Protein 2GK4 (pdb70)

Sequence (440 aa):
AKILVTSGGTSSEAIDSSVRSITNHSTGHLGKIITETLLSSAGYEVCLIITTKRALKPEPHPNLSIREITNTTKDLLLIEQEERVQQDYQVLIHSAVSDYTPVYTGLEEEEVQASSNLKEFLSKQNHQAKISSSTDEVQQVLFLKKTPKKIISLVKKEEWNPTIHLIGFKLLVDVTEDHLVDIARKSLIKNQADDLIIANDLTQISADDQHRAIFVEKNQQLQQTVQTKEEIAEELLLEEKIQAYHNAKILVTSGGTSSEEAIDSVRSITNHSTGHLGKIITETLLSAGYEVCLITTKRALKPEPHPNLSIRREITNTKDLLIEQERVQDYQVLIHSAVSDYTPVYTGLEEVQASSNLKEFLSDEEVQVLFLKKTPIISLVKEWNPTIHLIGFKLLVDVTEDHLVDDIARKSLIKNQADLIIANDLTQISADQHRAIFVEKNQLQTVQTKEEIAEELLLEEKIQAYHHS

Radius of gyration: 24.95 Å; Cα contacts (8 Å, |Δi|>4): 939; chains: 2; bounding box: 55×64×65 Å

Secondary structure (DSSP, 8-state):
--EEEE-S--EEESSSSEEEEE----HHHHHHHHHHHHTT--EEEEE-TTS--PPP-TTEEEEE--SHHHHHH---SGGG-SEEEE----SEEE---BHHHHHH-S-GGGGGG--GGG----TT-SEEEEEEEEPPP-HHHHHHH-TTSEEEEEEEESS--HHHHHHHHHHHHHHHT-SEEEEEEGGGB-SS-B-EEEE-SS-EEEESSHHHHHHHHHHHHHTT-/---EEEE-S--EEESSSSEEEEE----HHHHHHHHHHHHTT--EEEEE-TTS--PPP-TTEEEEE--SHHHHHH---SGGG-SEEEE----SEEE---BHHHHHH-S-GGGGG---EEEEEEEE---GGGHHHH-TTSEEEEEEEESS--HHHHHHHHHHHHHHTT-SEEEEEEGGGB-SS-B-EEEE-SS-EEEE-SHHHHHHHHHHHHHHHT-

Foldseek 3Di:
DAEEEEFAWAWADPDDPHTDIPGGQRPLSQLLVVLQVVVPHQYEYEYEDNHDHHDDDPSYHYDYDHAQVRVQVVLVPLQPGQEYEYYYHDQKHWQEEAVVVVVPDPDNVVGNPDHHVVYYYDPPRPDIDTDIDGDDDHLLCSCVSPVRHAYEEEAEAEDDDVVVQQVVQLVVCVSRVHQWYWYFYPVLDDPAWTWIWTHGNPDIDIDTHSNRVSVVVVVVVVVVD/DAEEEEEFAWAWADPDPPDIRIDGDLRVLSQLLVVLCVVVPHQYEYEYADRHDHHDDDPSYHYHHDHAPVRVVVVLVPLQPGQEYAYYYHDQWAWAAFAPVVCVPDPDNVVSRVPPDDDIDIHGDDPLLCSCVSPVRRAYEYEAEAEPDDVVVQLVVQLVVCVSSVHQWYWTFYPVLDDDAWGWTWTHGNPDIDIDIGSNRVSVVVVVVVVVSVD

Nearest PDB structures (foldseek):
  2gk4-assembly1_A  TM=1.003E+00  e=1.586E-44  Streptococcus pneumoniae TIGR4
  2gk4-assembly1_B  TM=9.372E-01  e=1.069E-35  Streptococcus pneumoniae TIGR4
  4qji-assembly3_B-2  TM=7.695E-01  e=8.697E-14  Mycolicibacterium smegmatis MC2 155
  8owb-assembly2_C  TM=7.753E-01  e=1.081E-12  Mycolicibacterium smegmatis MC2 155
  6thc-assembly2_D  TM=7.736E-01  e=2.551E-12  Mycolicibacterium smegmatis

B-factor: mean 30.78, std 9.65, range [15.33, 150.65]

Organism: Streptococcus pneumoniae serotype 4 (strain ATCC BAA-334 / TIGR4) (NCBI:txid170187)

Solvent-accessible surface area: 21623 Å² total

CATH classification: 3.40.50.10300

InterPro domains:
  IPR007085 DNA/pantothenate metabolism flavoprotein, C-terminal [PF04127] (2-97)
  IPR007085 DNA/pantothenate metabolism flavoprotein, C-terminal [PF04127] (114-226)
  IPR011848 Phosphopantothenate--cysteine ligase [TIGR02114] (1-228)
  IPR035929 CoaB-like superfamily [G3DSA:3.40.50.10300] (1-229)
  IPR035929 CoaB-like superfamily [SSF102645] (1-228)

Structure (mmCIF, N/CA/C/O backbone):
data_2GK4
#
_entry.id   2GK4
#
_cell.length_a   39.118
_cell.length_b   64.594
_cell.length_c   92.839
_cell.angle_alpha   90.00
_cell.angle_beta   93.14
_cell.angle_gamma   90.00
#
_symmetry.space_group_name_H-M   'P 1 21 1'
#
loop_
_entity.id
_entity.type
_entity.pdbx_description
1 polymer 'conserved hypothetical protein'
2 non-polymer GLYCEROL
3 water water
#
loop_
_atom_site.group_PDB
_atom_site.id
_atom_site.type_symbol
_atom_site.label_atom_id
_atom_site.label_alt_id
_atom_site.label_comp_id
_atom_site.label_asym_id
_atom_site.label_entity_id
_atom_site.label_seq_id
_atom_site.pdbx_PDB_ins_code
_atom_site.Cartn_x
_atom_site.Cartn_y
_atom_site.Cartn_z
_atom_site.occupancy
_atom_site.B_iso_or_equiv
_atom_site.auth_seq_id
_atom_site.auth_comp_id
_atom_site.auth_asym_id
_atom_site.auth_atom_id
_atom_site.pdbx_PDB_model_num
ATOM 1 N N . ALA A 1 3 ? 9.969 -0.252 13.526 1.00 41.57 0 ALA A N 1
ATOM 2 C CA . ALA A 1 3 ? 8.912 0.715 13.980 1.00 41.36 0 ALA A CA 1
ATOM 3 C C . ALA A 1 3 ? 8.544 1.765 12.921 1.00 40.84 0 ALA A C 1
ATOM 4 O O . ALA A 1 3 ? 7.484 2.409 13.013 1.00 41.20 0 ALA A O 1
ATOM 14 N N . LYS A 1 5 ? 7.342 2.882 9.217 1.00 30.61 2 LYS A N 1
ATOM 15 C CA . LYS A 1 5 ? 6.545 2.356 8.129 1.00 27.68 2 LYS A CA 1
ATOM 16 C C . LYS A 1 5 ? 6.916 3.157 6.892 1.00 25.52 2 LYS A C 1
ATOM 17 O O . LYS A 1 5 ? 7.064 4.389 6.967 1.00 24.09 2 LYS A O 1
ATOM 23 N N . ILE A 1 6 ? 7.086 2.462 5.773 1.00 23.04 3 ILE A N 1
ATOM 24 C CA . ILE A 1 6 ? 7.574 3.097 4.549 1.00 21.42 3 ILE A CA 1
ATOM 25 C C . ILE A 1 6 ? 6.491 3.144 3.471 1.00 21.03 3 ILE A C 1
ATOM 26 O O . ILE A 1 6 ? 5.914 2.125 3.123 1.00 20.31 3 ILE A O 1
ATOM 31 N N . LEU A 1 7 ? 6.248 4.342 2.924 1.00 19.96 4 LEU A N 1
ATOM 32 C CA . LEU A 1 7 ? 5.349 4.515 1.810 1.00 19.44 4 LEU A CA 1
ATOM 33 C C . LEU A 1 7 ? 6.194 4.632 0.544 1.00 19.34 4 LEU A C 1
ATOM 34 O O . LEU A 1 7 ? 7.175 5.373 0.494 1.00 19.68 4 LEU A O 1
ATOM 39 N N . VAL A 1 8 ? 5.842 3.853 -0.470 1.00 19.09 5 VAL A N 1
ATOM 40 C CA . VAL A 1 8 ? 6.607 3.826 -1.698 1.00 18.98 5 VAL A CA 1
ATOM 41 C C . VAL A 1 8 ? 5.663 4.052 -2.848 1.00 18.40 5 VAL A C 1
ATOM 42 O O . VAL A 1 8 ? 4.515 3.542 -2.840 1.00 19.22 5 VAL A O 1
ATOM 46 N N . THR A 1 9 ? 6.096 4.829 -3.849 1.00 18.72 6 THR A N 1
ATOM 47 C CA . THR A 1 9 ? 5.325 4.893 -5.083 1.00 18.28 6 THR A CA 1
ATOM 48 C C . THR A 1 9 ? 6.157 4.364 -6.241 1.00 18.44 6 THR A C 1
ATOM 49 O O . THR A 1 9 ? 7.403 4.513 -6.273 1.00 18.63 6 THR A O 1
ATOM 53 N N . SER A 1 10 ? 5.486 3.715 -7.182 1.00 18.96 7 SER A N 1
ATOM 54 C CA . SER A 1 10 ? 6.167 3.308 -8.405 1.00 19.73 7 SER A CA 1
ATOM 55 C C . SER A 1 10 ? 5.230 3.259 -9.606 1.00 20.01 7 SER A C 1
ATOM 56 O O . SER A 1 10 ? 4.002 3.264 -9.472 1.00 19.79 7 SER A O 1
ATOM 59 N N . GLY A 1 11 ? 5.818 3.183 -10.795 1.00 19.40 8 GLY A N 1
ATOM 60 C CA . GLY A 1 11 ? 5.014 3.033 -11.995 1.00 19.49 8 GLY A CA 1
ATOM 61 C C . GLY A 1 11 ? 4.823 4.386 -12.656 1.00 18.57 8 GLY A C 1
ATOM 62 O O . GLY A 1 11 ? 5.726 5.213 -12.653 1.00 18.81 8 GLY A O 1
ATOM 63 N N . GLY A 1 12 ? 3.668 4.592 -13.273 1.00 17.97 9 GLY A N 1
ATOM 64 C CA . GLY A 1 12 ? 3.416 5.865 -13.970 1.00 16.81 9 GLY A CA 1
ATOM 65 C C . GLY A 1 12 ? 1.923 6.075 -14.124 1.00 17.70 9 GLY A C 1
ATOM 66 O O . GLY A 1 12 ? 1.161 5.123 -14.392 1.00 17.83 9 GLY A O 1
ATOM 67 N N . THR A 1 13 ? 1.504 7.328 -14.007 1.00 17.92 10 THR A N 1
ATOM 68 C CA . THR A 1 13 ? 0.092 7.686 -14.078 1.00 18.64 10 THR A CA 1
ATOM 69 C C . THR A 1 13 ? -0.407 7.669 -15.528 1.00 19.45 10 THR A C 1
ATOM 70 O O . THR A 1 13 ? 0.375 7.843 -16.482 1.00 19.17 10 THR A O 1
ATOM 74 N N A SER A 1 14 ? -1.704 7.395 -15.688 0.50 19.67 11 SER A N 1
ATOM 75 N N B SER A 1 14 ? -1.721 7.518 -15.679 0.50 19.48 11 SER A N 1
ATOM 76 C CA A SER A 1 14 ? -2.368 7.365 -16.987 0.50 19.85 11 SER A CA 1
ATOM 77 C CA B SER A 1 14 ? -2.355 7.375 -16.977 0.50 19.58 11 SER A CA 1
ATOM 78 C C A SER A 1 14 ? -3.525 8.351 -16.916 0.50 20.21 11 SER A C 1
ATOM 79 C C B SER A 1 14 ? -3.599 8.256 -17.007 0.50 19.99 11 SER A C 1
ATOM 80 O O A SER A 1 14 ? -4.337 8.285 -15.993 0.50 20.53 11 SER A O 1
ATOM 81 O O B SER A 1 14 ? -4.540 8.019 -16.248 0.50 20.15 11 SER A O 1
ATOM 86 N N . GLU A 1 15 ? -3.601 9.253 -17.883 1.00 19.77 12 GLU A N 1
ATOM 87 C CA . GLU A 1 15 ? -4.658 10.267 -17.889 1.00 20.68 12 GLU A CA 1
ATOM 88 C C . GLU A 1 15 ? -5.613 9.976 -19.066 1.00 21.22 12 GLU A C 1
ATOM 89 O O . GLU A 1 15 ? -5.195 10.023 -20.216 1.00 20.23 12 GLU A O 1
ATOM 95 N N . ALA A 1 16 ? -6.882 9.675 -18.775 1.00 21.62 13 ALA A N 1
ATOM 96 C CA . ALA A 1 16 ? -7.832 9.276 -19.835 1.00 21.37 13 ALA A CA 1
ATOM 97 C C . ALA A 1 16 ? -8.108 10.396 -20.832 1.00 22.28 13 ALA A C 1
ATOM 98 O O . ALA A 1 16 ? -8.304 11.566 -20.454 1.00 21.64 13 ALA A O 1
ATOM 100 N N . ILE A 1 17 ? -8.074 10.041 -22.107 1.00 22.90 14 ILE A N 1
ATOM 101 C CA . ILE A 1 17 ? -8.468 10.953 -23.179 1.00 25.69 14 ILE A CA 1
ATOM 102 C C . ILE A 1 17 ? -9.937 10.705 -23.507 1.00 26.40 14 ILE A C 1
ATOM 103 O O . ILE A 1 17 ? -10.749 11.638 -23.623 1.00 29.00 14 ILE A O 1
ATOM 108 N N . ASP A 1 18 ? -10.272 9.444 -23.664 1.00 26.86 15 ASP A N 1
ATOM 109 C CA . ASP A 1 18 ? -11.634 9.074 -23.969 1.00 27.90 15 ASP A CA 1
ATOM 110 C C . ASP A 1 18 ? -11.827 7.717 -23.355 1.00 27.28 15 ASP A C 1
ATOM 111 O O . ASP A 1 18 ? -11.091 7.339 -22.430 1.00 28.42 15 ASP A O 1
ATOM 116 N N A SER A 1 19 ? -12.793 6.957 -23.868 0.60 27.84 16 SER A N 1
ATOM 117 N N B SER A 1 19 ? -12.774 6.948 -23.884 0.40 27.50 16 SER A N 1
ATOM 118 C CA A SER A 1 19 ? -13.151 5.693 -23.227 0.60 26.89 16 SER A CA 1
ATOM 119 C CA B SER A 1 19 ? -13.177 5.691 -23.253 0.40 26.58 16 SER A CA 1
ATOM 120 C C A SER A 1 19 ? -12.047 4.664 -23.370 0.60 27.44 16 SER A C 1
ATOM 121 C C B SER A 1 19 ? -12.181 4.558 -23.484 0.40 26.99 16 SER A C 1
ATOM 122 O O A SER A 1 19 ? -11.824 3.856 -22.459 0.60 27.66 16 SER A O 1
ATOM 123 O O B SER A 1 19 ? -12.176 3.558 -22.758 0.40 27.21 16 SER A O 1
ATOM 128 N N . VAL A 1 20 ? -11.336 4.709 -24.499 1.00 26.35 17 VAL A N 1
ATOM 129 C CA . VAL A 1 20 ? -10.291 3.717 -24.782 1.00 25.71 17 VAL A CA 1
ATOM 130 C C . VAL A 1 20 ? -8.849 4.243 -24.582 1.00 24.10 17 VAL A C 1
ATOM 131 O O . VAL A 1 20 ? -7.994 3.532 -24.020 1.00 23.80 17 VAL A O 1
ATOM 135 N N . ARG A 1 21 ? -8.605 5.497 -24.954 1.00 22.65 18 ARG A N 1
ATOM 136 C CA . ARG A 1 21 ? -7.224 6.006 -25.033 1.00 20.87 18 ARG A CA 1
ATOM 137 C C . ARG A 1 21 ? -6.860 6.806 -23.787 1.00 20.33 18 ARG A C 1
ATOM 138 O O . ARG A 1 21 ? -7.715 7.482 -23.226 1.00 20.35 18 ARG A O 1
ATOM 146 N N . SER A 1 22 ? -5.588 6.723 -23.388 1.00 19.54 19 SER A N 1
ATOM 147 C CA . SER A 1 22 ? -5.023 7.556 -22.316 1.00 19.30 19 SER A CA 1
ATOM 148 C C . SER A 1 22 ? -3.682 8.079 -22.743 1.00 19.47 19 SER A C 1
ATOM 149 O O . SER A 1 22 ? -3.070 7.499 -23.661 1.00 19.87 19 SER A O 1
ATOM 152 N N . ILE A 1 23 ? -3.230 9.171 -22.125 1.00 18.25 20 ILE A N 1
ATOM 153 C CA . ILE A 1 23 ? -1.820 9.533 -22.265 1.00 18.80 20 ILE A CA 1
ATOM 154 C C . ILE A 1 23 ? -1.171 9.098 -20.961 1.00 19.90 20 ILE A C 1
ATOM 155 O O . ILE A 1 23 ? -1.596 9.489 -19.854 1.00 19.57 20 ILE A O 1
ATOM 160 N N . THR A 1 24 ? -0.136 8.286 -21.101 1.00 20.32 21 THR A N 1
ATOM 161 C CA . THR A 1 24 ? 0.336 7.478 -19.971 1.00 20.85 21 THR A CA 1
ATOM 162 C C . THR A 1 24 ? 1.836 7.721 -19.821 1.00 21.14 21 THR A C 1
ATOM 163 O O . THR A 1 24 ? 2.565 7.727 -20.836 1.00 20.84 21 THR A O 1
ATOM 167 N N . ASN A 1 25 ? 2.302 7.914 -18.578 1.00 20.26 22 ASN A N 1
ATOM 168 C CA . ASN A 1 25 ? 3.728 7.896 -18.298 1.00 20.60 22 ASN A CA 1
ATOM 169 C C . ASN A 1 25 ? 4.028 6.417 -18.156 1.00 21.57 22 ASN A C 1
ATOM 170 O O . ASN A 1 25 ? 3.545 5.782 -17.209 1.00 20.79 22 ASN A O 1
ATOM 175 N N . HIS A 1 26 ? 4.766 5.865 -19.117 1.00 22.28 23 HIS A N 1
ATOM 176 C CA . HIS A 1 26 ? 4.881 4.415 -19.317 1.00 24.03 23 HIS A CA 1
ATOM 177 C C . HIS A 1 26 ? 5.913 3.626 -18.472 1.00 24.82 23 HIS A C 1
ATOM 178 O O . HIS A 1 26 ? 6.122 2.422 -18.709 1.00 25.29 23 HIS A O 1
ATOM 185 N N . SER A 1 27 ? 6.551 4.271 -17.499 1.00 25.08 24 SER A N 1
ATOM 186 C CA . SER A 1 27 ? 7.491 3.578 -16.592 1.00 25.96 24 SER A CA 1
ATOM 187 C C . SER A 1 27 ? 6.905 2.293 -15.995 1.00 26.06 24 SER A C 1
ATOM 188 O O . SER A 1 27 ? 5.800 2.312 -15.455 1.00 24.76 24 SER A O 1
ATOM 191 N N . THR A 1 28 ? 7.646 1.185 -16.078 1.00 26.10 25 THR A N 1
ATOM 192 C CA . THR A 1 28 ? 7.173 -0.069 -15.467 1.00 26.91 25 THR A CA 1
ATOM 193 C C . THR A 1 28 ? 7.632 -0.220 -14.014 1.00 26.02 25 THR A C 1
ATOM 194 O O . THR A 1 28 ? 7.392 -1.247 -13.382 1.00 26.06 25 THR A O 1
ATOM 198 N N . GLY A 1 29 ? 8.284 0.804 -13.482 1.00 25.13 26 GLY A N 1
ATOM 199 C CA . GLY A 1 29 ? 8.569 0.832 -12.039 1.00 24.84 26 GLY A CA 1
ATOM 200 C C . GLY A 1 29 ? 9.462 -0.305 -11.537 1.00 24.45 26 GLY A C 1
ATOM 201 O O . GLY A 1 29 ? 9.352 -0.720 -10.384 1.00 23.53 26 GLY A O 1
ATOM 202 N N . HIS A 1 30 ? 10.357 -0.806 -12.391 1.00 24.55 27 HIS A N 1
ATOM 203 C CA . HIS A 1 30 ? 11.315 -1.837 -11.954 1.00 24.28 27 HIS A CA 1
ATOM 204 C C . HIS A 1 30 ? 12.124 -1.428 -10.721 1.00 23.25 27 HIS A C 1
ATOM 205 O O . HIS A 1 30 ? 12.330 -2.214 -9.810 1.00 21.45 27 HIS A O 1
ATOM 212 N N . LEU A 1 31 ? 12.599 -0.196 -10.690 1.00 22.41 28 LEU A N 1
ATOM 213 C CA . LEU A 1 31 ? 13.404 0.230 -9.553 1.00 22.54 28 LEU A CA 1
ATOM 214 C C . LEU A 1 31 ? 12.571 0.273 -8.267 1.00 21.86 28 LEU A C 1
ATOM 215 O O . LEU A 1 31 ? 13.012 -0.225 -7.226 1.00 21.77 28 LEU A O 1
ATOM 220 N N . GLY A 1 32 ? 11.341 0.780 -8.369 1.00 21.10 29 GLY A N 1
ATOM 221 C CA . GLY A 1 32 ? 10.388 0.736 -7.262 1.00 20.97 29 GLY A CA 1
ATOM 222 C C . GLY A 1 32 ? 10.185 -0.662 -6.696 1.00 21.29 29 GLY A C 1
ATOM 223 O O . GLY A 1 32 ? 10.135 -0.853 -5.474 1.00 20.33 29 GLY A O 1
ATOM 224 N N . LYS A 1 33 ? 10.065 -1.639 -7.594 1.00 19.94 30 LYS A N 1
ATOM 225 C CA . LYS A 1 33 ? 9.914 -3.032 -7.197 1.00 20.65 30 LYS A CA 1
ATOM 226 C C . LYS A 1 33 ? 11.114 -3.507 -6.392 1.00 19.97 30 LYS A C 1
ATOM 227 O O . LYS A 1 33 ? 10.944 -4.109 -5.336 1.00 21.23 30 LYS A O 1
ATOM 233 N N . ILE A 1 34 ? 12.329 -3.209 -6.860 1.00 19.58 31 ILE A N 1
ATOM 234 C CA . ILE A 1 34 ? 13.548 -3.692 -6.178 1.00 19.99 31 ILE A CA 1
ATOM 235 C C . ILE A 1 34 ? 13.702 -3.011 -4.822 1.00 19.34 31 ILE A C 1
ATOM 236 O O . ILE A 1 34 ? 14.053 -3.657 -3.824 1.00 19.90 31 ILE A O 1
ATOM 241 N N . ILE A 1 35 ? 13.399 -1.718 -4.764 1.00 17.54 32 ILE A N 1
ATOM 242 C CA . ILE A 1 35 ? 13.463 -1.004 -3.490 1.00 17.92 32 ILE A CA 1
ATOM 243 C C . ILE A 1 35 ? 12.504 -1.630 -2.485 1.00 17.93 32 ILE A C 1
ATOM 244 O O . ILE A 1 35 ? 12.874 -1.894 -1.335 1.00 17.25 32 ILE A O 1
ATOM 249 N N . THR A 1 36 ? 11.287 -1.894 -2.943 1.00 17.84 33 THR A N 1
ATOM 250 C CA . THR A 1 36 ? 10.259 -2.474 -2.083 1.00 19.27 33 THR A CA 1
ATOM 251 C C . THR A 1 36 ? 10.698 -3.850 -1.586 1.00 19.90 33 THR A C 1
ATOM 252 O O . THR A 1 36 ? 10.603 -4.114 -0.382 1.00 18.75 33 THR A O 1
ATOM 256 N N . GLU A 1 37 ? 11.143 -4.723 -2.498 1.00 19.48 34 GLU A N 1
ATOM 257 C CA . GLU A 1 37 ? 11.680 -6.053 -2.102 1.00 21.66 34 GLU A CA 1
ATOM 258 C C . GLU A 1 37 ? 12.787 -5.940 -1.064 1.00 21.85 34 GLU A C 1
ATOM 259 O O . GLU A 1 37 ? 12.820 -6.685 -0.090 1.00 20.86 34 GLU A O 1
ATOM 265 N N . THR A 1 38 ? 13.690 -4.987 -1.283 1.00 21.41 35 THR A N 1
ATOM 266 C CA . THR A 1 38 ? 14.809 -4.774 -0.370 1.00 21.67 35 THR A CA 1
ATOM 267 C C . THR A 1 38 ? 14.317 -4.412 1.014 1.00 20.39 35 THR A C 1
ATOM 268 O O . THR A 1 38 ? 14.795 -4.985 2.020 1.00 20.55 35 THR A O 1
ATOM 272 N N . LEU A 1 39 ? 13.341 -3.501 1.080 1.00 20.05 36 LEU A N 1
ATOM 273 C CA . LEU A 1 39 ? 12.807 -3.080 2.388 1.00 20.10 36 LEU A CA 1
ATOM 274 C C . LEU A 1 39 ? 12.058 -4.217 3.083 1.00 19.49 36 LEU A C 1
ATOM 275 O O . LEU A 1 39 ? 12.234 -4.461 4.293 1.00 19.92 36 LEU A O 1
ATOM 280 N N . LEU A 1 40 ? 11.253 -4.935 2.316 1.00 19.54 37 LEU A N 1
ATOM 281 C CA . LEU A 1 40 ? 10.464 -6.035 2.899 1.00 20.25 37 LEU A CA 1
ATOM 282 C C . LEU A 1 40 ? 11.397 -7.089 3.492 1.00 21.15 37 LEU A C 1
ATOM 283 O O . LEU A 1 40 ? 11.183 -7.589 4.634 1.00 21.87 37 LEU A O 1
ATOM 288 N N A SER A 1 41 ? 12.447 -7.423 2.752 0.50 21.47 38 SER A N 1
ATOM 289 N N B SER A 1 41 ? 12.426 -7.420 2.712 0.50 21.47 38 SER A N 1
ATOM 290 C CA A SER A 1 41 ? 13.369 -8.487 3.179 0.50 22.36 38 SER A CA 1
ATOM 291 C CA B SER A 1 41 ? 13.435 -8.416 3.091 0.50 22.52 38 SER A CA 1
ATOM 292 C C A SER A 1 41 ? 14.253 -8.065 4.360 0.50 22.94 38 SER A C 1
ATOM 293 C C B SER A 1 41 ? 14.071 -8.054 4.424 0.50 22.95 38 SER A C 1
ATOM 294 O O A SER A 1 41 ? 14.845 -8.918 5.057 0.50 23.13 38 SER A O 1
ATOM 295 O O B SER A 1 41 ? 14.326 -8.935 5.270 0.50 22.99 38 SER A O 1
ATOM 300 N N . ALA A 1 42 ? 14.321 -6.760 4.609 1.00 23.26 39 ALA A N 1
ATOM 301 C CA . ALA A 1 42 ? 14.950 -6.241 5.821 1.00 23.78 39 ALA A CA 1
ATOM 302 C C . ALA A 1 42 ? 13.972 -6.007 6.983 1.00 24.21 39 ALA A C 1
ATOM 303 O O . ALA A 1 42 ? 14.377 -5.510 8.031 1.00 24.76 39 ALA A O 1
ATOM 305 N N . GLY A 1 43 ? 12.696 -6.349 6.798 1.00 22.59 40 GLY A N 1
ATOM 306 C CA . GLY A 1 43 ? 11.719 -6.396 7.885 1.00 22.02 40 GLY A CA 1
ATOM 307 C C . GLY A 1 43 ? 10.808 -5.175 8.025 1.00 22.57 40 GLY A C 1
ATOM 308 O O . GLY A 1 43 ? 10.063 -5.070 9.009 1.00 23.89 40 GLY A O 1
ATOM 309 N N . TYR A 1 44 ? 10.853 -4.248 7.064 1.00 21.46 41 TYR A N 1
ATOM 310 C CA . TYR A 1 44 ? 9.968 -3.066 7.081 1.00 21.96 41 TYR A CA 1
ATOM 311 C C . TYR A 1 44 ? 8.565 -3.376 6.598 1.00 21.83 41 TYR A C 1
ATOM 312 O O . TYR A 1 44 ? 8.372 -4.248 5.746 1.00 22.17 41 TYR A O 1
ATOM 321 N N . GLU A 1 45 ? 7.605 -2.651 7.169 1.00 21.68 42 GLU A N 1
ATOM 322 C CA . GLU A 1 45 ? 6.237 -2.614 6.700 1.00 23.45 42 GLU A CA 1
ATOM 323 C C . GLU A 1 45 ? 6.216 -1.583 5.571 1.00 21.40 42 GLU A C 1
ATOM 324 O O . GLU A 1 45 ? 6.732 -0.467 5.744 1.00 20.67 42 GLU A O 1
ATOM 330 N N . VAL A 1 46 ? 5.726 -1.989 4.403 1.00 20.30 43 VAL A N 1
ATOM 331 C CA . VAL A 1 46 ? 5.719 -1.106 3.222 1.00 21.04 43 VAL A CA 1
ATOM 332 C C . VAL A 1 46 ? 4.314 -1.011 2.661 1.00 21.06 43 VAL A C 1
ATOM 333 O O . VAL A 1 46 ? 3.633 -2.021 2.512 1.00 20.78 43 VAL A O 1
ATOM 337 N N . CYS A 1 47 ? 3.895 0.201 2.313 1.00 21.02 44 CYS A N 1
ATOM 338 C CA . CYS A 1 47 ? 2.679 0.381 1.552 1.00 20.32 44 CYS A CA 1
ATOM 339 C C . CYS A 1 47 ? 3.102 0.890 0.178 1.00 20.26 44 CYS A C 1
ATOM 340 O O . CYS A 1 47 ? 3.793 1.931 0.073 1.00 19.40 44 CYS A O 1
ATOM 343 N N . LEU A 1 48 ? 2.779 0.124 -0.859 1.00 19.28 45 LEU A N 1
ATOM 344 C CA . LEU A 1 48 ? 3.185 0.493 -2.218 1.00 19.42 45 LEU A CA 1
ATOM 345 C C . LEU A 1 48 ? 2.010 1.045 -2.999 1.00 19.80 45 LEU A C 1
ATOM 346 O O . LEU A 1 48 ? 1.014 0.337 -3.204 1.00 20.77 45 LEU A O 1
ATOM 351 N N A ILE A 1 49 ? 2.124 2.301 -3.420 0.50 19.01 46 ILE A N 1
ATOM 352 N N B ILE A 1 49 ? 2.122 2.293 -3.451 0.50 19.28 46 ILE A N 1
ATOM 353 C CA A ILE A 1 49 ? 1.175 2.898 -4.338 0.50 19.06 46 ILE A CA 1
ATOM 354 C CA B ILE A 1 49 ? 1.123 2.875 -4.338 0.50 19.56 46 ILE A CA 1
ATOM 355 C C A ILE A 1 49 ? 1.750 2.694 -5.730 0.50 19.51 46 ILE A C 1
ATOM 356 C C B ILE A 1 49 ? 1.650 2.826 -5.766 0.50 19.79 46 ILE A C 1
ATOM 357 O O A ILE A 1 49 ? 2.892 3.103 -6.019 0.50 19.37 46 ILE A O 1
ATOM 358 O O B ILE A 1 49 ? 2.631 3.499 -6.118 0.50 19.58 46 ILE A O 1
ATOM 367 N N . THR A 1 50 ? 0.980 2.033 -6.580 1.00 19.25 47 THR A N 1
ATOM 368 C CA . THR A 1 50 ? 1.488 1.672 -7.887 1.00 20.21 47 THR A CA 1
ATOM 369 C C . THR A 1 50 ? 0.364 1.674 -8.947 1.00 20.95 47 THR A C 1
ATOM 370 O O . THR A 1 50 ? -0.745 2.164 -8.697 1.00 20.13 47 THR A O 1
ATOM 374 N N . THR A 1 51 ? 0.666 1.166 -10.134 1.00 22.78 48 THR A N 1
ATOM 375 C CA . THR A 1 51 ? -0.197 1.385 -11.301 1.00 25.64 48 THR A CA 1
ATOM 376 C C . THR A 1 51 ? -0.326 0.067 -12.051 1.00 28.56 48 THR A C 1
ATOM 377 O O . THR A 1 51 ? 0.380 -0.923 -11.734 1.00 26.96 48 THR A O 1
ATOM 381 N N . LYS A 1 52 ? -1.291 0.026 -12.970 1.00 29.96 49 LYS A N 1
ATOM 382 C CA . LYS A 1 52 ? -1.642 -1.202 -13.663 1.00 32.41 49 LYS A CA 1
ATOM 383 C C . LYS A 1 52 ? -0.475 -1.868 -14.397 1.00 31.71 49 LYS A C 1
ATOM 384 O O . LYS A 1 52 ? -0.281 -3.077 -14.269 1.00 32.73 49 LYS A O 1
ATOM 390 N N . ARG A 1 53 ? 0.295 -1.080 -15.140 1.00 31.61 50 ARG A N 1
ATOM 391 C CA . ARG A 1 53 ? 1.405 -1.578 -15.954 1.00 31.66 50 ARG A CA 1
ATOM 392 C C . ARG A 1 53 ? 2.723 -1.778 -15.192 1.00 30.12 50 ARG A C 1
ATOM 393 O O . ARG A 1 53 ? 3.723 -2.251 -15.764 1.00 30.29 50 ARG A O 1
ATOM 401 N N . ALA A 1 54 ? 2.754 -1.410 -13.910 1.00 27.54 51 ALA A N 1
ATOM 402 C CA . ALA A 1 54 ? 3.977 -1.538 -13.135 1.00 26.48 51 ALA A CA 1
ATOM 403 C C . ALA A 1 54 ? 4.299 -2.987 -12.780 1.00 25.22 51 ALA A C 1
ATOM 404 O O . ALA A 1 54 ? 3.399 -3.778 -12.533 1.00 25.43 51 ALA A O 1
ATOM 406 N N . LEU A 1 55 ? 5.589 -3.291 -12.734 1.00 24.63 52 LEU A N 1
ATOM 407 C CA . LEU A 1 55 ? 6.096 -4.566 -12.225 1.00 25.44 52 LEU A CA 1
ATOM 408 C C . LEU A 1 55 ? 5.793 -4.625 -10.747 1.00 25.67 52 LEU A C 1
ATOM 409 O O . LEU A 1 55 ? 6.086 -3.703 -10.029 1.00 26.12 52 LEU A O 1
ATOM 414 N N . LYS A 1 56 ? 5.192 -5.709 -10.291 1.00 26.19 53 LYS A N 1
ATOM 415 C CA . LYS A 1 56 ? 4.832 -5.782 -8.874 1.00 27.31 53 LYS A CA 1
ATOM 416 C C . LYS A 1 56 ? 5.763 -6.711 -8.104 1.00 25.06 53 LYS A C 1
ATOM 417 O O . LYS A 1 56 ? 6.109 -7.788 -8.588 1.00 24.75 53 LYS A O 1
ATOM 423 N N . PRO A 1 57 ? 6.111 -6.326 -6.866 1.00 24.23 54 PRO A N 1
ATOM 424 C CA . PRO A 1 57 ? 6.762 -7.300 -6.009 1.00 24.11 54 PRO A CA 1
ATOM 425 C C . PRO A 1 57 ? 5.810 -8.464 -5.706 1.00 23.82 54 PRO A C 1
ATOM 426 O O . PRO A 1 57 ? 4.574 -8.325 -5.810 1.00 24.14 54 PRO A O 1
ATOM 430 N N . GLU A 1 58 ? 6.375 -9.587 -5.321 1.00 23.91 55 GLU A N 1
ATOM 431 C CA . GLU A 1 58 ? 5.552 -10.709 -4.877 1.00 25.78 55 GLU A CA 1
ATOM 432 C C . GLU A 1 58 ? 4.825 -10.326 -3.595 1.00 25.66 55 GLU A C 1
ATOM 433 O O . GLU A 1 58 ? 5.342 -9.532 -2.790 1.00 22.79 55 GLU A O 1
ATOM 439 N N . PRO A 1 59 ? 3.647 -10.927 -3.381 1.00 25.99 56 PRO A N 1
ATOM 440 C CA . PRO A 1 59 ? 2.918 -10.779 -2.118 1.00 25.78 56 PRO A CA 1
ATOM 441 C C . PRO A 1 59 ? 3.800 -11.026 -0.911 1.00 24.18 56 PRO A C 1
ATOM 442 O O . PRO A 1 59 ? 4.694 -11.878 -0.935 1.00 25.13 56 PRO A O 1
ATOM 446 N N . HIS A 1 60 ? 3.548 -10.254 0.143 1.00 22.86 57 HIS A N 1
ATOM 447 C CA . HIS A 1 60 ? 4.336 -10.313 1.363 1.00 22.24 57 HIS A CA 1
ATOM 448 C C . HIS A 1 60 ? 3.458 -9.880 2.517 1.00 20.70 57 HIS A C 1
ATOM 449 O O . HIS A 1 60 ? 2.676 -8.943 2.361 1.00 20.16 57 HIS A O 1
ATOM 456 N N . PRO A 1 61 ? 3.553 -10.591 3.654 1.00 20.62 58 PRO A N 1
ATOM 457 C CA . PRO A 1 61 ? 2.745 -10.263 4.828 1.00 21.20 58 PRO A CA 1
ATOM 458 C C . PRO A 1 61 ? 2.873 -8.803 5.258 1.00 21.51 58 PRO A C 1
ATOM 459 O O . PRO A 1 61 ? 1.923 -8.257 5.824 1.00 22.36 58 PRO A O 1
ATOM 463 N N . ASN A 1 62 ? 4.020 -8.178 4.984 1.00 20.68 59 ASN A N 1
ATOM 464 C CA . ASN A 1 62 ? 4.259 -6.801 5.442 1.00 20.53 59 ASN A CA 1
ATOM 465 C C . ASN A 1 62 ? 4.085 -5.780 4.322 1.00 20.84 59 ASN A C 1
ATOM 466 O O . ASN A 1 62 ? 4.419 -4.606 4.495 1.00 20.84 59 ASN A O 1
ATOM 471 N N . LEU A 1 63 ? 3.561 -6.243 3.194 1.00 19.75 60 LEU A N 1
ATOM 472 C CA . LEU A 1 63 ? 3.290 -5.379 2.048 1.00 20.08 60 LEU A CA 1
ATOM 473 C C . LEU A 1 63 ? 1.795 -5.190 1.827 1.00 21.54 60 LEU A C 1
ATOM 474 O O . LEU A 1 63 ? 1.011 -6.172 1.808 1.00 21.19 60 LEU A O 1
ATOM 479 N N . SER A 1 64 ? 1.402 -3.925 1.649 1.00 22.16 61 SER A N 1
ATOM 480 C CA . SER A 1 64 ? 0.065 -3.583 1.184 1.00 24.62 61 SER A CA 1
ATOM 481 C C . SER A 1 64 ? 0.232 -2.861 -0.145 1.00 25.06 61 SER A C 1
ATOM 482 O O . SER A 1 64 ? 1.107 -2.002 -0.292 1.00 24.85 61 SER A O 1
ATOM 485 N N . ILE A 1 65 ? -0.599 -3.213 -1.111 1.00 25.80 62 ILE A N 1
ATOM 486 C CA . ILE A 1 65 ? -0.516 -2.581 -2.429 1.00 26.74 62 ILE A CA 1
ATOM 487 C C . ILE A 1 65 ? -1.817 -1.846 -2.715 1.00 27.34 62 ILE A C 1
ATOM 488 O O . ILE A 1 65 ? -2.908 -2.376 -2.460 1.00 27.04 62 ILE A O 1
ATOM 493 N N . ARG A 1 66 ? -1.697 -0.626 -3.224 1.00 26.45 63 ARG A N 1
ATOM 494 C CA . ARG A 1 66 ? -2.847 0.101 -3.705 1.00 28.69 63 ARG A CA 1
ATOM 495 C C . ARG A 1 66 ? -2.575 0.500 -5.152 1.00 28.17 63 ARG A C 1
ATOM 496 O O . ARG A 1 66 ? -1.556 1.128 -5.445 1.00 27.41 63 ARG A O 1
ATOM 504 N N . GLU A 1 67 ? -3.460 0.106 -6.060 1.00 27.38 64 GLU A N 1
ATOM 505 C CA . GLU A 1 67 ? -3.305 0.472 -7.445 1.00 27.81 64 GLU A CA 1
ATOM 506 C C . GLU A 1 67 ? -4.107 1.755 -7.706 1.00 27.26 64 GLU A C 1
ATOM 507 O O . GLU A 1 67 ? -5.241 1.905 -7.218 1.00 28.35 64 GLU A O 1
ATOM 513 N N . ILE A 1 68 ? -3.500 2.689 -8.425 1.00 24.85 65 ILE A N 1
ATOM 514 C CA . ILE A 1 68 ? -4.164 3.931 -8.806 1.00 24.52 65 ILE A CA 1
ATOM 515 C C . ILE A 1 68 ? -4.057 4.084 -10.313 1.00 23.95 65 ILE A C 1
ATOM 516 O O . ILE A 1 68 ? -3.317 3.339 -10.974 1.00 23.90 65 ILE A O 1
ATOM 521 N N . THR A 1 69 ? -4.780 5.061 -10.850 1.00 22.44 66 THR A N 1
ATOM 522 C CA . THR A 1 69 ? -4.822 5.251 -12.296 1.00 22.49 66 THR A CA 1
ATOM 523 C C . THR A 1 69 ? -4.158 6.571 -12.671 1.00 20.88 66 THR A C 1
ATOM 524 O O . THR A 1 69 ? -3.132 6.569 -13.362 1.00 21.40 66 THR A O 1
ATOM 528 N N . ASN A 1 70 ? -4.695 7.687 -12.181 1.00 19.65 67 ASN A N 1
ATOM 529 C CA . ASN A 1 70 ? -4.277 9.033 -12.663 1.00 18.88 67 ASN A CA 1
ATOM 530 C C . ASN A 1 70 ? -3.724 9.920 -11.558 1.00 19.13 67 ASN A C 1
ATOM 531 O O . ASN A 1 70 ? -3.622 9.490 -10.386 1.00 17.64 67 ASN A O 1
ATOM 536 N N A THR A 1 71 ? -3.354 11.155 -11.899 0.50 19.50 68 THR A N 1
ATOM 537 N N B THR A 1 71 ? -3.396 11.157 -11.909 0.50 19.43 68 THR A N 1
ATOM 538 C CA A THR A 1 71 ? -2.736 12.037 -10.889 0.50 19.63 68 THR A CA 1
ATOM 539 C CA B THR A 1 71 ? -2.744 12.055 -10.955 0.50 19.69 68 THR A CA 1
ATOM 540 C C A THR A 1 71 ? -3.713 12.411 -9.792 0.50 19.92 68 THR A C 1
ATOM 541 C C B THR A 1 71 ? -3.693 12.480 -9.834 0.50 19.91 68 THR A C 1
ATOM 542 O O A THR A 1 71 ? -3.332 12.474 -8.612 0.50 19.82 68 THR A O 1
ATOM 543 O O B THR A 1 71 ? -3.274 12.619 -8.675 0.50 20.11 68 THR A O 1
ATOM 550 N N . LYS A 1 72 ? -4.985 12.619 -10.156 1.00 19.64 69 LYS A N 1
ATOM 551 C CA . LYS A 1 72 ? -6.001 12.875 -9.121 1.00 20.06 69 LYS A CA 1
ATOM 552 C C . LYS A 1 72 ? -5.993 11.754 -8.060 1.00 20.09 69 LYS A C 1
ATOM 553 O O . LYS A 1 72 ? -6.035 12.049 -6.871 1.00 17.80 69 LYS A O 1
ATOM 559 N N . ASP A 1 73 ? -5.971 10.496 -8.515 1.00 19.18 70 ASP A N 1
ATOM 560 C CA . ASP A 1 73 ? -5.895 9.320 -7.616 1.00 20.20 70 ASP A CA 1
ATOM 561 C C . ASP A 1 73 ? -4.657 9.423 -6.727 1.00 19.60 70 ASP A C 1
ATOM 562 O O . ASP A 1 73 ? -4.731 9.133 -5.516 1.00 18.51 70 ASP A O 1
ATOM 567 N N . LEU A 1 74 ? -3.523 9.824 -7.317 1.00 18.81 71 LEU A N 1
ATOM 568 C CA . LEU A 1 74 ? -2.275 9.907 -6.540 1.00 18.76 71 LEU A CA 1
ATOM 569 C C . LEU A 1 74 ? -2.381 10.984 -5.456 1.00 18.48 71 LEU A C 1
ATOM 570 O O . LEU A 1 74 ? -1.995 10.780 -4.299 1.00 18.22 71 LEU A O 1
ATOM 575 N N A LEU A 1 75 ? -2.935 12.132 -5.832 0.50 18.00 72 LEU A N 1
ATOM 576 N N B LEU A 1 75 ? -2.921 12.135 -5.833 0.50 18.68 72 LEU A N 1
ATOM 577 C CA A LEU A 1 75 ? -3.146 13.228 -4.872 0.50 17.86 72 LEU A CA 1
ATOM 578 C CA B LEU A 1 75 ? -3.127 13.211 -4.861 0.50 19.31 72 LEU A CA 1
ATOM 579 C C A LEU A 1 75 ? -3.960 12.755 -3.659 0.50 18.53 72 LEU A C 1
ATOM 580 C C B LEU A 1 75 ? -3.921 12.691 -3.653 0.50 19.25 72 LEU A C 1
ATOM 581 O O A LEU A 1 75 ? -3.610 13.018 -2.507 0.50 18.01 72 LEU A O 1
ATOM 582 O O B LEU A 1 75 ? -3.517 12.863 -2.498 0.50 18.65 72 LEU A O 1
ATOM 591 N N . ILE A 1 76 ? -5.051 12.041 -3.927 1.00 18.34 73 ILE A N 1
ATOM 592 C CA . ILE A 1 76 ? -5.921 11.544 -2.874 1.00 19.23 73 ILE A CA 1
ATOM 593 C C . ILE A 1 76 ? -5.206 10.519 -1.966 1.00 20.24 73 ILE A C 1
ATOM 594 O O . ILE A 1 76 ? -5.321 10.569 -0.736 1.00 20.98 73 ILE A O 1
ATOM 599 N N . GLU A 1 77 ? -4.458 9.596 -2.562 1.00 20.91 74 GLU A N 1
ATOM 600 C CA . GLU A 1 77 ? -3.716 8.595 -1.757 1.00 21.78 74 GLU A CA 1
ATOM 601 C C . GLU A 1 77 ? -2.678 9.222 -0.853 1.00 21.46 74 GLU A C 1
ATOM 602 O O . GLU A 1 77 ? -2.519 8.828 0.319 1.00 21.55 74 GLU A O 1
ATOM 616 N N . GLN A 1 79 ? -2.548 12.388 0.233 1.00 22.46 76 GLN A N 1
ATOM 617 C CA . GLN A 1 79 ? -3.194 13.203 1.260 1.00 24.48 76 GLN A CA 1
ATOM 618 C C . GLN A 1 79 ? -3.752 12.327 2.386 1.00 24.51 76 GLN A C 1
ATOM 619 O O . GLN A 1 79 ? -3.685 12.695 3.572 1.00 23.67 76 GLN A O 1
ATOM 625 N N A GLU A 1 80 ? -4.299 11.172 2.011 0.50 24.49 77 GLU A N 1
ATOM 626 N N B GLU A 1 80 ? -4.311 11.175 2.019 0.50 24.52 77 GLU A N 1
ATOM 627 C CA A GLU A 1 80 ? -4.835 10.210 2.967 0.50 25.35 77 GLU A CA 1
ATOM 628 C CA B GLU A 1 80 ? -4.810 10.208 2.990 0.50 25.47 77 GLU A CA 1
ATOM 629 C C A GLU A 1 80 ? -3.761 9.465 3.767 0.50 24.78 77 GLU A C 1
ATOM 630 C C B GLU A 1 80 ? -3.676 9.602 3.811 0.50 24.78 77 GLU A C 1
ATOM 631 O O A GLU A 1 80 ? -3.954 9.213 4.954 0.50 24.64 77 GLU A O 1
ATOM 632 O O B GLU A 1 80 ? -3.740 9.590 5.039 0.50 24.78 77 GLU A O 1
ATOM 643 N N . ARG A 1 81 ? -2.642 9.104 3.127 1.00 24.13 78 ARG A N 1
ATOM 644 C CA . ARG A 1 81 ? -1.640 8.212 3.766 1.00 24.35 78 ARG A CA 1
ATOM 645 C C . ARG A 1 81 ? -0.404 8.836 4.374 1.00 23.73 78 ARG A C 1
ATOM 646 O O . ARG A 1 81 ? 0.186 8.255 5.288 1.00 24.05 78 ARG A O 1
ATOM 654 N N . VAL A 1 82 ? 0.013 9.993 3.868 1.00 23.04 79 VAL A N 1
ATOM 655 C CA . VAL A 1 82 ? 1.342 10.481 4.237 1.00 23.19 79 VAL A CA 1
ATOM 656 C C . VAL A 1 82 ? 1.493 10.669 5.747 1.00 23.05 79 VAL A C 1
ATOM 657 O O . VAL A 1 82 ? 2.570 10.429 6.292 1.00 23.67 79 VAL A O 1
ATOM 661 N N A GLN A 1 83 ? 0.415 11.086 6.408 0.60 23.15 80 GLN A N 1
ATOM 662 N N B GLN A 1 83 ? 0.407 11.073 6.408 0.40 23.10 80 GLN A N 1
ATOM 663 C CA A GLN A 1 83 ? 0.424 11.300 7.861 0.60 24.90 80 GLN A CA 1
ATOM 664 C CA B GLN A 1 83 ? 0.392 11.293 7.862 0.40 24.07 80 GLN A CA 1
ATOM 665 C C A GLN A 1 83 ? 0.752 10.016 8.638 0.60 24.52 80 GLN A C 1
ATOM 666 C C B GLN A 1 83 ? 0.598 10.009 8.673 0.40 24.12 80 GLN A C 1
ATOM 667 O O A GLN A 1 83 ? 1.157 10.071 9.802 0.60 25.03 80 GLN A O 1
ATOM 668 O O B GLN A 1 83 ? 0.775 10.055 9.898 0.40 24.25 80 GLN A O 1
ATOM 679 N N . ASP A 1 84 ? 0.564 8.865 7.994 1.00 24.32 81 ASP A N 1
ATOM 680 C CA . ASP A 1 84 ? 0.657 7.568 8.662 1.00 23.95 81 ASP A CA 1
ATOM 681 C C . ASP A 1 84 ? 1.997 6.854 8.483 1.00 23.95 81 ASP A C 1
ATOM 682 O O . ASP A 1 84 ? 2.223 5.795 9.107 1.00 24.26 81 ASP A O 1
ATOM 687 N N . TYR A 1 85 ? 2.861 7.409 7.633 1.00 22.19 82 TYR A N 1
ATOM 688 C CA . TYR A 1 85 ? 4.164 6.784 7.291 1.00 21.68 82 TYR A CA 1
ATOM 689 C C . TYR A 1 85 ? 5.304 7.680 7.721 1.00 21.75 82 TYR A C 1
ATOM 690 O O . TYR A 1 85 ? 5.139 8.894 7.825 1.00 21.62 82 TYR A O 1
ATOM 699 N N . GLN A 1 86 ? 6.466 7.074 7.968 1.00 20.65 83 GLN A N 1
ATOM 700 C CA . GLN A 1 86 ? 7.636 7.811 8.454 1.00 21.49 83 GLN A CA 1
ATOM 701 C C . GLN A 1 86 ? 8.649 8.125 7.329 1.00 20.06 83 GLN A C 1
ATOM 702 O O . GLN A 1 86 ? 9.542 8.991 7.464 1.00 20.01 83 GLN A O 1
ATOM 708 N N . VAL A 1 87 ? 8.494 7.421 6.215 1.00 19.64 84 VAL A N 1
ATOM 709 C CA . VAL A 1 87 ? 9.327 7.650 5.035 1.00 19.64 84 VAL A CA 1
ATOM 710 C C . VAL A 1 87 ? 8.459 7.549 3.800 1.00 19.00 84 VAL A C 1
ATOM 711 O O . VAL A 1 87 ? 7.580 6.684 3.733 1.00 19.29 84 VAL A O 1
ATOM 715 N N . LEU A 1 88 ? 8.708 8.441 2.839 1.00 18.80 85 LEU A N 1
ATOM 716 C CA . LEU A 1 88 ? 8.103 8.338 1.483 1.00 19.41 85 LEU A CA 1
ATOM 717 C C . LEU A 1 88 ? 9.233 8.233 0.439 1.00 18.55 85 LEU A C 1
ATOM 718 O O . LEU A 1 88 ? 10.088 9.107 0.344 1.00 18.45 85 LEU A O 1
ATOM 723 N N . ILE A 1 89 ? 9.200 7.160 -0.349 1.00 18.65 86 ILE A N 1
ATOM 724 C CA . ILE A 1 89 ? 10.098 6.994 -1.462 1.00 19.09 86 ILE A CA 1
ATOM 725 C C . ILE A 1 89 ? 9.275 7.127 -2.710 1.00 19.48 86 ILE A C 1
ATOM 726 O O . ILE A 1 89 ? 8.550 6.209 -3.089 1.00 19.40 86 ILE A O 1
ATOM 731 N N . HIS A 1 90 ? 9.349 8.315 -3.304 1.00 19.52 87 HIS A N 1
ATOM 732 C CA . HIS A 1 90 ? 8.496 8.639 -4.431 1.00 20.42 87 HIS A CA 1
ATOM 733 C C . HIS A 1 90 ? 9.197 8.348 -5.753 1.00 20.74 87 HIS A C 1
ATOM 734 O O . HIS A 1 90 ? 9.980 9.181 -6.256 1.00 22.04 87 HIS A O 1
ATOM 741 N N . SER A 1 91 ? 8.933 7.178 -6.323 1.00 19.96 88 SER A N 1
ATOM 742 C CA . SER A 1 91 ? 9.554 6.848 -7.595 1.00 20.35 88 SER A CA 1
ATOM 743 C C . SER A 1 91 ? 8.617 6.784 -8.792 1.00 20.49 88 SER A C 1
ATOM 744 O O . SER A 1 91 ? 9.075 6.576 -9.939 1.00 21.36 88 SER A O 1
ATOM 755 N N . ALA A 1 93 ? 6.455 7.836 -11.921 1.00 20.39 90 ALA A N 1
ATOM 756 C CA . ALA A 1 93 ? 6.503 8.905 -12.920 1.00 20.53 90 ALA A CA 1
ATOM 757 C C . ALA A 1 93 ? 5.105 9.549 -12.936 1.00 21.27 90 ALA A C 1
ATOM 758 O O . ALA A 1 93 ? 4.108 8.911 -13.335 1.00 21.65 90 ALA A O 1
ATOM 760 N N . VAL A 1 94 ? 5.045 10.816 -12.554 1.00 20.30 91 VAL A N 1
ATOM 761 C CA . VAL A 1 94 ? 3.743 11.489 -12.381 1.00 20.32 91 VAL A CA 1
ATOM 762 C C . VAL A 1 94 ? 3.520 12.417 -13.555 1.00 20.82 91 VAL A C 1
ATOM 763 O O . VAL A 1 94 ? 4.383 13.245 -13.860 1.00 19.86 91 VAL A 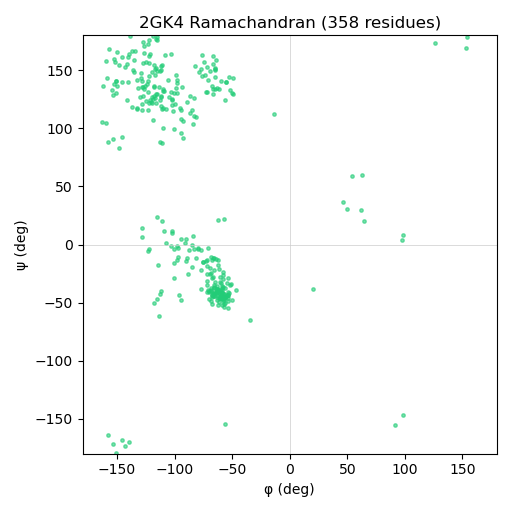O 1
ATOM 767 N N . SER A 1 95 ? 2.371 12.275 -14.211 1.00 20.40 92 SER A N 1
ATOM 768 C CA . SER A 1 95 ? 2.017 13.129 -15.351 1.00 21.26 92 SER A CA 1
ATOM 769 C C . SER A 1 95 ? 2.147 14.602 -14.997 1.00 21.79 92 SER A C 1
ATOM 770 O O . SER A 1 95 ? 1.687 15.040 -13.929 1.00 22.34 92 SER A O 1
ATOM 773 N N . ASP A 1 96 ? 2.800 15.362 -15.874 1.00 22.58 93 ASP A N 1
ATOM 774 C CA . ASP A 1 96 ? 2.820 16.812 -15.709 1.00 24.37 93 ASP A CA 1
ATOM 775 C C . ASP A 1 96 ? 1.607 17.499 -16.299 1.00 23.45 93 ASP A C 1
ATOM 776 O O . ASP A 1 96 ? 1.354 18.658 -15.972 1.00 23.26 93 ASP A O 1
ATOM 781 N N . TYR A 1 97 ? 0.916 16.800 -17.202 1.00 23.92 94 TYR A N 1
ATOM 782 C CA . TYR A 1 97 ? -0.251 17.340 -17.904 1.00 23.45 94 TYR A CA 1
ATOM 783 C C . TYR A 1 97 ? -1.385 16.347 -17.981 1.00 22.74 94 TYR A C 1
ATOM 784 O O . TYR A 1 97 ? -1.170 15.127 -18.102 1.00 22.32 94 TYR A O 1
ATOM 793 N N . THR A 1 98 ? -2.599 16.889 -18.019 1.00 22.03 95 THR A N 1
ATOM 794 C CA . THR A 1 98 ? -3.791 16.087 -18.161 1.00 22.05 95 THR A CA 1
ATOM 795 C C . THR A 1 98 ? -4.730 16.655 -19.243 1.00 22.01 95 THR A C 1
ATOM 796 O O . THR A 1 98 ? -4.859 17.878 -19.377 1.00 20.29 95 THR A O 1
ATOM 800 N N . PRO A 1 99 ? -5.371 15.768 -20.035 1.00 22.07 96 PRO A N 1
ATOM 801 C CA . PRO A 1 99 ? -6.250 16.180 -21.119 1.00 21.75 96 PRO A CA 1
ATOM 802 C C . PRO A 1 99 ? -7.365 17.114 -20.665 1.00 22.77 96 PRO A C 1
ATOM 803 O O . PRO A 1 99 ? -7.944 16.926 -19.580 1.00 21.89 96 PRO A O 1
ATOM 807 N N . VAL A 1 100 ? -7.659 18.126 -21.491 1.00 22.45 97 VAL A N 1
ATOM 808 C CA . VAL A 1 100 ? -8.792 18.994 -21.240 1.00 22.74 97 VAL A CA 1
ATOM 809 C C . VAL A 1 100 ? -9.805 18.892 -22.387 1.00 24.16 97 VAL A C 1
ATOM 810 O O . VAL A 1 100 ? -11.002 18.642 -22.165 1.00 24.93 97 VAL A O 1
ATOM 814 N N . TYR A 1 101 ? -9.313 19.024 -23.612 1.00 24.09 98 TYR A N 1
ATOM 815 C CA . TYR A 1 101 ? -10.191 19.149 -24.770 1.00 25.99 98 TYR A CA 1
ATOM 816 C C . TYR A 1 101 ? -9.517 18.587 -26.001 1.00 26.30 98 TYR A C 1
ATOM 817 O O . TYR A 1 101 ? -8.364 18.902 -26.282 1.00 26.43 98 TYR A O 1
ATOM 834 N N . THR A 1 103 ? -10.033 17.932 -30.169 1.00 27.85 100 THR A N 1
ATOM 835 C CA . THR A 1 103 ? -10.832 18.400 -31.309 1.00 28.16 100 THR A CA 1
ATOM 836 C C . THR A 1 103 ? -10.099 18.204 -32.647 1.00 28.19 100 THR A C 1
ATOM 837 O O . THR A 1 103 ? -8.977 17.722 -32.673 1.00 27.29 100 THR A O 1
ATOM 841 N N . GLY A 1 104 ? -10.758 18.575 -33.745 1.00 28.49 101 GLY A N 1
ATOM 842 C CA . GLY A 1 104 ? -10.157 18.509 -35.098 1.00 28.47 101 GLY A CA 1
ATOM 843 C C . GLY A 1 104 ? -9.294 19.733 -35.372 1.00 28.22 101 GLY A C 1
ATOM 844 O O . GLY A 1 104 ? -9.504 20.799 -34.788 1.00 27.90 101 GLY A O 1
ATOM 845 N N . LEU A 1 105 ? -8.307 19.584 -36.246 1.00 27.84 102 LEU A N 1
ATOM 846 C CA . LEU A 1 105 ? -7.424 20.704 -36.597 1.00 28.50 102 LEU A CA 1
ATOM 847 C C . LEU A 1 105 ? -8.189 21.939 -37.120 1.00 28.79 102 LEU A C 1
ATOM 848 O O . LEU A 1 105 ? -7.795 23.075 -36.833 1.00 28.93 102 LEU A O 1
ATOM 853 N N A GLU A 1 106 ? -9.271 21.702 -37.869 0.35 28.89 103 GLU A N 1
ATOM 854 N N B GLU A 1 106 ? -9.275 21.714 -37.864 0.15 28.71 103 GLU A N 1
ATOM 855 N N C GLU A 1 106 ? -9.256 21.700 -37.876 0.50 29.25 103 GLU A N 1
ATOM 856 C CA A GLU A 1 106 ? -10.058 22.791 -38.472 0.35 28.85 103 GLU A CA 1
ATOM 857 C CA B GLU A 1 106 ? -10.048 22.815 -38.468 0.15 28.58 103 GLU A CA 1
ATOM 858 C CA C GLU A 1 106 ? -10.058 22.772 -38.471 0.50 29.55 103 GLU A CA 1
ATOM 859 C C A GLU A 1 106 ? -10.697 23.728 -37.436 0.35 28.89 103 GLU A C 1
ATOM 860 C C B GLU A 1 106 ? -10.721 23.737 -37.442 0.15 28.74 103 GLU A C 1
ATOM 861 C C C GLU A 1 106 ? -10.671 23.720 -37.429 0.50 29.27 103 GLU A C 1
ATOM 862 O O A GLU A 1 106 ? -10.660 24.946 -37.606 0.35 28.36 103 GLU A O 1
ATOM 863 O O B GLU A 1 106 ? -10.746 24.953 -37.634 0.15 28.52 103 GLU A O 1
ATOM 864 O O C GLU A 1 106 ? -10.589 24.938 -37.585 0.50 28.47 103 GLU A O 1
ATOM 880 N N . GLU A 1 107 ? -11.251 23.165 -36.360 1.00 28.80 104 GLU A N 1
ATOM 881 C CA . GLU A 1 107 ? -11.762 23.982 -35.236 1.00 29.35 104 GLU A CA 1
ATOM 882 C C . GLU A 1 107 ? -10.646 24.830 -34.610 1.00 28.44 104 GLU A C 1
ATOM 883 O O . GLU A 1 107 ? -10.856 26.005 -34.284 1.00 28.35 104 GLU A O 1
ATOM 889 N N . VAL A 1 108 ? -9.459 24.245 -34.439 1.00 27.41 105 VAL A N 1
ATOM 890 C CA . VAL A 1 108 ? -8.302 24.985 -33.906 1.00 26.71 105 VAL A CA 1
ATOM 891 C C . VAL A 1 108 ? -7.872 26.109 -34.862 1.00 27.17 105 VAL A C 1
ATOM 892 O O . VAL A 1 108 ? -7.610 27.236 -34.444 1.00 26.68 105 VAL A O 1
ATOM 896 N N . GLN A 1 109 ? -7.812 25.790 -36.147 1.00 27.57 106 GLN A N 1
ATOM 897 C CA . GLN A 1 109 ? -7.452 26.780 -37.160 1.00 28.45 106 GLN A CA 1
ATOM 898 C C . GLN A 1 109 ? -8.401 27.983 -37.205 1.00 28.76 106 GLN A C 1
ATOM 899 O O . GLN A 1 109 ? -7.973 29.109 -37.493 1.00 29.20 106 GLN A O 1
ATOM 905 N N . ALA A 1 110 ? -9.676 27.741 -36.924 1.00 28.63 107 ALA A N 1
ATOM 906 C CA . ALA A 1 110 ? -10.694 28.787 -36.995 1.00 29.30 107 ALA A CA 1
ATOM 907 C C . ALA A 1 110 ? -10.712 29.667 -35.746 1.00 29.80 107 ALA A C 1
ATOM 908 O O . ALA A 1 110 ? -11.362 30.712 -35.731 1.00 30.30 107 ALA A O 1
ATOM 910 N N . SER A 1 111 ? -10.011 29.249 -34.698 1.00 28.92 108 SER A N 1
ATOM 911 C CA . SER A 1 111 ? -10.044 29.972 -33.426 1.00 28.99 108 SER A CA 1
ATOM 912 C C . SER A 1 111 ? -9.193 31.244 -33.483 1.00 29.32 108 SER A C 1
ATOM 913 O O . SER A 1 111 ? -8.136 31.276 -34.120 1.00 30.13 108 SER A O 1
ATOM 916 N N . SER A 1 112 ? -9.654 32.280 -32.798 1.00 29.53 109 SER A N 1
ATOM 917 C CA . SER A 1 112 ? -8.905 33.533 -32.690 1.00 29.49 109 SER A CA 1
ATOM 918 C C . SER A 1 112 ? -8.220 33.663 -31.325 1.00 29.48 109 SER A C 1
ATOM 919 O O . SER A 1 112 ? -7.518 34.630 -31.048 1.00 29.34 109 SER A O 1
ATOM 922 N N . ASN A 1 113 ? -8.426 32.675 -30.460 1.00 28.24 110 ASN A N 1
ATOM 923 C CA . ASN A 1 113 ? -7.746 32.656 -29.183 1.00 28.10 110 ASN A CA 1
ATOM 924 C C . ASN A 1 113 ? -7.833 31.251 -28.602 1.00 27.73 110 ASN A C 1
ATOM 925 O O . ASN A 1 113 ? -8.886 30.819 -28.136 1.00 27.32 110 ASN A O 1
ATOM 930 N N . LEU A 1 114 ? -6.713 30.555 -28.656 1.00 27.84 111 LEU A N 1
ATOM 931 C CA . LEU A 1 114 ? -6.652 29.130 -28.299 1.00 28.25 111 LEU A CA 1
ATOM 932 C C . LEU A 1 114 ? -6.942 28.850 -26.823 1.00 28.78 111 LEU A C 1
ATOM 933 O O . LEU A 1 114 ? -7.315 27.731 -26.449 1.00 27.66 111 LEU A O 1
ATOM 938 N N . LYS A 1 115 ? -6.771 29.866 -25.980 1.00 29.83 112 LYS A N 1
ATOM 939 C CA . LYS A 1 115 ? -7.104 29.711 -24.563 1.00 31.12 112 LYS A CA 1
ATOM 940 C C . LYS A 1 115 ? -8.599 29.397 -24.371 1.00 31.32 112 LYS A C 1
ATOM 941 O O . LYS A 1 115 ? -8.981 28.813 -23.343 1.00 30.86 112 LYS A O 1
ATOM 947 N N . GLU A 1 116 ? -9.430 29.736 -25.368 1.00 31.22 113 GLU A N 1
ATOM 948 C CA . GLU A 1 116 ? -10.874 29.424 -25.321 1.00 32.11 113 GLU A CA 1
ATOM 949 C C . GLU A 1 116 ? -11.099 27.927 -25.071 1.00 31.15 113 GLU A C 1
ATOM 950 O O . GLU A 1 116 ? -12.058 27.548 -24.415 1.00 31.28 113 GLU A O 1
ATOM 956 N N . PHE A 1 117 ? -10.192 27.103 -25.588 1.00 30.12 114 PHE A N 1
ATOM 957 C CA . PHE A 1 117 ? -10.355 25.650 -25.564 1.00 30.48 114 PHE A CA 1
ATOM 958 C C . PHE A 1 117 ? -10.189 25.054 -24.173 1.00 29.98 114 PHE A C 1
ATOM 959 O O . PHE A 1 117 ? -10.650 23.931 -23.915 1.00 30.36 114 PHE A O 1
ATOM 967 N N . LEU A 1 118 ? -9.568 25.806 -23.271 1.00 30.48 115 LEU A N 1
ATOM 968 C CA . LEU A 1 118 ? -9.347 25.314 -21.905 1.00 31.88 115 LEU A CA 1
ATOM 969 C C . LEU A 1 118 ? -10.609 25.334 -21.048 1.00 32.93 115 LEU A C 1
ATOM 970 O O . LEU A 1 118 ? -10.645 24.720 -19.960 1.00 32.96 115 LEU A O 1
ATOM 975 N N . SER A 1 119 ? -11.623 26.061 -21.511 1.00 33.64 116 SER A N 1
ATOM 976 C CA . SER A 1 119 ? -12.854 26.195 -20.750 1.00 34.78 116 SER A CA 1
ATOM 977 C C . SER A 1 119 ? -14.001 25.427 -21.404 1.00 34.74 116 SER A C 1
ATOM 978 O O . SER A 1 119 ? -15.167 25.584 -21.016 1.00 35.28 116 SER A O 1
ATOM 981 N N . LYS A 1 120 ? -13.655 24.593 -22.386 1.00 34.85 117 LYS A N 1
ATOM 982 C CA . LYS A 1 120 ? -14.612 23.750 -23.112 1.00 34.84 117 LYS A CA 1
ATOM 983 C C . LYS A 1 120 ? -14.563 22.281 -22.663 1.00 35.07 117 LYS A C 1
ATOM 984 O O . LYS A 1 120 ? -13.589 21.833 -22.040 1.00 34.23 117 LYS A O 1
ATOM 990 N N . GLN A 1 121 ? -15.611 21.536 -23.016 1.00 34.70 118 GLN A N 1
ATOM 991 C CA . GLN A 1 121 ? -15.690 20.102 -22.707 1.00 35.06 118 GLN A CA 1
ATOM 992 C C . GLN A 1 121 ? -15.713 19.284 -23.990 1.00 35.83 118 GLN A C 1
ATOM 993 O O . GLN A 1 121 ? -16.207 19.764 -25.019 1.00 35.61 118 GLN A O 1
ATOM 999 N N . ASN A 1 122 ? -15.217 18.049 -23.933 1.00 36.31 119 ASN A N 1
ATOM 1000 C CA . ASN A 1 122 ? -15.133 17.203 -25.124 1.00 37.67 119 ASN A CA 1
ATOM 1001 C C . ASN A 1 122 ? -16.427 17.071 -25.918 1.00 39.02 119 ASN A C 1
ATOM 1002 O O . ASN A 1 122 ? -16.372 16.985 -27.141 1.00 39.32 119 ASN A O 1
ATOM 1007 N N . HIS A 1 123 ? -17.574 17.053 -25.228 1.00 40.09 120 HIS A N 1
ATOM 1008 C CA . HIS A 1 123 ? -18.880 16.896 -25.894 1.00 41.43 120 HIS A CA 1
ATOM 1009 C C . HIS A 1 123 ? -19.256 18.074 -26.803 1.00 42.48 120 HIS A C 1
ATOM 1010 O O . HIS A 1 123 ? -20.219 17.985 -27.569 1.00 42.73 120 HIS A O 1
ATOM 1017 N N . GLN A 1 124 ? -18.505 19.172 -26.704 1.00 43.52 121 GLN A N 1
ATOM 1018 C CA . GLN A 1 124 ? -18.700 20.345 -27.557 1.00 44.77 121 GLN A CA 1
ATOM 1019 C C . GLN A 1 124 ? -17.884 20.261 -28.858 1.00 45.39 121 GLN A C 1
ATOM 1020 O O . GLN A 1 124 ? -18.093 21.056 -29.786 1.00 45.53 121 GLN A O 1
ATOM 1026 N N . ALA A 1 125 ? -16.961 19.306 -28.917 1.00 45.95 122 ALA A N 1
ATOM 1027 C CA . ALA A 1 125 ? -15.931 19.280 -29.952 1.00 46.86 122 ALA A CA 1
ATOM 1028 C C . ALA A 1 125 ? -16.431 18.932 -31.351 1.00 47.62 122 ALA A C 1
ATOM 1029 O O . ALA A 1 125 ? -17.307 18.080 -31.523 1.00 47.32 122 ALA A O 1
ATOM 1031 N N . LYS A 1 126 ? -15.853 19.611 -32.339 1.00 48.54 123 LYS A N 1
ATOM 1032 C CA . LYS A 1 126 ? -16.054 19.289 -33.750 1.00 49.57 123 LYS A CA 1
ATOM 1033 C C . LYS A 1 126 ? -14.940 18.338 -34.206 1.00 50.07 123 LYS A C 1
ATOM 1034 O O . LYS A 1 126 ? -13.862 18.781 -34.629 1.00 50.16 123 LYS A O 1
ATOM 1040 N N . ILE A 1 127 ? -15.215 17.038 -34.087 1.00 50.56 124 ILE A N 1
ATOM 1041 C CA . ILE A 1 127 ? -14.271 15.950 -34.376 1.00 51.34 124 ILE A CA 1
ATOM 1042 C C . ILE A 1 127 ? -14.934 14.880 -35.233 1.00 51.29 124 ILE A C 1
ATOM 1043 O O . ILE A 1 127 ? -16.078 14.503 -34.974 1.00 51.55 124 ILE A O 1
ATOM 1048 N N A SER A 1 128 ? -14.200 14.385 -36.230 0.50 51.36 125 SER A N 1
ATOM 1049 N N B SER A 1 128 ? -14.223 14.389 -36.243 0.50 51.30 125 SER A N 1
ATOM 1050 C CA A SER A 1 128 ? -14.686 13.342 -37.140 0.50 51.26 125 SER A CA 1
ATOM 1051 C CA B SER A 1 128 ? -14.711 13.258 -37.033 0.50 51.13 125 SER A CA 1
ATOM 1052 C C A SER A 1 128 ? -13.549 12.418 -37.579 0.50 51.07 125 SER A C 1
ATOM 1053 C C B SER A 1 128 ? -13.562 12.409 -37.562 0.50 51.01 125 SER A C 1
ATOM 1054 O O A SER A 1 128 ? -12.381 12.813 -37.567 0.50 50.87 125 SER A O 1
ATOM 1055 O O B SER A 1 128 ? -12.410 12.848 -37.600 0.50 50.80 125 SER A O 1
ATOM 1060 N N . SER A 1 129 ? -13.898 11.194 -37.986 1.00 50.90 126 SER A N 1
ATOM 1061 C CA . SER A 1 129 ? -12.925 10.259 -38.555 1.00 50.50 126 SER A CA 1
ATOM 1062 C C . SER A 1 129 ? -12.328 10.792 -39.869 1.00 49.93 126 SER A C 1
ATOM 1063 O O . SER A 1 129 ? -11.287 10.304 -40.337 1.00 50.09 126 SER A O 1
ATOM 1066 N N . THR A 1 130 ? -12.977 11.803 -40.447 1.00 48.67 127 THR A N 1
ATOM 1067 C CA . THR A 1 130 ? -12.462 12.454 -41.646 1.00 47.90 127 THR A CA 1
ATOM 1068 C C . THR A 1 130 ? -11.317 13.425 -41.358 1.00 47.01 127 THR A C 1
ATOM 1069 O O . THR A 1 130 ? -10.540 13.736 -42.266 1.00 47.20 127 THR A O 1
ATOM 1073 N N . ASP A 1 131 ? -11.210 13.909 -40.114 1.00 45.29 128 ASP A N 1
ATOM 1074 C CA . ASP A 1 131 ? -10.115 14.818 -39.746 1.00 43.52 128 ASP A CA 1
ATOM 1075 C C . ASP A 1 131 ? -8.795 14.143 -40.071 1.00 41.84 128 ASP A C 1
ATOM 1076 O O . ASP A 1 131 ? -8.535 13.026 -39.615 1.00 41.59 128 ASP A O 1
ATOM 1081 N N . GLU A 1 132 ? -7.960 14.796 -40.861 1.00 39.58 129 GLU A N 1
ATOM 1082 C CA . GLU A 1 132 ? -6.616 14.287 -41.055 1.00 38.85 129 GLU A CA 1
ATOM 1083 C C . GLU A 1 132 ? -5.761 14.490 -39.807 1.00 36.70 129 GLU A C 1
ATOM 1084 O O . GLU A 1 132 ? -4.784 13.778 -39.590 1.00 36.65 129 GLU A O 1
ATOM 1090 N N . VAL A 1 133 ? -6.115 15.489 -39.008 1.00 34.39 130 VAL A N 1
ATOM 1091 C CA . VAL A 1 133 ? -5.317 15.835 -37.837 1.00 32.15 130 VAL A CA 1
ATOM 1092 C C . VAL A 1 133 ? -6.243 16.096 -36.671 1.00 30.48 130 VAL A C 1
ATOM 1093 O O . VAL A 1 133 ? -7.268 16.768 -36.821 1.00 30.30 130 VAL A O 1
ATOM 1097 N N A GLN A 1 134 ? -5.899 15.563 -35.502 0.50 29.59 131 GLN A N 1
ATOM 1098 N N B GLN A 1 134 ? -5.904 15.553 -35.504 0.50 29.12 131 GLN A N 1
ATOM 1099 C CA A GLN A 1 134 ? -6.631 15.920 -34.292 0.50 27.84 131 GLN A CA 1
ATOM 1100 C CA B GLN A 1 134 ? -6.607 15.956 -34.292 0.50 26.74 131 GLN A CA 1
ATOM 1101 C C A GLN A 1 134 ? -5.679 16.568 -33.274 0.50 26.37 131 GLN A C 1
ATOM 1102 C C B GLN A 1 134 ? -5.659 16.616 -33.301 0.50 25.78 131 GLN A C 1
ATOM 1103 O O A GLN A 1 134 ? -4.468 16.352 -33.320 0.50 25.24 131 GLN A O 1
ATOM 1104 O O B GLN A 1 134 ? -4.442 16.427 -33.365 0.50 24.53 131 GLN A O 1
ATOM 1115 N N . VAL A 1 135 ? -6.230 17.415 -32.408 1.00 24.98 132 VAL A N 1
ATOM 1116 C CA . VAL A 1 135 ? -5.427 18.274 -31.553 1.00 23.67 132 VAL A CA 1
ATOM 1117 C C . VAL A 1 135 ? -5.947 18.155 -30.135 1.00 23.38 132 VAL A C 1
ATOM 1118 O O . VAL A 1 135 ? -7.135 18.374 -29.895 1.00 24.70 132 VAL A O 1
ATOM 1122 N N . LEU A 1 136 ? -5.062 17.808 -29.216 1.00 23.21 133 LEU A N 1
ATOM 1123 C CA . LEU A 1 136 ? -5.420 17.664 -27.798 1.00 21.74 133 LEU A CA 1
ATOM 1124 C C . LEU A 1 136 ? -4.760 18.771 -26.974 1.00 20.59 133 LEU A C 1
ATOM 1125 O O . LEU A 1 136 ? -3.541 18.955 -27.061 1.00 20.60 133 LEU A O 1
ATOM 1130 N N . PHE A 1 137 ? -5.571 19.491 -26.183 1.00 19.99 134 PHE A N 1
ATOM 1131 C CA . PHE A 1 137 ? -5.083 20.519 -25.257 1.00 19.80 134 PHE A CA 1
ATOM 1132 C C . PHE A 1 137 ? -5.004 19.892 -23.880 1.00 20.50 134 PHE A C 1
ATOM 1133 O O . PHE A 1 137 ? -5.951 19.225 -23.452 1.00 20.08 134 PHE A O 1
ATOM 1141 N N . LEU A 1 138 ? -3.892 20.132 -23.190 1.00 20.44 135 LEU A N 1
ATOM 1142 C CA . LEU A 1 138 ? -3.675 19.561 -21.862 1.00 21.10 135 LEU A CA 1
ATOM 1143 C C . LEU A 1 138 ? -3.276 20.681 -20.924 1.00 21.41 135 LEU A C 1
ATOM 1144 O O . LEU A 1 138 ? -2.556 21.618 -21.342 1.00 22.43 135 LEU A O 1
ATOM 1149 N N . LYS A 1 139 ? -3.744 20.607 -19.680 1.00 20.79 136 LYS A N 1
ATOM 1150 C CA . LYS A 1 139 ? -3.306 21.592 -18.643 1.00 21.72 136 LYS A CA 1
ATOM 1151 C C . LYS A 1 139 ? -2.370 20.929 -17.617 1.00 22.01 136 LYS A C 1
ATOM 1152 O O . LYS A 1 139 ? -2.347 19.705 -17.506 1.00 21.52 136 LYS A O 1
ATOM 1158 N N . LYS A 1 140 ? -1.625 21.733 -16.851 1.00 22.19 137 LYS A N 1
ATOM 1159 C CA . LYS A 1 140 ? -0.855 21.187 -15.739 1.00 23.55 137 LYS A CA 1
ATOM 1160 C C . LYS A 1 140 ? -1.673 20.392 -14.727 1.00 22.69 137 LYS A C 1
ATOM 1161 O O . LYS A 1 140 ? -2.813 20.773 -14.339 1.00 22.48 137 LYS A O 1
ATOM 1167 N N . THR A 1 141 ? -1.081 19.291 -14.269 1.00 22.30 138 THR A N 1
ATOM 1168 C CA . THR A 1 141 ? -1.659 18.524 -13.168 1.00 22.27 138 THR A CA 1
ATOM 1169 C C . THR A 1 141 ? -1.393 19.264 -11.851 1.00 23.08 138 THR A C 1
ATOM 1170 O O . THR A 1 141 ? -0.514 20.143 -11.807 1.00 22.71 138 THR A O 1
ATOM 1174 N N . PRO A 1 142 ? -2.130 18.905 -10.781 1.00 23.58 139 PRO A N 1
ATOM 1175 C CA . PRO A 1 142 ? -1.939 19.551 -9.452 1.00 24.41 139 PRO A CA 1
ATOM 1176 C C . PRO A 1 142 ? -0.577 19.250 -8.862 1.00 24.53 139 PRO A C 1
ATOM 1177 O O . PRO A 1 142 ? -0.023 18.148 -9.082 1.00 25.22 139 PRO A O 1
ATOM 1181 N N A LYS A 1 143 ? -0.008 20.209 -8.130 0.50 24.80 140 LYS A N 1
ATOM 1182 N N B LYS A 1 143 ? -0.048 20.206 -8.094 0.50 24.75 140 LYS A N 1
ATOM 1183 C CA A LYS A 1 143 ? 1.187 19.908 -7.353 0.50 24.53 140 LYS A CA 1
ATOM 1184 C CA B LYS A 1 143 ? 1.115 19.966 -7.249 0.50 24.44 140 LYS A CA 1
ATOM 1185 C C A LYS A 1 143 ? 0.783 18.859 -6.318 0.50 24.21 140 LYS A C 1
ATOM 1186 C C B LYS A 1 143 ? 0.756 18.845 -6.283 0.50 24.14 140 LYS A C 1
ATOM 1187 O O A LYS A 1 143 ? -0.361 18.849 -5.843 0.50 24.01 140 LYS A O 1
ATOM 1188 O O B LYS A 1 143 ? -0.381 18.787 -5.794 0.50 23.83 140 LYS A O 1
ATOM 1199 N N . ILE A 1 144 ? 1.697 17.936 -6.037 1.00 23.37 141 ILE A N 1
ATOM 1200 C CA . ILE A 1 144 ? 1.455 16.862 -5.079 1.00 23.67 141 ILE A CA 1
ATOM 1201 C C . ILE A 1 144 ? 2.645 16.728 -4.139 1.00 24.40 141 ILE A C 1
ATOM 1202 O O . ILE A 1 144 ? 2.515 16.899 -2.934 1.00 23.57 141 ILE A O 1
ATOM 1207 N N . ILE A 1 145 ? 3.805 16.383 -4.691 1.00 24.35 142 ILE A N 1
ATOM 1208 C CA . ILE A 1 145 ? 4.972 16.128 -3.838 1.00 24.80 142 ILE A CA 1
ATOM 1209 C C . ILE A 1 145 ? 5.342 17.335 -2.980 1.00 24.71 142 ILE A C 1
ATOM 1210 O O . ILE A 1 145 ? 5.736 17.185 -1.808 1.00 24.78 142 ILE A O 1
ATOM 1215 N N . SER A 1 146 ? 5.167 18.538 -3.522 1.00 23.72 143 SER A N 1
ATOM 1216 C CA . SER A 1 146 ? 5.465 19.741 -2.726 1.00 23.56 143 SER A CA 1
ATOM 1217 C C . SER A 1 146 ? 4.519 19.929 -1.536 1.00 23.25 143 SER A C 1
ATOM 1218 O O . SER A 1 146 ? 4.782 20.768 -0.656 1.00 24.16 143 SER A O 1
ATOM 1221 N N . LEU A 1 147 ? 3.423 19.152 -1.486 1.00 21.63 144 LEU A N 1
ATOM 1222 C CA . LEU A 1 147 ? 2.497 19.157 -0.342 1.00 21.66 144 LEU A CA 1
ATOM 1223 C C . LEU A 1 147 ? 2.854 18.151 0.741 1.00 21.13 144 LEU A C 1
ATOM 1224 O O . LEU A 1 147 ? 2.316 18.210 1.847 1.00 19.96 144 LEU A O 1
ATOM 1229 N N . VAL A 1 148 ? 3.739 17.213 0.419 1.00 21.24 145 VAL A N 1
ATOM 1230 C CA . VAL A 1 148 ? 4.011 16.117 1.339 1.00 21.96 145 VAL A CA 1
ATOM 1231 C C . VAL A 1 148 ? 4.434 16.600 2.717 1.00 22.61 145 VAL A C 1
ATOM 1232 O O . VAL A 1 148 ? 3.898 16.149 3.743 1.00 23.10 145 VAL A O 1
ATOM 1236 N N A LYS A 1 149 ? 5.402 17.513 2.729 0.60 22.97 146 LYS A N 1
ATOM 1237 N N B LYS A 1 149 ? 5.375 17.540 2.767 0.40 23.13 146 LYS A N 1
ATOM 1238 C CA A LYS A 1 149 ? 5.959 18.030 3.979 0.60 24.11 146 LYS A CA 1
ATOM 1239 C CA B LYS A 1 149 ? 5.852 18.047 4.062 0.40 24.00 146 LYS A CA 1
ATOM 1240 C C A LYS A 1 149 ? 5.040 19.007 4.707 0.60 24.70 146 LYS A C 1
ATOM 1241 C C B LYS A 1 149 ? 4.834 18.951 4.774 0.40 24.37 146 LYS A C 1
ATOM 1242 O O A LYS A 1 149 ? 5.383 19.495 5.782 0.60 24.82 146 LYS A O 1
ATOM 1243 O O B LYS A 1 149 ? 4.935 19.185 5.982 0.40 24.30 146 LYS A O 1
ATOM 1254 N N A GLU A 1 150 ? 3.880 19.279 4.117 0.60 25.39 147 GLU A N 1
ATOM 1255 N N B GLU A 1 150 ? 3.843 19.440 4.036 0.40 24.67 147 GLU A N 1
ATOM 1256 C CA A GLU A 1 150 ? 2.796 20.019 4.766 0.60 26.80 147 GLU A CA 1
ATOM 1257 C CA B GLU A 1 150 ? 2.686 20.087 4.661 0.40 25.63 147 GLU A CA 1
ATOM 1258 C C A GLU A 1 150 ? 1.801 19.056 5.413 0.60 26.48 147 GLU A C 1
ATOM 1259 C C B GLU A 1 150 ? 1.839 19.050 5.403 0.40 25.62 147 GLU A C 1
ATOM 1260 O O A GLU A 1 150 ? 1.349 19.278 6.546 0.60 26.04 147 GLU A O 1
ATOM 1261 O O B GLU A 1 150 ? 1.542 19.211 6.592 0.40 25.43 147 GLU A O 1
ATOM 1272 N N . TRP A 1 151 ? 1.444 17.991 4.693 1.00 24.99 148 TRP A N 1
ATOM 1273 C CA . TRP A 1 151 ? 0.662 16.879 5.274 1.00 25.44 148 TRP A CA 1
ATOM 1274 C C . TRP A 1 151 ? 1.370 16.178 6.420 1.00 24.83 148 TRP A C 1
ATOM 1275 O O . TRP A 1 151 ? 0.735 15.758 7.393 1.00 25.59 148 TRP A O 1
ATOM 1286 N N . ASN A 1 152 ? 2.680 16.004 6.303 1.00 22.74 149 ASN A N 1
ATOM 1287 C CA . ASN A 1 152 ? 3.436 15.384 7.390 1.00 23.05 149 ASN A CA 1
ATOM 1288 C C . ASN A 1 152 ? 4.827 16.022 7.467 1.00 23.20 149 ASN A C 1
ATOM 1289 O O . ASN A 1 152 ? 5.738 15.605 6.754 1.00 22.00 149 ASN A O 1
ATOM 1294 N N . PRO A 1 153 ? 4.980 17.076 8.296 1.00 24.19 150 PRO A N 1
ATOM 1295 C CA . PRO A 1 153 ? 6.257 17.784 8.407 1.00 25.01 150 PRO A CA 1
ATOM 1296 C C . PRO A 1 153 ? 7.447 16.948 8.811 1.00 24.40 150 PRO A C 1
ATOM 1297 O O . PRO A 1 153 ? 8.569 17.312 8.483 1.00 25.23 150 PRO A O 1
ATOM 1301 N N . THR A 1 154 ? 7.233 15.855 9.530 1.00 24.15 151 THR A N 1
ATOM 1302 C CA . THR A 1 154 ? 8.358 15.062 9.998 1.00 24.92 151 THR A CA 1
ATOM 1303 C C . THR A 1 154 ? 8.675 13.843 9.123 1.00 23.89 151 THR A C 1
ATOM 1304 O O . THR A 1 154 ? 9.609 13.099 9.410 1.00 25.32 151 THR A O 1
ATOM 1308 N N . ILE A 1 155 ? 7.915 13.618 8.069 1.00 23.59 152 ILE A N 1
ATOM 1309 C CA . ILE A 1 155 ? 8.204 12.483 7.182 1.00 22.73 152 ILE A CA 1
ATOM 1310 C C . ILE A 1 155 ? 9.561 12.667 6.475 1.00 22.94 152 ILE A C 1
ATOM 1311 O O . ILE A 1 155 ? 9.973 13.792 6.171 1.00 24.42 152 ILE A O 1
ATOM 1316 N N . HIS A 1 156 ? 10.295 11.577 6.265 1.00 22.18 153 HIS A N 1
ATOM 1317 C CA . HIS A 1 156 ? 11.523 11.648 5.478 1.00 21.40 153 HIS A CA 1
ATOM 1318 C C . HIS A 1 156 ? 11.153 11.474 4.007 1.00 20.78 153 HIS A C 1
ATOM 1319 O O . HIS A 1 156 ? 10.659 10.412 3.627 1.00 20.23 153 HIS A O 1
ATOM 1326 N N . LEU A 1 157 ? 11.335 12.535 3.212 1.00 20.36 154 LEU A N 1
ATOM 1327 C CA . LEU A 1 157 ? 10.897 12.536 1.817 1.00 20.96 154 LEU A CA 1
ATOM 1328 C C . LEU A 1 157 ? 12.056 12.255 0.874 1.00 20.22 154 LEU A C 1
ATOM 1329 O O . LEU A 1 157 ? 13.023 13.024 0.806 1.00 21.14 154 LEU A O 1
ATOM 1334 N N . ILE A 1 158 ? 11.917 11.191 0.106 1.00 20.44 155 ILE A N 1
ATOM 1335 C CA . ILE A 1 158 ? 12.917 10.824 -0.863 1.00 20.09 155 ILE A CA 1
ATOM 1336 C C . ILE A 1 158 ? 12.274 10.846 -2.227 1.00 21.18 155 ILE A C 1
ATOM 1337 O O . ILE A 1 158 ? 11.249 10.184 -2.472 1.00 20.00 155 ILE A O 1
ATOM 1342 N N . GLY A 1 159 ? 12.840 11.655 -3.111 1.00 20.66 156 GLY A N 1
ATOM 1343 C CA . GLY A 1 159 ? 12.328 11.707 -4.491 1.00 21.88 156 GLY A CA 1
ATOM 1344 C C . GLY A 1 159 ? 13.377 11.292 -5.502 1.00 21.93 156 GLY A C 1
ATOM 1345 O O . GLY A 1 159 ? 14.521 10.960 -5.131 1.00 22.31 156 GLY A O 1
ATOM 1346 N N . PHE A 1 160 ? 12.965 11.305 -6.774 1.00 22.36 157 PHE A N 1
ATOM 1347 C CA . PHE A 1 160 ? 13.817 10.969 -7.914 1.00 23.22 157 PHE A CA 1
ATOM 1348 C C . PHE A 1 160 ? 13.758 12.083 -8.930 1.00 23.72 157 PHE A C 1
ATOM 1349 O O . PHE A 1 160 ? 12.804 12.861 -8.965 1.00 25.02 157 PHE A O 1
ATOM 1357 N N . LYS A 1 161 ? 14.794 12.187 -9.751 1.00 23.75 158 LYS A N 1
ATOM 1358 C CA . LYS A 1 161 ? 14.798 13.116 -10.842 1.00 23.56 158 LYS A CA 1
ATOM 1359 C C . LYS A 1 161 ? 15.465 12.438 -12.014 1.00 22.75 158 LYS A C 1
ATOM 1360 O O . LYS A 1 161 ? 16.595 11.967 -11.894 1.00 22.56 158 LYS A O 1
ATOM 1366 N N . LEU A 1 162 ? 14.767 12.387 -13.137 1.00 23.06 159 LEU A N 1
ATOM 1367 C CA . LEU A 1 162 ? 15.248 11.651 -14.311 1.00 22.56 159 LEU A CA 1
ATOM 1368 C C . LEU A 1 162 ? 15.319 12.625 -15.479 1.00 23.23 159 LEU A C 1
ATOM 1369 O O . LEU A 1 162 ? 14.287 13.179 -15.921 1.00 23.66 159 LEU A O 1
ATOM 1374 N N . LEU A 1 163 ? 16.534 12.848 -15.966 1.00 23.00 160 LEU A N 1
ATOM 1375 C CA . LEU A 1 163 ? 16.744 13.704 -17.125 1.00 22.95 160 LEU A CA 1
ATOM 1376 C C . LEU A 1 163 ? 17.302 12.858 -18.253 1.00 23.27 160 LEU A C 1
ATOM 1377 O O . LEU A 1 163 ? 17.556 11.673 -18.065 1.00 22.90 160 LEU A O 1
ATOM 1382 N N . VAL A 1 164 ? 17.520 13.474 -19.408 1.00 23.21 161 VAL A N 1
ATOM 1383 C CA . VAL A 1 164 ? 17.989 12.732 -20.583 1.00 24.75 161 VAL A CA 1
ATOM 1384 C C . VAL A 1 164 ? 19.164 13.478 -21.237 1.00 24.63 161 VAL A C 1
ATOM 1385 O O . VAL A 1 164 ? 19.001 14.612 -21.696 1.00 25.51 161 VAL A O 1
ATOM 1389 N N . ASP A 1 165 ? 20.332 12.839 -21.242 1.00 24.95 162 ASP A N 1
ATOM 1390 C CA . ASP A 1 165 ? 21.545 13.298 -21.933 1.00 25.81 162 ASP A CA 1
ATOM 1391 C C . ASP A 1 165 ? 22.051 14.634 -21.388 1.00 25.69 162 ASP A C 1
ATOM 1392 O O . ASP A 1 165 ? 22.136 15.624 -22.116 1.00 26.09 162 ASP A O 1
ATOM 1397 N N . VAL A 1 166 ? 22.374 14.646 -20.097 1.00 24.59 163 VAL A N 1
ATOM 1398 C CA . VAL A 1 166 ? 22.837 15.852 -19.422 1.00 23.92 163 VAL A CA 1
ATOM 1399 C C . VAL A 1 166 ? 24.174 15.573 -18.707 1.00 24.09 163 VAL A C 1
ATOM 1400 O O . VAL A 1 166 ? 24.534 14.408 -18.467 1.00 24.20 163 VAL A O 1
ATOM 1404 N N . THR A 1 167 ? 24.890 16.625 -18.304 1.00 23.61 164 THR A N 1
ATOM 1405 C CA . THR A 1 167 ? 26.094 16.404 -17.494 1.00 22.62 164 THR A CA 1
ATOM 1406 C C . THR A 1 167 ? 25.654 16.029 -16.085 1.00 22.55 164 THR A C 1
ATOM 1407 O O . THR A 1 167 ? 24.534 16.366 -15.650 1.00 20.81 164 THR A O 1
ATOM 1411 N N . GLU A 1 168 ? 26.531 15.356 -15.348 1.00 20.94 165 GLU A N 1
ATOM 1412 C CA . GLU A 1 168 ? 26.208 15.080 -13.949 1.00 20.77 165 GLU A CA 1
ATOM 1413 C C . GLU A 1 168 ? 26.110 16.332 -13.098 1.00 21.43 165 GLU A C 1
ATOM 1414 O O . GLU A 1 168 ? 25.322 16.373 -12.191 1.00 21.03 165 GLU A O 1
ATOM 1420 N N . ASP A 1 169 ? 26.884 17.380 -13.395 1.00 21.18 166 ASP A N 1
ATOM 1421 C CA . ASP A 1 169 ? 26.762 18.611 -12.633 1.00 22.32 166 ASP A CA 1
ATOM 1422 C C . ASP A 1 169 ? 25.373 19.254 -12.860 1.00 21.29 166 ASP A C 1
ATOM 1423 O O . ASP A 1 169 ? 24.793 19.834 -11.939 1.00 20.30 166 ASP A O 1
ATOM 1428 N N . HIS A 1 170 ? 24.834 19.119 -14.072 1.00 21.29 167 HIS A N 1
ATOM 1429 C CA . HIS A 1 170 ? 23.508 19.694 -14.372 1.00 22.55 167 HIS A CA 1
ATOM 1430 C C . HIS A 1 170 ? 22.453 18.898 -13.621 1.00 22.61 167 HIS A C 1
ATOM 1431 O O . HIS A 1 170 ? 21.524 19.470 -13.031 1.00 22.61 167 HIS A O 1
ATOM 1438 N N . LEU A 1 171 ? 22.650 17.581 -13.599 1.00 22.45 168 LEU A N 1
ATOM 1439 C CA . LEU A 1 171 ? 21.759 16.660 -12.917 1.00 23.50 168 LEU A CA 1
ATOM 1440 C C . LEU A 1 171 ? 21.697 17.050 -11.436 1.00 22.77 168 LEU A C 1
ATOM 1441 O O . LEU A 1 171 ? 20.618 17.130 -10.855 1.00 22.29 168 LEU A O 1
ATOM 1446 N N . VAL A 1 172 ? 22.861 17.282 -10.833 1.00 21.56 169 VAL A N 1
ATOM 1447 C CA . VAL A 1 172 ? 22.939 17.737 -9.440 1.00 22.03 169 VAL A CA 1
ATOM 1448 C C . VAL A 1 172 ? 22.248 19.090 -9.210 1.00 21.58 169 VAL A C 1
ATOM 1449 O O . VAL A 1 172 ? 21.476 19.242 -8.257 1.00 22.53 169 VAL A O 1
ATOM 1453 N N . ASP A 1 173 ? 22.512 20.050 -10.096 1.00 21.09 170 ASP A N 1
ATOM 1454 C CA . ASP A 1 173 ? 21.887 21.383 -10.071 1.00 23.27 170 ASP A CA 1
ATOM 1455 C C . ASP A 1 173 ? 20.363 21.253 -10.037 1.00 22.77 170 ASP A C 1
ATOM 1456 O O . ASP A 1 173 ? 19.701 21.791 -9.131 1.00 22.79 170 ASP A O 1
ATOM 1461 N N . ILE A 1 174 ? 19.819 20.520 -11.000 1.00 21.93 171 ILE A N 1
ATOM 1462 C CA . ILE A 1 174 ? 18.364 20.290 -11.072 1.00 23.01 171 ILE A CA 1
ATOM 1463 C C . ILE A 1 174 ? 17.803 19.527 -9.850 1.00 22.55 171 ILE A C 1
ATOM 1464 O O . ILE A 1 174 ? 16.734 19.887 -9.310 1.00 21.93 171 ILE A O 1
ATOM 1469 N N . ALA A 1 175 ? 18.499 18.474 -9.428 1.00 22.56 172 ALA A N 1
ATOM 1470 C CA . ALA A 1 175 ? 18.102 17.735 -8.225 1.00 23.10 172 ALA A CA 1
ATOM 1471 C C . ALA A 1 175 ? 18.069 18.623 -6.986 1.00 24.32 172 ALA A C 1
ATOM 1472 O O . ALA A 1 175 ? 17.127 18.535 -6.185 1.00 24.99 172 ALA A O 1
ATOM 1474 N N . ARG A 1 176 ? 19.069 19.494 -6.817 1.00 23.50 173 ARG A N 1
ATOM 1475 C CA . ARG A 1 176 ? 19.080 20.387 -5.659 1.00 24.97 173 ARG A CA 1
ATOM 1476 C C . ARG A 1 176 ? 17.955 21.410 -5.644 1.00 25.62 173 ARG A C 1
ATOM 1477 O O . ARG A 1 176 ? 17.417 21.720 -4.586 1.00 25.88 173 ARG A O 1
ATOM 1485 N N . LYS A 1 177 ? 17.598 21.907 -6.818 1.00 25.70 174 LYS A N 1
ATOM 1486 C CA . LYS A 1 177 ? 16.462 22.803 -6.955 1.00 27.96 174 LYS A CA 1
ATOM 1487 C C . LYS A 1 177 ? 15.187 22.091 -6.485 1.00 28.23 174 LYS A C 1
ATOM 1488 O O . LYS A 1 177 ? 14.371 22.674 -5.771 1.00 28.35 174 LYS A O 1
ATOM 1494 N N . SER A 1 178 ? 15.054 20.821 -6.870 1.00 28.60 175 SER A N 1
ATOM 1495 C CA . SER A 1 178 ? 13.942 19.958 -6.467 1.00 30.49 175 SER A CA 1
ATOM 1496 C C . SER A 1 178 ? 13.941 19.664 -4.964 1.00 31.40 175 SER A C 1
ATOM 1497 O O . SER A 1 178 ? 12.887 19.677 -4.312 1.00 32.08 175 SER A O 1
ATOM 1500 N N . LEU A 1 179 ? 15.117 19.400 -4.401 1.00 31.99 176 LEU A N 1
ATOM 1501 C CA . LEU A 1 179 ? 15.250 19.277 -2.946 1.00 33.90 176 LEU A CA 1
ATOM 1502 C C . LEU A 1 179 ? 14.632 20.437 -2.182 1.00 34.72 176 LEU A C 1
ATOM 1503 O O . LEU A 1 179 ? 13.873 20.230 -1.227 1.00 34.36 176 LEU A O 1
ATOM 1508 N N . ILE A 1 180 ? 14.946 21.650 -2.627 1.00 36.00 177 ILE A N 1
ATOM 1509 C CA . ILE A 1 180 ? 14.469 22.889 -1.997 1.00 37.52 177 ILE A CA 1
ATOM 1510 C C . ILE A 1 180 ? 12.969 23.093 -2.208 1.00 37.48 177 ILE A C 1
ATOM 1511 O O . ILE A 1 180 ? 12.244 23.369 -1.262 1.00 37.94 177 ILE A O 1
ATOM 1516 N N . LYS A 1 181 ? 12.521 22.912 -3.440 1.00 37.48 178 LYS A N 1
ATOM 1517 C CA . LYS A 1 181 ? 11.125 23.085 -3.829 1.00 38.76 178 LYS A CA 1
ATOM 1518 C C . LYS A 1 181 ? 10.202 22.123 -3.067 1.00 37.83 178 LYS A C 1
ATOM 1519 O O . LYS A 1 181 ? 9.060 22.478 -2.765 1.00 38.02 178 LYS A O 1
ATOM 1525 N N . ASN A 1 182 ? 10.700 20.926 -2.739 1.00 36.50 179 ASN A N 1
ATOM 1526 C CA . ASN A 1 182 ? 9.863 19.887 -2.113 1.00 35.47 179 ASN A CA 1
ATOM 1527 C C . ASN A 1 182 ? 10.161 19.646 -0.648 1.00 34.31 179 ASN A C 1
ATOM 1528 O O . ASN A 1 182 ? 9.557 18.767 -0.014 1.00 33.81 179 ASN A O 1
ATOM 1533 N N . GLN A 1 183 ? 11.105 20.411 -0.104 1.00 32.87 180 GLN A N 1
ATOM 1534 C CA . GLN A 1 183 ? 11.653 20.118 1.219 1.00 32.39 180 GLN A CA 1
ATOM 1535 C C . GLN A 1 183 ? 11.986 18.638 1.337 1.00 31.29 180 GLN A C 1
ATOM 1536 O O . GLN A 1 183 ? 11.804 18.004 2.401 1.00 31.30 180 GLN A O 1
ATOM 1542 N N . ALA A 1 184 ? 12.472 18.075 0.234 1.00 29.98 181 ALA A N 1
ATOM 1543 C CA . ALA A 1 184 ? 12.864 16.693 0.226 1.00 28.35 181 ALA A CA 1
ATOM 1544 C C . ALA A 1 184 ? 14.175 16.605 0.943 1.00 27.64 181 ALA A C 1
ATOM 1545 O O . ALA A 1 184 ? 14.953 17.585 1.002 1.00 28.91 181 ALA A O 1
ATOM 1547 N N A ASP A 1 185 ? 14.414 15.413 1.446 0.50 26.05 182 ASP A N 1
ATOM 1548 N N B ASP A 1 185 ? 14.467 15.464 1.561 0.50 27.18 182 ASP A N 1
ATOM 1549 C CA A ASP A 1 185 ? 15.547 15.099 2.236 0.50 24.68 182 ASP A CA 1
ATOM 1550 C CA B ASP A 1 185 ? 15.783 15.331 2.176 0.50 26.97 182 ASP A CA 1
ATOM 1551 C C A ASP A 1 185 ? 16.690 14.610 1.310 0.50 24.40 182 ASP A C 1
ATOM 1552 C C B ASP A 1 185 ? 16.774 14.502 1.347 0.50 25.73 182 ASP A C 1
ATOM 1553 O O A ASP A 1 185 ? 17.873 14.917 1.504 0.50 22.98 182 ASP A O 1
ATOM 1554 O O B ASP A 1 185 ? 17.957 14.409 1.686 0.50 24.68 182 ASP A O 1
ATOM 1563 N N . LEU A 1 186 ? 16.287 13.927 0.247 1.00 23.62 183 LEU A N 1
ATOM 1564 C CA . LEU A 1 186 ? 17.175 13.226 -0.650 1.00 22.73 183 LEU A CA 1
ATOM 1565 C C . LEU A 1 186 ? 16.486 13.178 -1.991 1.00 22.23 183 LEU A C 1
ATOM 1566 O O . LEU A 1 186 ? 15.289 12.877 -2.058 1.00 20.90 183 LEU A O 1
ATOM 1571 N N . ILE A 1 187 ? 17.233 13.500 -3.052 1.00 21.45 184 ILE A N 1
ATOM 1572 C CA . ILE A 1 187 ? 16.767 13.265 -4.422 1.00 21.59 184 ILE A CA 1
ATOM 1573 C C . ILE A 1 187 ? 17.759 12.346 -5.128 1.00 21.60 184 ILE A C 1
ATOM 1574 O O . ILE A 1 187 ? 18.964 12.647 -5.214 1.00 22.41 184 ILE A O 1
ATOM 1579 N N . ILE A 1 188 ? 17.256 11.235 -5.653 1.00 20.87 185 ILE A N 1
ATOM 1580 C CA . ILE A 1 188 ? 18.073 10.297 -6.409 1.00 20.99 185 ILE A CA 1
ATOM 1581 C C . ILE A 1 188 ? 17.960 10.680 -7.889 1.00 21.20 185 ILE A C 1
ATOM 1582 O O . ILE A 1 188 ? 16.902 10.491 -8.538 1.00 21.38 185 ILE A O 1
ATOM 1587 N N . ALA A 1 189 ? 19.032 11.263 -8.402 1.00 20.52 186 ALA A N 1
ATOM 1588 C CA . ALA A 1 189 ? 19.038 11.807 -9.756 1.00 20.55 186 ALA A CA 1
ATOM 1589 C C . ALA A 1 189 ? 19.676 10.799 -10.716 1.00 20.96 186 ALA A C 1
ATOM 1590 O O . ALA A 1 189 ? 20.625 10.114 -10.352 1.00 20.89 186 ALA A O 1
ATOM 1592 N N . ASN A 1 190 ? 19.130 10.698 -11.914 1.00 20.14 187 ASN A N 1
ATOM 1593 C CA . ASN A 1 190 ? 19.664 9.777 -12.907 1.00 20.84 187 ASN A CA 1
ATOM 1594 C C . ASN A 1 190 ? 19.384 10.240 -14.323 1.00 21.26 187 ASN A C 1
ATOM 1595 O O . ASN A 1 190 ? 18.486 11.062 -14.547 1.00 21.65 187 ASN A O 1
ATOM 1600 N N . ASP A 1 191 ? 20.175 9.711 -15.257 1.00 21.36 188 ASP A N 1
ATOM 1601 C CA . ASP A 1 191 ? 20.150 10.109 -16.656 1.00 22.23 188 ASP A CA 1
ATOM 1602 C C . ASP A 1 191 ? 19.717 8.849 -17.395 1.00 21.80 188 ASP A C 1
ATOM 1603 O O . ASP A 1 191 ? 20.272 7.753 -17.203 1.00 21.95 188 ASP A O 1
ATOM 1608 N N . LEU A 1 192 ? 18.665 9.001 -18.196 1.00 22.47 189 LEU A N 1
ATOM 1609 C CA . LEU A 1 192 ? 18.134 7.910 -18.976 1.00 22.57 189 LEU A CA 1
ATOM 1610 C C . LEU A 1 192 ? 19.219 7.194 -19.792 1.00 23.46 189 LEU A C 1
ATOM 1611 O O . LEU A 1 192 ? 19.150 5.972 -19.998 1.00 23.66 189 LEU A O 1
ATOM 1616 N N . THR A 1 193 ? 20.204 7.955 -20.248 1.00 23.59 190 THR A N 1
ATOM 1617 C CA . THR A 1 193 ? 21.228 7.424 -21.151 1.00 24.92 190 THR A CA 1
ATOM 1618 C C . THR A 1 193 ? 22.291 6.644 -20.379 1.00 24.49 190 THR A C 1
ATOM 1619 O O . THR A 1 193 ? 23.168 6.043 -20.982 1.00 25.71 190 THR A O 1
ATOM 1623 N N . GLN A 1 194 ? 22.198 6.616 -19.050 1.00 22.60 191 GLN A N 1
ATOM 1624 C CA . GLN A 1 194 ? 23.172 5.882 -18.241 1.00 23.32 191 GLN A CA 1
ATOM 1625 C C . GLN A 1 194 ? 22.515 4.711 -17.510 1.00 23.16 191 GLN A C 1
ATOM 1626 O O . GLN A 1 194 ? 23.035 4.181 -16.521 1.00 24.10 191 GLN A O 1
ATOM 1632 N N . ILE A 1 195 ? 21.389 4.257 -18.064 1.00 22.65 192 ILE A N 1
ATOM 1633 C CA . ILE A 1 195 ?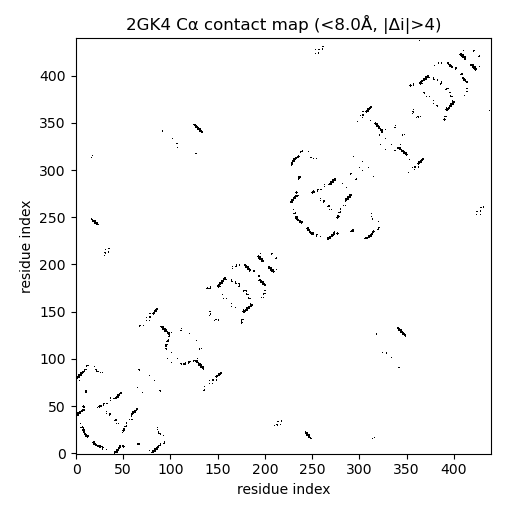 20.682 3.088 -17.555 1.00 22.96 192 ILE A CA 1
ATOM 1634 C C . ILE A 1 195 ? 20.767 1.985 -18.635 1.00 24.06 192 ILE A C 1
ATOM 1635 O O . ILE A 1 195 ? 20.573 2.247 -19.838 1.00 24.75 192 ILE A O 1
ATOM 1640 N N . SER A 1 196 ? 21.059 0.762 -18.215 1.00 24.53 193 SER A N 1
ATOM 1641 C CA . SER A 1 196 ? 21.184 -0.357 -19.153 1.00 25.60 193 SER A CA 1
ATOM 1642 C C . SER A 1 196 ? 20.684 -1.627 -18.490 1.00 26.73 193 SER A C 1
ATOM 1643 O O . SER A 1 196 ? 20.082 -1.572 -17.403 1.00 26.87 193 SER A O 1
ATOM 1646 N N . ALA A 1 197 ? 20.955 -2.774 -19.115 1.00 25.89 194 ALA A N 1
ATOM 1647 C CA . ALA A 1 197 ? 20.470 -4.026 -18.553 1.00 27.53 194 ALA A CA 1
ATOM 1648 C C . ALA A 1 197 ? 21.190 -4.386 -17.254 1.00 27.73 194 ALA A C 1
ATOM 1649 O O . ALA A 1 197 ? 20.602 -5.037 -16.396 1.00 28.35 194 ALA A O 1
ATOM 1651 N N A ASP A 1 198 ? 22.448 -3.972 -17.110 0.50 27.70 195 ASP A N 1
ATOM 1652 N N B ASP A 1 198 ? 22.438 -3.934 -17.124 0.50 28.12 195 ASP A N 1
ATOM 1653 C CA A ASP A 1 198 ? 23.247 -4.347 -15.933 0.50 27.60 195 ASP A CA 1
ATOM 1654 C CA B ASP A 1 198 ? 23.315 -4.333 -16.020 0.50 28.46 195 ASP A CA 1
ATOM 1655 C C A ASP A 1 198 ? 23.937 -3.158 -15.248 0.50 27.32 195 ASP A C 1
ATOM 1656 C C B ASP A 1 198 ? 23.785 -3.173 -15.147 0.50 27.86 195 ASP A C 1
ATOM 1657 O O A ASP A 1 198 ? 24.874 -3.340 -14.463 0.50 27.27 195 ASP A O 1
ATOM 1658 O O B ASP A 1 198 ? 24.408 -3.394 -14.107 0.50 28.15 195 ASP A O 1
ATOM 1667 N N . GLN A 1 199 ? 23.505 -1.946 -15.577 1.00 26.87 196 GLN A N 1
ATOM 1668 C CA . GLN A 1 199 ? 23.972 -0.754 -14.857 1.00 26.70 196 GLN A CA 1
ATOM 1669 C C . GLN A 1 199 ? 22.838 0.245 -14.690 1.00 25.47 196 GLN A C 1
ATOM 1670 O O . GLN A 1 199 ? 21.887 0.271 -15.483 1.00 24.15 196 GLN A O 1
ATOM 1676 N N . HIS A 1 200 ? 22.956 1.097 -13.672 1.00 23.49 197 HIS A N 1
ATOM 1677 C CA . HIS A 1 200 ? 21.988 2.156 -13.491 1.00 23.24 197 HIS A CA 1
ATOM 1678 C C . HIS A 1 200 ? 22.723 3.192 -12.664 1.00 22.30 197 HIS A C 1
ATOM 1679 O O . HIS A 1 200 ? 22.701 3.132 -11.445 1.00 23.49 197 HIS A O 1
ATOM 1686 N N . ARG A 1 201 ? 23.420 4.091 -13.332 1.00 21.81 198 ARG A N 1
ATOM 1687 C CA . ARG A 1 201 ? 24.164 5.154 -12.614 1.00 21.52 198 ARG A CA 1
ATOM 1688 C C . ARG A 1 201 ? 23.155 6.075 -11.948 1.00 20.48 198 ARG A C 1
ATOM 1689 O O . ARG A 1 201 ? 22.199 6.517 -12.592 1.00 19.92 198 ARG A O 1
ATOM 1697 N N . ALA A 1 202 ? 23.390 6.414 -10.682 1.00 20.07 199 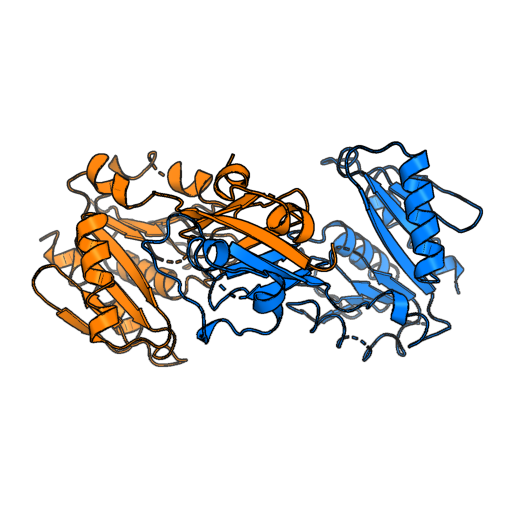ALA A N 1
ATOM 1698 C CA . ALA A 1 202 ? 22.560 7.383 -9.972 1.00 19.82 199 ALA A CA 1
ATOM 1699 C C . ALA A 1 202 ? 23.368 8.154 -8.951 1.00 20.09 199 ALA A C 1
ATOM 1700 O O . ALA A 1 202 ? 24.412 7.690 -8.462 1.00 21.82 199 ALA A O 1
ATOM 1702 N N . ILE A 1 203 ? 22.888 9.347 -8.659 1.00 20.92 200 ILE A N 1
ATOM 1703 C CA . ILE A 1 203 ? 23.552 10.224 -7.703 1.00 20.32 200 ILE A CA 1
ATOM 1704 C C . ILE A 1 203 ? 22.550 10.536 -6.624 1.00 20.13 200 ILE A C 1
ATOM 1705 O O . ILE A 1 203 ? 21.480 11.093 -6.899 1.00 20.82 200 ILE A O 1
ATOM 1710 N N . PHE A 1 204 ? 22.914 10.203 -5.385 1.00 19.91 201 PHE A N 1
ATOM 1711 C CA . PHE A 1 204 ? 22.095 10.515 -4.214 1.00 18.60 201 PHE A CA 1
ATOM 1712 C C . PHE A 1 204 ? 22.439 11.951 -3.835 1.00 19.33 201 PHE A C 1
ATOM 1713 O O . PHE A 1 204 ? 23.544 12.225 -3.342 1.00 18.57 201 PHE A O 1
ATOM 1721 N N . VAL A 1 205 ?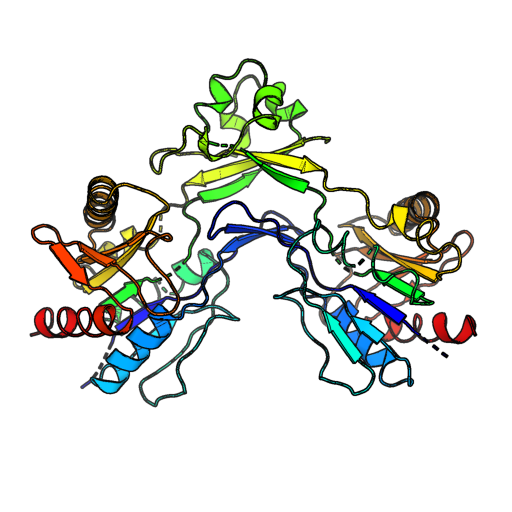 21.531 12.859 -4.178 1.00 19.16 202 VAL A N 1
ATOM 1722 C CA . VAL A 1 205 ? 21.707 14.268 -3.976 1.00 20.03 202 VAL A CA 1
ATOM 1723 C C . VAL A 1 205 ? 21.054 14.732 -2.662 1.00 21.48 202 VAL A C 1
ATOM 1724 O O . VAL A 1 205 ? 19.799 14.676 -2.447 1.00 21.51 202 VAL A O 1
ATOM 1728 N N . GLU A 1 206 ? 21.914 15.230 -1.788 1.00 22.28 203 GLU A N 1
ATOM 1729 C CA . GLU A 1 206 ? 21.460 15.937 -0.614 1.00 24.34 203 GLU A CA 1
ATOM 1730 C C . GLU A 1 206 ? 21.894 17.400 -0.671 1.00 24.87 203 GLU A C 1
ATOM 1731 O O . GLU A 1 206 ? 22.591 17.829 -1.578 1.00 24.93 203 GLU A O 1
ATOM 1737 N N . LYS A 1 207 ? 21.469 18.168 0.322 1.00 26.31 204 LYS A N 1
ATOM 1738 C CA . LYS A 1 207 ? 21.703 19.596 0.345 1.00 27.62 204 LYS A CA 1
ATOM 1739 C C . LYS A 1 207 ? 23.184 19.930 0.174 1.00 26.44 204 LYS A C 1
ATOM 1740 O O . LYS A 1 207 ? 23.546 20.743 -0.669 1.00 27.48 204 LYS A O 1
ATOM 1746 N N . ASN A 1 208 ? 24.031 19.255 0.939 1.00 25.54 205 ASN A N 1
ATOM 1747 C CA . ASN A 1 208 ? 25.464 19.550 0.972 1.00 25.46 205 ASN A CA 1
ATOM 1748 C C . ASN A 1 208 ? 26.380 18.352 0.713 1.00 25.04 205 ASN A C 1
ATOM 1749 O O . ASN A 1 208 ? 27.602 18.443 0.950 1.00 25.59 205 ASN A O 1
ATOM 1754 N N A GLN A 1 209 ? 25.833 17.223 0.274 0.60 23.91 206 GLN A N 1
ATOM 1755 N N B GLN A 1 209 ? 25.802 17.238 0.258 0.40 23.60 206 GLN A N 1
ATOM 1756 C CA A GLN A 1 209 ? 26.699 16.119 -0.109 0.60 23.47 206 GLN A CA 1
ATOM 1757 C CA B GLN A 1 209 ? 26.540 15.996 0.066 0.40 22.83 206 GLN A CA 1
ATOM 1758 C C A GLN A 1 209 ? 26.067 15.271 -1.177 0.60 22.56 206 GLN A C 1
ATOM 1759 C C B GLN A 1 209 ? 26.063 15.312 -1.209 0.40 22.10 206 GLN A C 1
ATOM 1760 O O A GLN A 1 209 ? 24.861 15.340 -1.414 0.60 21.52 206 GLN A O 1
ATOM 1761 O O B GLN A 1 209 ? 24.940 15.561 -1.648 0.40 21.61 206 GLN A O 1
ATOM 1772 N N . LEU A 1 210 ? 26.925 14.466 -1.780 1.00 21.02 207 LEU A N 1
ATOM 1773 C CA . LEU A 1 210 ? 26.576 13.582 -2.870 1.00 20.44 207 LEU A CA 1
ATOM 1774 C C . LEU A 1 210 ? 27.114 12.192 -2.602 1.00 19.49 207 LEU A C 1
ATOM 1775 O O . LEU A 1 210 ? 28.157 12.017 -1.943 1.00 19.65 207 LEU A O 1
ATOM 1780 N N A GLN A 1 211 ? 26.421 11.188 -3.118 0.60 19.32 208 GLN A N 1
ATOM 1781 N N B GLN A 1 211 ? 26.436 11.191 -3.163 0.40 19.40 208 GLN A N 1
ATOM 1782 C CA A GLN A 1 211 ? 26.987 9.853 -3.174 0.60 19.83 208 GLN A CA 1
ATOM 1783 C CA B GLN A 1 211 ? 26.917 9.808 -3.136 0.40 19.54 208 GLN A CA 1
ATOM 1784 C C A GLN A 1 211 ? 26.560 9.309 -4.521 0.60 19.56 208 GLN A C 1
ATOM 1785 C C B GLN A 1 211 ? 26.446 9.091 -4.389 0.40 19.68 208 GLN A C 1
ATOM 1786 O O A GLN A 1 211 ? 25.546 9.727 -5.056 0.60 19.60 208 GLN A O 1
ATOM 1787 O O B GLN A 1 211 ? 25.258 9.121 -4.694 0.40 19.58 208 GLN A O 1
ATOM 1798 N N . THR A 1 212 ? 27.359 8.412 -5.081 1.00 19.92 209 THR A N 1
ATOM 1799 C CA . THR A 1 212 ? 27.026 7.797 -6.367 1.00 20.98 209 THR A CA 1
ATOM 1800 C C . THR A 1 212 ? 26.962 6.302 -6.275 1.00 21.34 209 THR A C 1
ATOM 1801 O O . THR A 1 212 ? 27.643 5.687 -5.447 1.00 20.66 209 THR A O 1
ATOM 1805 N N . VAL A 1 213 ? 26.142 5.713 -7.142 1.00 21.49 210 VAL A N 1
ATOM 1806 C CA . VAL A 1 213 ? 26.001 4.268 -7.228 1.00 22.89 210 VAL A CA 1
ATOM 1807 C C . VAL A 1 213 ? 25.903 3.838 -8.701 1.00 22.80 210 VAL A C 1
ATOM 1808 O O . VAL A 1 213 ? 25.629 4.650 -9.586 1.00 22.26 210 VAL A O 1
ATOM 1812 N N . GLN A 1 214 ? 26.098 2.547 -8.947 1.00 23.36 211 GLN A N 1
ATOM 1813 C CA . GLN A 1 214 ? 26.259 2.051 -10.302 1.00 24.53 211 GLN A CA 1
ATOM 1814 C C . GLN A 1 214 ? 25.176 1.132 -10.824 1.00 23.55 211 GLN A C 1
ATOM 1815 O O . GLN A 1 214 ? 25.120 0.899 -12.041 1.00 22.86 211 GLN A O 1
ATOM 1821 N N . THR A 1 215 ? 24.384 0.568 -9.906 1.00 23.39 212 THR A N 1
ATOM 1822 C CA . THR A 1 215 ? 23.344 -0.421 -10.235 1.00 24.13 212 THR A CA 1
ATOM 1823 C C . THR A 1 215 ? 22.083 -0.202 -9.421 1.00 23.82 212 THR A C 1
ATOM 1824 O O . THR A 1 215 ? 22.091 0.462 -8.366 1.00 22.77 212 THR A O 1
ATOM 1828 N N . LYS A 1 216 ? 20.989 -0.784 -9.907 1.00 23.80 213 LYS A N 1
ATOM 1829 C CA . LYS A 1 216 ? 19.717 -0.766 -9.211 1.00 24.74 213 LYS A CA 1
ATOM 1830 C C . LYS A 1 216 ? 19.830 -1.394 -7.847 1.00 24.50 213 LYS A C 1
ATOM 1831 O O . LYS A 1 216 ? 19.248 -0.905 -6.901 1.00 25.00 213 LYS A O 1
ATOM 1837 N N . GLU A 1 217 ? 20.575 -2.492 -7.754 1.00 26.25 214 GLU A N 1
ATOM 1838 C CA . GLU A 1 217 ? 20.757 -3.163 -6.469 1.00 27.22 214 GLU A CA 1
ATOM 1839 C C . GLU A 1 217 ? 21.485 -2.225 -5.502 1.00 26.88 214 GLU A C 1
ATOM 1840 O O . GLU A 1 217 ? 21.115 -2.128 -4.326 1.00 25.50 214 GLU A O 1
ATOM 1846 N N . GLU A 1 218 ? 22.487 -1.505 -6.010 1.00 25.97 215 GLU A N 1
ATOM 1847 C CA . GLU A 1 218 ? 23.232 -0.553 -5.178 1.00 26.09 215 GLU A CA 1
ATOM 1848 C C . GLU A 1 218 ? 22.336 0.592 -4.736 1.00 23.84 215 GLU A C 1
ATOM 1849 O O . GLU A 1 218 ? 22.478 1.079 -3.601 1.00 23.85 215 GLU A O 1
ATOM 1855 N N . ILE A 1 219 ? 21.431 1.028 -5.626 1.00 22.80 216 ILE A N 1
ATOM 1856 C CA . ILE A 1 219 ? 20.439 2.062 -5.261 1.00 22.29 216 ILE A CA 1
ATOM 1857 C C . ILE A 1 219 ? 19.625 1.585 -4.064 1.00 22.82 216 ILE A C 1
ATOM 1858 O O . ILE A 1 219 ? 19.526 2.285 -3.034 1.00 21.17 216 ILE A O 1
ATOM 1863 N N . ALA A 1 220 ? 19.048 0.385 -4.205 1.00 22.61 217 ALA A N 1
ATOM 1864 C CA . ALA A 1 220 ? 18.251 -0.199 -3.116 1.00 23.58 217 ALA A CA 1
ATOM 1865 C C . ALA A 1 220 ? 19.006 -0.369 -1.799 1.00 23.82 217 ALA A C 1
ATOM 1866 O O . ALA A 1 220 ? 18.467 -0.021 -0.731 1.00 22.57 217 ALA A O 1
ATOM 1868 N N A GLU A 1 221 ? 20.242 -0.853 -1.894 0.50 24.05 218 GLU A N 1
ATOM 1869 N N B GLU A 1 221 ? 20.235 -0.890 -1.833 0.50 24.24 218 GLU A N 1
ATOM 1870 C CA A GLU A 1 221 ? 21.068 -1.138 -0.732 0.50 24.86 218 GLU A CA 1
ATOM 1871 C CA B GLU A 1 221 ? 20.967 -1.115 -0.578 0.50 25.04 218 GLU A CA 1
ATOM 1872 C C A GLU A 1 221 ? 21.415 0.140 0.043 0.50 24.69 218 GLU A C 1
ATOM 1873 C C B GLU A 1 221 ? 21.379 0.192 0.100 0.50 24.84 218 GLU A C 1
ATOM 1874 O O A GLU A 1 221 ? 21.322 0.186 1.269 0.50 24.41 218 GLU A O 1
ATOM 1875 O O B GLU A 1 221 ? 21.332 0.302 1.327 0.50 24.45 218 GLU A O 1
ATOM 1886 N N . LEU A 1 222 ? 21.780 1.187 -0.693 1.00 24.08 219 LEU A N 1
ATOM 1887 C CA . LEU A 1 222 ? 22.092 2.490 -0.120 1.00 23.58 219 LEU A CA 1
ATOM 1888 C C . LEU A 1 222 ? 20.850 3.139 0.504 1.00 23.17 219 LEU A C 1
ATOM 1889 O O . LEU A 1 222 ? 20.909 3.688 1.616 1.00 23.16 219 LEU A O 1
ATOM 1894 N N . LEU A 1 223 ? 19.712 3.079 -0.181 1.00 23.61 220 LEU A N 1
ATOM 1895 C CA . LEU A 1 223 ? 18.486 3.571 0.428 1.00 23.84 220 LEU A CA 1
ATOM 1896 C C . LEU A 1 223 ? 18.223 2.816 1.711 1.00 24.27 220 LEU A C 1
ATOM 1897 O O . LEU A 1 223 ? 17.832 3.426 2.695 1.00 24.80 220 LEU A O 1
ATOM 1902 N N . LEU A 1 224 ? 18.443 1.496 1.712 1.00 24.51 221 LEU A N 1
ATOM 1903 C CA . LEU A 1 224 ? 18.244 0.731 2.957 1.00 25.61 221 LEU A CA 1
ATOM 1904 C C . LEU A 1 224 ? 19.119 1.282 4.086 1.00 26.17 221 LEU A C 1
ATOM 1905 O O . LEU A 1 224 ? 18.637 1.510 5.208 1.00 26.10 221 LEU A O 1
ATOM 1910 N N A GLU A 1 225 ? 20.390 1.523 3.775 0.50 26.47 222 GLU A N 1
ATOM 1911 N N B GLU A 1 225 ? 20.392 1.522 3.776 0.50 26.52 222 GLU A N 1
ATOM 1912 C CA A GLU A 1 225 ? 21.338 2.084 4.729 0.50 27.38 222 GLU A CA 1
ATOM 1913 C CA B GLU A 1 225 ? 21.335 2.096 4.732 0.50 27.49 222 GLU A CA 1
ATOM 1914 C C A GLU A 1 225 ? 20.886 3.450 5.258 0.50 27.59 222 GLU A C 1
ATOM 1915 C C B GLU A 1 225 ? 20.867 3.447 5.264 0.50 27.65 222 GLU A C 1
ATOM 1916 O O A GLU A 1 225 ? 20.967 3.724 6.457 0.50 27.99 222 GLU A O 1
ATOM 1917 O O B GLU A 1 225 ? 20.922 3.711 6.467 0.50 28.05 222 GLU A O 1
ATOM 1928 N N . LYS A 1 226 ? 20.408 4.308 4.360 1.00 27.73 223 LYS A N 1
ATOM 1929 C CA . LYS A 1 226 ? 19.993 5.651 4.737 1.00 28.12 223 LYS A CA 1
ATOM 1930 C C . LYS A 1 226 ? 18.751 5.608 5.606 1.00 27.88 223 LYS A C 1
ATOM 1931 O O . LYS A 1 226 ? 18.618 6.379 6.577 1.00 29.05 223 LYS A O 1
ATOM 1937 N N . ILE A 1 227 ? 17.843 4.692 5.279 1.00 27.22 224 ILE A N 1
ATOM 1938 C CA . ILE A 1 227 ? 16.643 4.544 6.080 1.00 27.37 224 ILE A CA 1
ATOM 1939 C C . ILE A 1 227 ? 16.969 3.944 7.450 1.00 28.57 224 ILE A C 1
ATOM 1940 O O . ILE A 1 227 ? 16.420 4.390 8.465 1.00 29.31 224 ILE A O 1
ATOM 1945 N N . GLN A 1 228 ? 17.853 2.955 7.477 1.00 29.75 225 GLN A N 1
ATOM 1946 C CA . GLN A 1 228 ? 18.231 2.325 8.747 1.00 32.41 225 GLN A CA 1
ATOM 1947 C C . GLN A 1 228 ? 18.847 3.378 9.669 1.00 33.32 225 GLN A C 1
ATOM 1948 O O . GLN A 1 228 ? 18.712 3.284 10.890 1.00 34.07 225 GLN A O 1
ATOM 1954 N N . ALA A 1 229 ? 19.460 4.402 9.069 1.00 34.60 226 ALA A N 1
ATOM 1955 C CA . ALA A 1 229 ? 20.110 5.497 9.799 1.00 35.91 226 ALA A CA 1
ATOM 1956 C C . ALA A 1 229 ? 19.137 6.491 10.410 1.00 37.01 226 ALA A C 1
ATOM 1957 O O . ALA A 1 229 ? 19.527 7.313 11.250 1.00 36.68 226 ALA A O 1
ATOM 1959 N N . TYR A 1 230 ? 17.880 6.445 9.974 1.00 37.75 227 TYR A N 1
ATOM 1960 C CA . TYR A 1 230 ? 16.872 7.347 10.510 1.00 38.92 227 TYR A CA 1
ATOM 1961 C C . TYR A 1 230 ? 16.513 6.961 11.930 1.00 40.58 227 TYR A C 1
ATOM 1962 O O . TYR A 1 230 ? 16.250 7.830 12.757 1.00 41.90 227 TYR A O 1
ATOM 1971 N N . HIS A 1 231 ? 16.514 5.658 12.206 1.00 41.84 228 HIS A N 1
ATOM 1972 C CA . HIS A 1 231 ? 16.141 5.138 13.512 1.00 43.26 228 HIS A CA 1
ATOM 1973 C C . HIS A 1 231 ? 17.320 4.449 14.198 1.00 43.60 228 HIS A C 1
ATOM 1974 O O . HIS A 1 231 ? 18.488 4.750 13.908 1.00 43.65 228 HIS A O 1
ATOM 1981 N N . ASN B 1 2 ? -7.257 -30.790 -43.585 1.00 49.46 -1 ASN B N 1
ATOM 1982 C CA . ASN B 1 2 ? -6.886 -30.433 -42.179 1.00 49.24 -1 ASN B CA 1
ATOM 1983 C C . ASN B 1 2 ? -7.318 -29.010 -41.775 1.00 48.26 -1 ASN B C 1
ATOM 1984 O O . ASN B 1 2 ? -7.879 -28.276 -42.594 1.00 48.63 -1 ASN B O 1
ATOM 1989 N N . ALA B 1 3 ? -7.018 -28.627 -40.528 1.00 46.83 0 ALA B N 1
ATOM 1990 C CA . ALA B 1 3 ? -7.611 -27.445 -39.858 1.00 44.89 0 ALA B CA 1
ATOM 1991 C C . ALA B 1 3 ? -7.451 -26.110 -40.586 1.00 43.71 0 ALA B C 1
ATOM 1992 O O . ALA B 1 3 ? -6.351 -25.757 -41.036 1.00 43.89 0 ALA B O 1
ATOM 2002 N N . LYS B 1 5 ? -7.219 -22.067 -40.757 1.00 33.60 2 LYS B N 1
ATOM 2003 C CA . LYS B 1 5 ? -6.390 -21.202 -39.939 1.00 30.79 2 LYS B CA 1
ATOM 2004 C C . LYS B 1 5 ? -7.014 -19.816 -39.819 1.00 28.24 2 LYS B C 1
ATOM 2005 O O . LYS B 1 5 ? -7.366 -19.195 -40.826 1.00 26.83 2 LYS B O 1
ATOM 2011 N N . ILE B 1 6 ? -7.142 -19.348 -38.580 1.00 25.47 3 ILE B N 1
ATOM 2012 C CA . ILE B 1 6 ? -7.804 -18.071 -38.293 1.00 24.58 3 ILE B CA 1
ATOM 2013 C C . ILE B 1 6 ? -6.868 -17.200 -37.468 1.00 23.56 3 ILE B C 1
ATOM 2014 O O . ILE B 1 6 ? -6.266 -17.674 -36.507 1.00 22.93 3 ILE B O 1
ATOM 2019 N N . LEU B 1 7 ? -6.750 -15.931 -37.861 1.00 23.57 4 LEU B N 1
ATOM 2020 C CA . LEU B 1 7 ? -5.956 -14.966 -37.147 1.00 24.55 4 LEU B CA 1
ATOM 2021 C C . LEU B 1 7 ? -6.928 -14.092 -36.364 1.00 23.10 4 LEU B C 1
ATOM 2022 O O . LEU B 1 7 ? -7.920 -13.623 -36.903 1.00 22.12 4 LEU B O 1
ATOM 2027 N N . VAL B 1 8 ? -6.653 -13.899 -35.080 1.00 22.94 5 VAL B N 1
ATOM 2028 C CA . VAL B 1 8 ? -7.510 -13.073 -34.221 1.00 22.16 5 VAL B CA 1
ATOM 2029 C C . VAL B 1 8 ? -6.599 -12.060 -33.548 1.00 22.13 5 VAL B C 1
ATOM 2030 O O . VAL B 1 8 ? -5.493 -12.422 -33.090 1.00 22.18 5 VAL B O 1
ATOM 2034 N N . THR B 1 9 ? -7.017 -10.802 -33.495 1.00 21.40 6 THR B N 1
ATOM 2035 C CA . THR B 1 9 ? -6.253 -9.806 -32.714 1.00 21.84 6 THR B CA 1
ATOM 2036 C C . THR B 1 9 ? -7.115 -9.381 -31.535 1.00 22.46 6 THR B C 1
ATOM 2037 O O . THR B 1 9 ? -8.367 -9.362 -31.637 1.00 22.63 6 THR B O 1
ATOM 2041 N N . SER B 1 10 ? -6.469 -9.025 -30.429 1.00 22.32 7 SER B N 1
ATOM 2042 C CA . SER B 1 10 ? -7.189 -8.536 -29.258 1.00 22.89 7 SER B CA 1
ATOM 2043 C C . SER B 1 10 ? -6.286 -7.688 -28.373 1.00 23.39 7 SER B C 1
ATOM 2044 O O . SER B 1 10 ? -5.071 -7.724 -28.531 1.00 24.03 7 SER B O 1
ATOM 2047 N N . GLY B 1 11 ? -6.869 -6.984 -27.410 1.00 23.66 8 GLY B N 1
ATOM 2048 C CA . GLY B 1 11 ? -6.056 -6.135 -26.506 1.00 24.82 8 GLY B CA 1
ATOM 2049 C C . GLY B 1 11 ? -5.923 -4.717 -27.029 1.00 25.41 8 GLY B C 1
ATOM 2050 O O . GLY B 1 11 ? -6.784 -4.233 -27.774 1.00 25.06 8 GLY B O 1
ATOM 2051 N N . GLY B 1 12 ? -4.863 -4.018 -26.623 1.00 25.85 9 GLY B N 1
ATOM 2052 C CA . GLY B 1 12 ? -4.697 -2.636 -27.041 1.00 26.47 9 GLY B CA 1
ATOM 2053 C C . GLY B 1 12 ? -3.230 -2.238 -27.143 1.00 27.32 9 GLY B C 1
ATOM 2054 O O . GLY B 1 12 ? -2.437 -2.577 -26.278 1.00 28.11 9 GLY B O 1
ATOM 2055 N N . THR B 1 13 ? -2.907 -1.526 -28.215 1.00 26.70 10 THR B N 1
ATOM 2056 C CA . THR B 1 13 ? -1.547 -1.138 -28.555 1.00 27.05 10 THR B CA 1
ATOM 2057 C C . THR B 1 13 ? -1.184 0.177 -27.838 1.00 25.56 10 THR B C 1
ATOM 2058 O O . THR B 1 13 ? -2.057 0.869 -27.277 1.00 25.17 10 THR B O 1
ATOM 2062 N N A SER B 1 14 ? 0.111 0.483 -27.831 0.60 25.48 11 SER B N 1
ATOM 2063 N N B SER B 1 14 ? 0.100 0.514 -27.874 0.40 24.92 11 SER B N 1
ATOM 2064 C CA A SER B 1 14 ? 0.614 1.757 -27.320 0.60 25.85 11 SER B CA 1
ATOM 2065 C CA B SER B 1 14 ? 0.596 1.756 -27.296 0.40 24.55 11 SER B CA 1
ATOM 2066 C C A SER B 1 14 ? 1.470 2.392 -28.405 0.60 25.73 11 SER B C 1
ATOM 2067 C C B SER B 1 14 ? 1.608 2.361 -28.253 0.40 24.34 11 SER B C 1
ATOM 2068 O O A SER B 1 14 ? 1.989 1.697 -29.296 0.60 25.42 11 SER B O 1
ATOM 2069 O O B SER B 1 14 ? 2.423 1.639 -28.839 0.40 24.10 11 SER B O 1
ATOM 2074 N N A GLU B 1 15 ? 1.618 3.708 -28.333 0.60 25.49 12 GLU B N 1
ATOM 2075 N N B GLU B 1 15 ? 1.556 3.678 -28.413 0.40 24.00 12 GLU B N 1
ATOM 2076 C CA A GLU B 1 15 ? 2.480 4.436 -29.252 0.60 25.70 12 GLU B CA 1
ATOM 2077 C CA B GLU B 1 15 ? 2.507 4.383 -29.266 0.40 23.84 12 GLU B CA 1
ATOM 2078 C C A GLU B 1 15 ? 3.206 5.488 -28.424 0.60 24.82 12 GLU B C 1
ATOM 2079 C C B GLU B 1 15 ? 3.204 5.451 -28.420 0.40 23.84 12 GLU B C 1
ATOM 2080 O O A GLU B 1 15 ? 2.575 6.323 -27.804 0.60 23.88 12 GLU B O 1
ATOM 2081 O O B GLU B 1 15 ? 2.547 6.265 -27.789 0.40 23.23 12 GLU B O 1
ATOM 2092 N N . ALA B 1 16 ? 4.534 5.430 -28.408 1.00 24.57 13 ALA B N 1
ATOM 2093 C CA . ALA B 1 16 ? 5.324 6.407 -27.656 1.00 23.59 13 ALA B CA 1
ATOM 2094 C C . ALA B 1 16 ? 5.228 7.830 -28.215 1.00 23.62 13 ALA B C 1
ATOM 2095 O O . ALA B 1 16 ? 5.236 8.057 -29.438 1.00 24.49 13 ALA B O 1
ATOM 2097 N N . ILE B 1 17 ? 5.148 8.802 -27.318 1.00 22.35 14 ILE B N 1
ATOM 2098 C CA . ILE B 1 17 ? 5.252 10.207 -27.701 1.00 22.73 14 ILE B CA 1
ATOM 2099 C C . ILE B 1 17 ? 6.713 10.633 -27.480 1.00 22.59 14 ILE B C 1
ATOM 2100 O O . ILE B 1 17 ? 7.325 11.313 -28.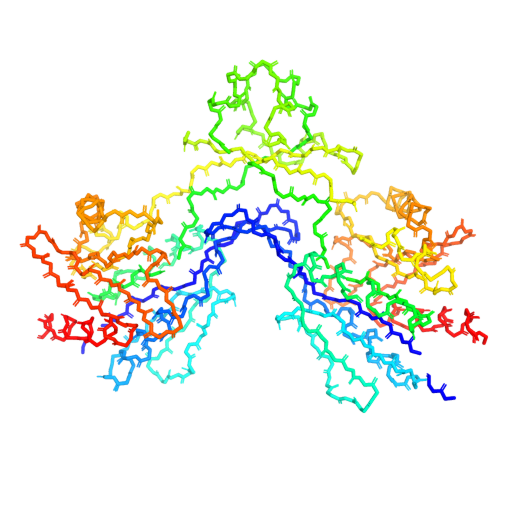315 1.00 22.71 14 ILE B O 1
ATOM 2105 N N . ASP B 1 18 ? 7.279 10.224 -26.345 1.00 22.27 15 ASP B N 1
ATOM 2106 C CA . ASP B 1 18 ? 8.679 10.558 -26.033 1.00 22.46 15 ASP B CA 1
ATOM 2107 C C . ASP B 1 18 ? 9.216 9.565 -25.025 1.00 21.50 15 ASP B C 1
ATOM 2108 O O . ASP B 1 18 ? 8.630 8.509 -24.842 1.00 21.49 15 ASP B O 1
ATOM 2113 N N . SER B 1 19 ? 10.333 9.892 -24.374 1.00 20.60 16 SER B N 1
ATOM 2114 C CA . SER B 1 19 ? 10.932 8.927 -23.439 1.00 20.81 16 SER B CA 1
ATOM 2115 C C . SER B 1 19 ? 10.092 8.674 -22.184 1.00 20.00 16 SER B C 1
ATOM 2116 O O . SER B 1 19 ? 10.372 7.740 -21.440 1.00 21.09 16 SER B O 1
ATOM 2119 N N . VAL B 1 20 ? 9.093 9.523 -21.949 1.00 20.21 17 VAL B N 1
ATOM 2120 C CA . VAL B 1 20 ? 8.319 9.466 -20.716 1.00 20.71 17 VAL B CA 1
ATOM 2121 C C . VAL B 1 20 ? 6.879 9.005 -20.971 1.00 20.59 17 VAL B C 1
ATOM 2122 O O . VAL B 1 20 ? 6.326 8.273 -20.153 1.00 20.79 17 VAL B O 1
ATOM 2126 N N . ARG B 1 21 ? 6.286 9.480 -22.067 1.00 20.55 18 ARG B N 1
ATOM 2127 C CA . ARG B 1 21 ? 4.811 9.382 -22.303 1.00 20.75 18 ARG B CA 1
ATOM 2128 C C . ARG B 1 21 ? 4.479 8.543 -23.519 1.00 20.76 18 ARG B C 1
ATOM 2129 O O . ARG B 1 21 ? 5.250 8.526 -24.483 1.00 19.37 18 ARG B O 1
ATOM 2137 N N . SER B 1 22 ? 3.300 7.911 -23.497 1.00 19.75 19 SER B N 1
ATOM 2138 C CA . SER B 1 22 ? 2.804 7.155 -24.643 1.00 21.08 19 SER B CA 1
ATOM 2139 C C . SER B 1 22 ? 1.308 7.402 -24.745 1.00 20.41 19 SER B C 1
ATOM 2140 O O . SER B 1 22 ? 0.673 7.725 -23.742 1.00 21.07 19 SER B O 1
ATOM 2143 N N . ILE B 1 23 ? 0.744 7.254 -25.942 1.00 20.42 20 ILE B N 1
ATOM 2144 C CA . ILE B 1 23 ? -0.716 7.099 -26.032 1.00 20.39 20 ILE B CA 1
ATOM 2145 C C . ILE B 1 23 ? -1.011 5.595 -25.937 1.00 20.67 20 ILE B C 1
ATOM 2146 O O . ILE B 1 23 ? -0.482 4.807 -26.736 1.00 21.60 20 ILE B O 1
ATOM 2151 N N . THR B 1 24 ? -1.825 5.189 -24.957 1.00 20.71 21 THR B N 1
ATOM 2152 C CA . THR B 1 24 ? -2.106 3.778 -24.718 1.00 21.77 21 THR B CA 1
ATOM 2153 C C . THR B 1 24 ? -3.589 3.503 -24.984 1.00 23.95 21 THR B C 1
ATOM 2154 O O . THR B 1 24 ? -4.419 4.372 -24.787 1.00 24.20 21 THR B O 1
ATOM 2158 N N . ASN B 1 25 ? -3.907 2.287 -25.427 1.00 25.28 22 ASN B N 1
ATOM 2159 C CA . ASN B 1 25 ? -5.289 1.861 -25.676 1.00 26.92 22 ASN B CA 1
ATOM 2160 C C . ASN B 1 25 ? -5.647 0.729 -24.729 1.00 28.07 22 ASN B C 1
ATOM 2161 O O . ASN B 1 25 ? -4.901 -0.235 -24.627 1.00 28.06 22 ASN B O 1
ATOM 2166 N N . HIS B 1 26 ? -6.778 0.856 -24.039 1.00 29.78 23 HIS B N 1
ATOM 2167 C CA . HIS B 1 26 ? -7.239 -0.177 -23.124 1.00 31.56 23 HIS B CA 1
ATOM 2168 C C . HIS B 1 26 ? -8.353 -1.012 -23.755 1.00 31.09 23 HIS B C 1
ATOM 2169 O O . HIS B 1 26 ? -9.365 -0.476 -24.263 1.00 30.13 23 HIS B O 1
ATOM 2176 N N . SER B 1 27 ? -8.105 -2.320 -23.779 1.00 29.69 24 SER B N 1
ATOM 2177 C CA . SER B 1 27 ? -9.122 -3.318 -24.046 1.00 29.46 24 SER B CA 1
ATOM 2178 C C . SER B 1 27 ? -8.681 -4.573 -23.301 1.00 29.14 24 SER B C 1
ATOM 2179 O O . SER B 1 27 ? -7.517 -4.982 -23.389 1.00 28.99 24 SER B O 1
ATOM 2182 N N . THR B 1 28 ? -9.578 -5.176 -22.539 1.00 28.15 25 THR B N 1
ATOM 2183 C CA . THR B 1 28 ? -9.203 -6.402 -21.851 1.00 28.15 25 THR B CA 1
ATOM 2184 C C . THR B 1 28 ? -9.113 -7.551 -22.862 1.00 27.29 25 THR B C 1
ATOM 2185 O O . THR B 1 28 ? -8.568 -8.599 -22.558 1.00 26.63 25 THR B O 1
ATOM 2189 N N . GLY B 1 29 ? -9.644 -7.353 -24.065 1.00 27.08 26 GLY B N 1
ATOM 2190 C CA . GLY B 1 29 ? -9.688 -8.460 -25.038 1.00 26.72 26 GLY B CA 1
ATOM 2191 C C . GLY B 1 29 ? -10.578 -9.627 -24.609 1.00 27.20 26 GLY B C 1
ATOM 2192 O O . GLY B 1 29 ? -10.458 -10.751 -25.138 1.00 26.43 26 GLY B O 1
ATOM 2193 N N . HIS B 1 30 ? -11.503 -9.363 -23.686 1.00 26.92 27 HIS B N 1
ATOM 2194 C CA . HIS B 1 30 ? -12.479 -10.376 -23.266 1.00 27.68 27 HIS B CA 1
ATOM 2195 C C . HIS B 1 30 ? -13.260 -10.992 -24.442 1.00 27.16 27 HIS B C 1
ATOM 2196 O O . HIS B 1 30 ? -13.412 -12.230 -24.516 1.00 26.95 27 HIS B O 1
ATOM 2203 N N . LEU B 1 31 ? -13.750 -10.160 -25.365 1.00 26.14 28 LEU B N 1
ATOM 2204 C CA . LEU B 1 31 ? -14.546 -10.712 -26.470 1.00 25.29 28 LEU B CA 1
ATOM 2205 C C . LEU B 1 31 ? -13.669 -11.551 -27.393 1.00 24.59 28 LEU B C 1
ATOM 2206 O O . LEU B 1 31 ? -14.083 -12.626 -27.845 1.00 23.95 28 LEU B O 1
ATOM 2211 N N . GLY B 1 32 ? -12.442 -11.091 -27.626 1.00 23.98 29 GLY B N 1
ATOM 2212 C CA . GLY B 1 32 ? -11.469 -11.861 -28.436 1.00 23.92 29 GLY B CA 1
ATOM 2213 C C . GLY B 1 32 ? -11.194 -13.228 -27.846 1.00 24.16 29 GLY B C 1
ATOM 2214 O O . GLY B 1 32 ? -11.077 -14.219 -28.583 1.00 24.18 29 GLY B O 1
ATOM 2215 N N . LYS B 1 33 ? -11.111 -13.281 -26.520 1.00 23.89 30 LYS B N 1
ATOM 2216 C CA . LYS B 1 33 ? -10.892 -14.537 -25.804 1.00 25.30 30 LYS B CA 1
ATOM 2217 C C . LYS B 1 33 ? -12.061 -15.504 -26.020 1.00 24.41 30 LYS B C 1
ATOM 2218 O O . LYS B 1 33 ? -11.844 -16.676 -26.330 1.00 24.55 30 LYS B O 1
ATOM 2224 N N . ILE B 1 34 ? -13.295 -15.013 -25.866 1.00 23.93 31 ILE B N 1
ATOM 2225 C CA . ILE B 1 34 ? -14.498 -15.848 -26.047 1.00 24.07 31 ILE B CA 1
ATOM 2226 C C . ILE B 1 34 ? -14.590 -16.367 -27.476 1.00 23.56 31 ILE B C 1
ATOM 2227 O O . ILE B 1 34 ? -14.840 -17.560 -27.693 1.00 23.48 31 ILE B O 1
ATOM 2232 N N . ILE B 1 35 ? -14.369 -15.471 -28.433 1.00 22.19 32 ILE B N 1
ATOM 2233 C CA . ILE B 1 35 ? -14.365 -15.820 -29.870 1.00 22.40 32 ILE B CA 1
ATOM 2234 C C . ILE B 1 35 ? -13.313 -16.902 -30.147 1.00 22.98 32 ILE B C 1
ATOM 2235 O O . ILE B 1 35 ? -13.606 -17.920 -30.794 1.00 23.31 32 ILE B O 1
ATOM 2240 N N . THR B 1 36 ? -12.107 -16.696 -29.639 1.00 23.07 33 THR B N 1
ATOM 2241 C CA . THR B 1 36 ? -11.005 -17.652 -29.838 1.00 23.72 33 THR B CA 1
ATOM 2242 C C . THR B 1 36 ? -11.380 -19.036 -29.299 1.00 24.38 33 THR B C 1
ATOM 2243 O O . THR B 1 36 ? -11.187 -20.055 -29.981 1.00 24.39 33 THR B O 1
ATOM 2247 N N . GLU B 1 37 ? -11.938 -19.064 -28.091 1.00 24.79 34 GLU B N 1
ATOM 2248 C CA . GLU B 1 37 ? -12.411 -20.319 -27.491 1.00 26.42 34 GLU B CA 1
ATOM 2249 C C . GLU B 1 37 ? -13.483 -21.015 -28.335 1.00 25.54 34 GLU B C 1
ATOM 2250 O O . GLU B 1 37 ? -13.457 -22.238 -28.528 1.00 25.71 34 GLU B O 1
ATOM 2256 N N . THR B 1 38 ? -14.412 -20.234 -28.873 1.00 25.48 35 THR B N 1
ATOM 2257 C CA . THR B 1 38 ? -15.467 -20.785 -29.720 1.00 25.55 35 THR B CA 1
ATOM 2258 C C . THR B 1 38 ? -14.885 -21.433 -30.977 1.00 24.93 35 THR B C 1
ATOM 2259 O O . THR B 1 38 ? -15.330 -22.512 -31.421 1.00 23.47 35 THR B O 1
ATOM 2263 N N . LEU B 1 39 ? -13.876 -20.782 -31.538 1.00 24.01 36 LEU B N 1
ATOM 2264 C CA . LEU B 1 39 ? -13.256 -21.268 -32.774 1.00 24.02 36 LEU B CA 1
ATOM 2265 C C . LEU B 1 39 ? -12.430 -22.509 -32.501 1.00 23.64 36 LEU B C 1
ATOM 2266 O O . LEU B 1 39 ? -12.453 -23.449 -33.288 1.00 24.55 36 LEU B O 1
ATOM 2271 N N . LEU B 1 40 ? -11.715 -22.517 -31.391 1.00 24.40 37 LEU B N 1
ATOM 2272 C CA . LEU B 1 40 ? -10.922 -23.694 -31.019 1.00 24.52 37 LEU B CA 1
ATOM 2273 C C . LEU B 1 40 ? -11.793 -24.923 -30.812 1.00 25.59 37 LEU B C 1
ATOM 2274 O O . LEU B 1 40 ? -11.441 -26.025 -31.267 1.00 24.42 37 LEU B O 1
ATOM 2279 N N . SER B 1 41 ? -12.934 -24.726 -30.156 1.00 27.03 38 SER B N 1
ATOM 2280 C CA . SER B 1 41 ? -13.891 -25.811 -29.941 1.00 27.96 38 SER B CA 1
ATOM 2281 C C . SER B 1 41 ? -14.521 -26.275 -31.252 1.00 28.55 38 SER B C 1
ATOM 2282 O O . SER B 1 41 ? -14.904 -27.446 -31.379 1.00 28.84 38 SER B O 1
ATOM 2285 N N . ALA B 1 42 ? -14.623 -25.374 -32.232 1.00 28.22 39 ALA B N 1
ATOM 2286 C CA . ALA B 1 42 ? -15.126 -25.743 -33.562 1.00 28.22 39 ALA B CA 1
ATOM 2287 C C . ALA B 1 42 ? -14.072 -26.434 -34.448 1.00 27.93 39 ALA B C 1
ATOM 2288 O O . ALA B 1 42 ? -14.370 -26.824 -35.584 1.00 28.21 39 ALA B O 1
ATOM 2290 N N . GLY B 1 43 ? -12.845 -26.565 -33.953 1.00 27.65 40 GLY B N 1
ATOM 2291 C CA . GLY B 1 43 ? -11.796 -27.303 -34.672 1.00 27.30 40 GLY B CA 1
ATOM 2292 C C . GLY B 1 43 ? -10.828 -26.457 -35.496 1.00 28.19 40 GLY B C 1
ATOM 2293 O O . GLY B 1 43 ? -9.936 -26.989 -36.176 1.00 26.93 40 GLY B O 1
ATOM 2294 N N . TYR B 1 44 ? -10.983 -25.135 -35.422 1.00 27.08 41 TYR B N 1
ATOM 2295 C CA . TYR B 1 44 ? -10.072 -24.243 -36.136 1.00 28.09 41 TYR B CA 1
ATOM 2296 C C . TYR B 1 44 ? -8.739 -24.105 -35.446 1.00 27.19 41 TYR B C 1
ATOM 2297 O O . TYR B 1 44 ? -8.652 -24.228 -34.229 1.00 27.23 41 TYR B O 1
ATOM 2306 N N . GLU B 1 45 ? -7.709 -23.854 -36.249 1.00 26.51 42 GLU B N 1
ATOM 2307 C CA . GLU B 1 45 ? -6.404 -23.466 -35.775 1.00 26.56 42 GLU B CA 1
ATOM 2308 C C . GLU B 1 45 ? -6.418 -21.939 -35.621 1.00 26.48 42 GLU B C 1
ATOM 2309 O O . GLU B 1 45 ? -6.792 -21.226 -36.561 1.00 26.59 42 GLU B O 1
ATOM 2315 N N . VAL B 1 46 ? -6.033 -21.436 -34.446 1.00 25.02 43 VAL B N 1
ATOM 2316 C CA . VAL B 1 46 ? -6.083 -19.974 -34.196 1.00 24.17 43 VAL B CA 1
ATOM 2317 C C . VAL B 1 46 ? -4.729 -19.435 -33.797 1.00 24.41 43 VAL B C 1
ATOM 2318 O O . VAL B 1 46 ? -4.042 -20.010 -32.955 1.00 22.93 43 VAL B O 1
ATOM 2322 N N . CYS B 1 47 ? -4.325 -18.347 -34.455 1.00 24.73 44 CYS B N 1
ATOM 2323 C CA . CYS B 1 47 ? -3.187 -17.573 -34.010 1.00 24.75 44 CYS B CA 1
ATOM 2324 C C . CYS B 1 47 ? -3.746 -16.274 -33.437 1.00 24.86 44 CYS B C 1
ATOM 2325 O O . CYS B 1 47 ? -4.386 -15.497 -34.156 1.00 24.50 44 CYS B O 1
ATOM 2328 N N . LEU B 1 48 ? -3.527 -16.071 -32.137 1.00 24.49 45 LEU B N 1
ATOM 2329 C CA . LEU B 1 48 ? -4.035 -14.893 -31.428 1.00 24.49 45 LEU B CA 1
ATOM 2330 C C . LEU B 1 48 ? -2.910 -13.879 -31.246 1.00 24.79 45 LEU B C 1
ATOM 2331 O O . LEU B 1 48 ? -1.912 -14.152 -30.569 1.00 23.61 45 LEU B O 1
ATOM 2336 N N . ILE B 1 49 ? -3.066 -12.729 -31.900 1.00 23.97 46 ILE B N 1
ATOM 2337 C CA . ILE B 1 49 ? -2.134 -11.617 -31.773 1.00 25.68 46 ILE B CA 1
ATOM 2338 C C . ILE B 1 49 ? -2.713 -10.703 -30.689 1.00 26.24 46 ILE B C 1
ATOM 2339 O O . ILE B 1 49 ? -3.806 -10.159 -30.849 1.00 26.20 46 ILE B O 1
ATOM 2344 N N . THR B 1 50 ? -2.006 -10.565 -29.572 1.00 27.07 47 THR B N 1
ATOM 2345 C CA . THR B 1 50 ? -2.572 -9.877 -28.425 1.00 28.01 47 THR B CA 1
ATOM 2346 C C . THR B 1 50 ? -1.534 -9.040 -27.683 1.00 28.60 47 THR B C 1
ATOM 2347 O O . THR B 1 50 ? -0.396 -8.874 -28.146 1.00 28.72 47 THR B O 1
ATOM 2351 N N . THR B 1 51 ? -1.928 -8.496 -26.546 1.00 30.04 48 THR B N 1
ATOM 2352 C CA . THR B 1 51 ? -1.038 -7.627 -25.797 1.00 31.78 48 THR B CA 1
ATOM 2353 C C . THR B 1 51 ? -0.820 -8.159 -24.379 1.00 34.27 48 THR B C 1
ATOM 2354 O O . THR B 1 51 ? -1.565 -9.031 -23.884 1.00 33.94 48 THR B O 1
ATOM 2358 N N . LYS B 1 52 ? 0.239 -7.646 -23.761 1.00 36.15 49 LYS B N 1
ATOM 2359 C CA . LYS B 1 52 ? 0.735 -8.090 -22.470 1.00 38.10 49 LYS B CA 1
ATOM 2360 C C . LYS B 1 52 ? -0.363 -8.531 -21.482 1.00 37.93 49 LYS B C 1
ATOM 2361 O O . LYS B 1 52 ? -0.437 -9.720 -21.127 1.00 38.94 49 LYS B O 1
ATOM 2367 N N . ARG B 1 53 ? -1.208 -7.594 -21.068 1.00 37.12 50 ARG B N 1
ATOM 2368 C CA . ARG B 1 53 ? -2.182 -7.847 -20.004 1.00 37.38 50 ARG B CA 1
ATOM 2369 C C . ARG B 1 53 ? -3.576 -8.271 -20.497 1.00 35.48 50 ARG B C 1
ATOM 2370 O O . ARG B 1 53 ? -4.495 -8.390 -19.694 1.00 35.70 50 ARG B O 1
ATOM 2378 N N . ALA B 1 54 ? -3.746 -8.469 -21.806 1.00 33.53 51 ALA B N 1
ATOM 2379 C CA . ALA B 1 54 ? -5.050 -8.876 -22.342 1.00 31.00 51 ALA B CA 1
ATOM 2380 C C . ALA B 1 54 ? -5.419 -10.269 -21.822 1.00 30.44 51 ALA B C 1
ATOM 2381 O O . ALA B 1 54 ? -4.523 -11.067 -21.525 1.00 29.44 51 ALA B O 1
ATOM 2383 N N . LEU B 1 55 ? -6.722 -10.553 -21.707 1.00 29.66 52 LEU B N 1
ATOM 2384 C CA . LEU B 1 55 ? -7.186 -11.879 -21.295 1.00 29.65 52 LEU B CA 1
ATOM 2385 C C . LEU B 1 55 ? -6.849 -12.889 -22.377 1.00 29.78 52 LEU B C 1
ATOM 2386 O O . LEU B 1 55 ? -7.011 -12.607 -23.562 1.00 29.68 52 LEU B O 1
ATOM 2391 N N . LYS B 1 56 ? -6.355 -14.051 -21.964 1.00 29.42 53 LYS B N 1
ATOM 2392 C CA . LYS B 1 56 ? -5.968 -15.110 -22.907 1.00 30.36 53 LYS B CA 1
ATOM 2393 C C . LYS B 1 56 ? -6.712 -16.420 -22.662 1.00 29.76 53 LYS B C 1
ATOM 2394 O O . LYS B 1 56 ? -6.954 -16.780 -21.504 1.00 29.04 53 LYS B O 1
ATOM 2400 N N . PRO B 1 57 ? -7.036 -17.174 -23.743 1.00 29.81 54 PRO B N 1
ATOM 2401 C CA . PRO B 1 57 ? -7.587 -18.501 -23.515 1.00 29.60 54 PRO B CA 1
ATOM 2402 C C . PRO B 1 57 ? -6.536 -19.401 -22.874 1.00 30.18 54 PRO B C 1
ATOM 2403 O O . PRO B 1 57 ? -5.343 -19.092 -22.913 1.00 30.19 54 PRO B O 1
ATOM 2407 N N . GLU B 1 58 ? -6.989 -20.494 -22.280 1.00 30.63 55 GLU B N 1
ATOM 2408 C CA . GLU B 1 58 ? -6.096 -21.539 -21.789 1.00 31.66 55 GLU B CA 1
ATOM 2409 C C . GLU B 1 58 ? -5.377 -22.164 -22.988 1.00 30.52 55 GLU B C 1
ATOM 2410 O O . GLU B 1 58 ? -5.922 -22.160 -24.106 1.00 30.35 55 GLU B O 1
ATOM 24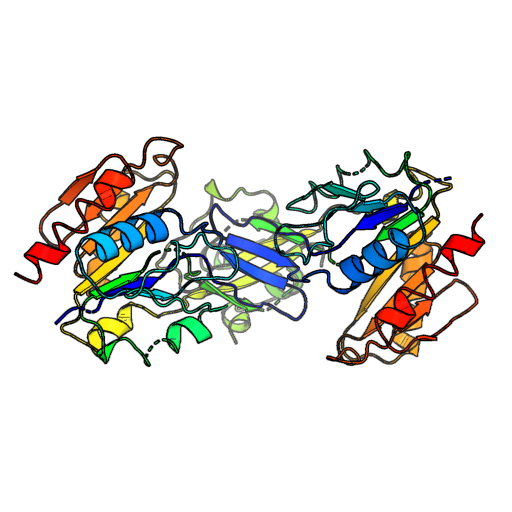16 N N . PRO B 1 59 ? -4.142 -22.662 -22.776 1.00 30.33 56 PRO B N 1
ATOM 2417 C CA . PRO B 1 59 ? -3.384 -23.313 -23.838 1.00 29.37 56 PRO B CA 1
ATOM 2418 C C . PRO B 1 59 ? -4.197 -24.407 -24.496 1.00 28.61 56 PRO B C 1
ATOM 2419 O O . PRO B 1 59 ? -4.981 -25.088 -23.832 1.00 28.59 56 PRO B O 1
ATOM 2423 N N . HIS B 1 60 ? -4.010 -24.559 -25.802 1.00 27.30 57 HIS B N 1
ATOM 2424 C CA . HIS B 1 60 ? -4.775 -25.504 -26.595 1.00 25.72 57 HIS B CA 1
ATOM 2425 C C . HIS B 1 60 ? -3.848 -25.907 -27.726 1.00 25.37 57 HIS B C 1
ATOM 2426 O O . HIS B 1 60 ? -3.127 -25.069 -28.232 1.00 25.69 57 HIS B O 1
ATOM 2433 N N . PRO B 1 61 ? -3.842 -27.193 -28.119 1.00 25.70 58 PRO B N 1
ATOM 2434 C CA . PRO B 1 61 ? -2.912 -27.630 -29.153 1.00 26.17 58 PRO B CA 1
ATOM 2435 C C . PRO B 1 61 ? -3.052 -26.886 -30.473 1.00 26.15 58 PRO B C 1
ATOM 2436 O O . PRO B 1 61 ? -2.095 -26.844 -31.241 1.00 26.17 58 PRO B O 1
A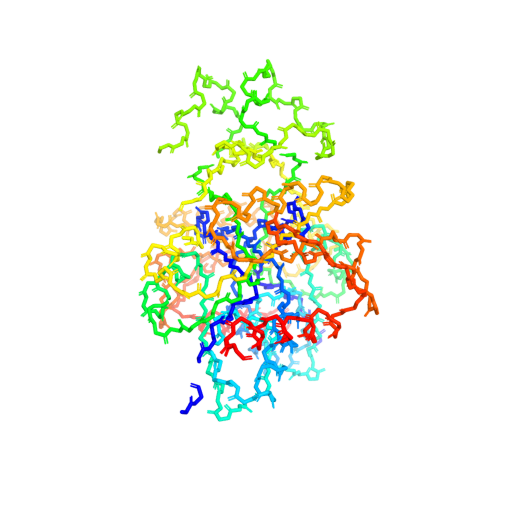TOM 2440 N N . ASN B 1 62 ? -4.221 -26.313 -30.739 1.00 25.07 59 ASN B N 1
ATOM 2441 C CA . ASN B 1 62 ? -4.416 -25.549 -31.975 1.00 25.23 59 ASN B CA 1
ATOM 2442 C C . ASN B 1 62 ? -4.363 -24.040 -31.749 1.00 24.25 59 ASN B C 1
ATOM 2443 O O . ASN B 1 62 ? -4.729 -23.276 -32.630 1.00 24.30 59 ASN B O 1
ATOM 2448 N N . LEU B 1 63 ? -3.927 -23.623 -30.565 1.00 23.92 60 LEU B N 1
ATOM 2449 C CA . LEU B 1 63 ? -3.785 -22.211 -30.244 1.00 24.06 60 LEU B CA 1
ATOM 2450 C C . LEU B 1 63 ? -2.311 -21.778 -30.150 1.00 24.62 60 LEU B C 1
ATOM 2451 O O . LEU B 1 63 ? -1.519 -22.426 -29.480 1.00 23.79 60 LEU B O 1
ATOM 2456 N N . SER B 1 64 ? -1.963 -20.674 -30.803 1.00 25.43 61 SER B N 1
ATOM 2457 C CA . SER B 1 64 ? -0.670 -20.029 -30.573 1.00 26.75 61 SER B CA 1
ATOM 2458 C C . SER B 1 64 ? -0.931 -18.563 -30.295 1.00 27.51 61 SER B C 1
ATOM 2459 O O . SER B 1 64 ? -1.917 -18.003 -30.784 1.00 27.21 61 SER B O 1
ATOM 2462 N N . ILE B 1 65 ? -0.087 -17.972 -29.458 1.00 27.54 62 ILE B N 1
ATOM 2463 C CA . ILE B 1 65 ? -0.303 -16.622 -28.990 1.00 28.86 62 ILE B CA 1
ATOM 2464 C C . ILE B 1 65 ? 0.969 -15.841 -29.274 1.00 29.82 62 ILE B C 1
ATOM 2465 O O . ILE B 1 65 ? 2.072 -16.297 -28.954 1.00 29.60 62 ILE B O 1
ATOM 2470 N N A ARG B 1 66 ? 0.791 -14.660 -29.855 0.50 29.78 63 ARG B N 1
ATOM 2471 N N B ARG B 1 66 ? 0.819 -14.675 -29.896 0.50 30.03 63 ARG B N 1
ATOM 2472 C CA A ARG B 1 66 ? 1.868 -13.742 -30.156 0.50 30.58 63 ARG B CA 1
ATOM 2473 C CA B ARG B 1 66 ? 1.937 -13.770 -30.116 0.50 31.01 63 ARG B CA 1
ATOM 2474 C C A ARG B 1 66 ? 1.566 -12.417 -29.453 0.50 30.91 63 ARG B C 1
ATOM 2475 C C B ARG B 1 66 ? 1.619 -12.413 -29.496 0.50 31.19 63 ARG B C 1
ATOM 2476 O O A ARG B 1 66 ? 0.556 -11.780 -29.744 0.50 30.53 63 ARG B O 1
ATOM 2477 O O B ARG B 1 66 ? 0.657 -11.754 -29.889 0.50 30.76 63 ARG B O 1
ATOM 2492 N N . GLU B 1 67 ? 2.423 -12.015 -28.518 1.00 31.53 64 GLU B N 1
ATOM 2493 C CA . GLU B 1 67 ? 2.262 -10.715 -27.867 1.00 32.31 64 GLU B CA 1
ATOM 2494 C C . GLU B 1 67 ? 2.985 -9.622 -28.633 1.00 32.25 64 GLU B C 1
ATOM 2495 O O . GLU B 1 67 ? 4.173 -9.760 -28.956 1.00 31.52 64 GLU B O 1
ATOM 2501 N N . ILE B 1 68 ? 2.288 -8.527 -28.919 1.00 31.39 65 ILE B N 1
ATOM 2502 C CA . ILE B 1 68 ? 2.942 -7.374 -29.538 1.00 31.81 65 ILE B CA 1
ATOM 2503 C C . ILE B 1 68 ? 2.744 -6.123 -28.683 1.00 32.31 65 ILE B C 1
ATOM 2504 O O . ILE B 1 68 ? 1.986 -6.156 -27.713 1.00 31.80 65 ILE B O 1
ATOM 2509 N N . THR B 1 69 ? 3.423 -5.032 -29.048 1.00 32.35 66 THR B N 1
ATOM 2510 C CA . THR B 1 69 ? 3.329 -3.779 -28.300 1.00 33.84 66 THR B CA 1
ATOM 2511 C C . THR B 1 69 ? 2.649 -2.649 -29.047 1.00 33.77 66 THR B C 1
ATOM 2512 O O . THR B 1 69 ? 1.832 -1.928 -28.462 1.00 33.15 66 THR B O 1
ATOM 2516 N N . ASN B 1 70 ? 2.971 -2.481 -30.333 1.00 33.97 67 ASN B N 1
ATOM 2517 C CA . ASN B 1 70 ? 2.552 -1.287 -31.046 1.00 34.83 67 ASN B CA 1
ATOM 2518 C C . ASN B 1 70 ? 2.074 -1.557 -32.464 1.00 36.02 67 ASN B C 1
ATOM 2519 O O . ASN B 1 70 ? 2.074 -2.691 -32.948 1.00 35.92 67 ASN B O 1
ATOM 2524 N N . THR B 1 71 ? 1.684 -0.479 -33.124 1.00 37.12 68 THR B N 1
ATOM 2525 C CA . THR B 1 71 ? 1.211 -0.525 -34.498 1.00 38.53 68 THR B CA 1
ATOM 2526 C C . THR B 1 71 ? 2.271 -1.064 -35.454 1.00 39.00 68 THR B C 1
ATOM 2527 O O . THR B 1 71 ? 1.947 -1.814 -36.392 1.00 39.88 68 THR B O 1
ATOM 2531 N N . LYS B 1 72 ? 3.531 -0.688 -35.232 1.00 38.71 69 LYS B N 1
ATOM 2532 C CA . LYS B 1 72 ? 4.606 -1.244 -36.037 1.00 38.56 69 LYS B CA 1
ATOM 2533 C C . LYS B 1 72 ? 4.604 -2.764 -35.925 1.00 37.76 69 LYS B C 1
ATOM 2534 O O . LYS B 1 72 ? 4.599 -3.454 -36.948 1.00 37.45 69 LYS B O 1
ATOM 2540 N N . ASP B 1 73 ? 4.597 -3.272 -34.691 1.00 36.98 70 ASP B N 1
ATOM 2541 C CA . ASP B 1 73 ? 4.545 -4.714 -34.437 1.00 37.06 70 ASP B CA 1
ATOM 2542 C C . ASP B 1 73 ? 3.369 -5.357 -35.144 1.00 36.96 70 ASP B C 1
ATOM 2543 O O . ASP B 1 73 ? 3.501 -6.424 -35.744 1.00 36.53 70 ASP B O 1
ATOM 2548 N N . LEU B 1 74 ? 2.210 -4.701 -35.053 1.00 36.97 71 LEU B N 1
ATOM 2549 C CA . LEU B 1 74 ? 1.000 -5.224 -35.647 1.00 37.38 71 LEU B CA 1
ATOM 2550 C C . LEU B 1 74 ? 1.106 -5.226 -37.155 1.00 37.33 71 LEU B C 1
ATOM 2551 O O . LEU B 1 74 ? 0.719 -6.204 -37.806 1.00 37.07 71 LEU B O 1
ATOM 2556 N N . LEU B 1 75 ? 1.618 -4.130 -37.723 1.00 37.67 72 LEU B N 1
ATOM 2557 C CA . LEU B 1 75 ? 1.793 -4.094 -39.172 1.00 38.14 72 LEU B CA 1
ATOM 2558 C C . LEU B 1 75 ? 2.697 -5.241 -39.616 1.00 37.90 72 LEU B C 1
ATOM 2559 O O . LEU B 1 75 ? 2.384 -5.932 -40.589 1.00 38.46 72 LEU B O 1
ATOM 2564 N N . ILE B 1 76 ? 3.797 -5.445 -38.895 1.00 38.24 73 ILE B N 1
ATOM 2565 C CA . ILE B 1 76 ? 4.757 -6.517 -39.215 1.00 38.95 73 ILE B CA 1
ATOM 2566 C C . ILE B 1 76 ? 4.088 -7.899 -39.221 1.00 39.65 73 ILE B C 1
ATOM 2567 O O . ILE B 1 76 ? 4.246 -8.665 -40.179 1.00 39.43 73 ILE B O 1
ATOM 2572 N N . GLU B 1 77 ? 3.308 -8.193 -38.178 1.00 40.83 74 GLU B N 1
ATOM 2573 C CA . GLU B 1 77 ? 2.582 -9.469 -38.062 1.00 42.17 74 GLU B CA 1
ATOM 2574 C C . GLU B 1 77 ? 1.658 -9.735 -39.234 1.00 42.74 74 GLU B C 1
ATOM 2575 O O . GLU B 1 77 ? 1.603 -10.841 -39.767 1.00 43.23 74 GLU B O 1
ATOM 2589 N N . GLN B 1 79 ? 1.751 -8.500 -42.291 1.00 44.22 76 GLN B N 1
ATOM 2590 C CA . GLN B 1 79 ? 2.502 -8.783 -43.518 1.00 44.45 76 GLN B CA 1
ATOM 2591 C C . GLN B 1 79 ? 3.100 -10.188 -43.513 1.00 44.49 76 GLN B C 1
ATOM 2592 O O . GLN B 1 79 ? 3.116 -10.869 -44.533 1.00 44.73 76 GLN B O 1
ATOM 2598 N N . GLU B 1 80 ? 3.565 -10.616 -42.345 1.00 44.70 77 GLU B N 1
ATOM 2599 C CA . GLU B 1 80 ? 4.167 -11.928 -42.162 1.00 45.11 77 GLU B CA 1
ATOM 2600 C C . GLU B 1 80 ? 3.133 -13.051 -42.307 1.00 43.80 77 GLU B C 1
ATOM 2601 O O . GLU B 1 80 ? 3.357 -14.022 -43.034 1.00 43.60 77 GLU B O 1
ATOM 2607 N N . ARG B 1 81 ? 1.997 -12.898 -41.628 1.00 42.33 78 ARG B N 1
ATOM 2608 C CA . ARG B 1 81 ? 1.069 -14.003 -41.438 1.00 40.94 78 ARG B CA 1
ATOM 2609 C C . ARG B 1 81 ? -0.141 -14.002 -42.365 1.00 39.84 78 ARG B C 1
ATOM 2610 O O . ARG B 1 81 ? -0.679 -15.053 -42.670 1.00 39.29 78 ARG B O 1
ATOM 2618 N N . VAL B 1 82 ? -0.579 -12.823 -42.801 1.00 38.58 79 VAL B N 1
ATOM 2619 C CA . VAL B 1 82 ? -1.875 -12.700 -43.465 1.00 37.44 79 VAL B CA 1
ATOM 2620 C C . VAL B 1 82 ? -2.071 -13.643 -44.657 1.00 36.51 79 VAL B C 1
ATOM 2621 O O . VAL B 1 82 ? -3.136 -14.243 -44.824 1.00 35.50 79 VAL B O 1
ATOM 2625 N N . GLN B 1 83 ? -1.032 -13.802 -45.472 1.00 35.65 80 GLN B N 1
ATOM 2626 C CA . GLN B 1 83 ? -1.126 -14.701 -46.622 1.00 35.75 80 GLN B CA 1
ATOM 2627 C C . GLN B 1 83 ? -1.379 -16.163 -46.257 1.00 34.73 80 GLN B C 1
ATOM 2628 O O . GLN B 1 83 ? -1.829 -16.934 -47.092 1.00 35.10 80 GLN B O 1
ATOM 2634 N N . ASP B 1 84 ? -1.127 -16.525 -45.000 1.00 33.92 81 ASP B N 1
ATOM 2635 C CA . ASP B 1 84 ? -1.229 -17.920 -44.571 1.00 33.31 81 ASP B CA 1
ATOM 2636 C C . ASP B 1 84 ? -2.553 -18.311 -43.904 1.00 32.21 81 ASP B C 1
ATOM 2637 O O . ASP B 1 84 ? -2.758 -19.482 -43.575 1.00 32.12 81 ASP B O 1
ATOM 2642 N N . TYR B 1 85 ? -3.446 -17.339 -43.719 1.00 30.87 82 TYR B N 1
ATOM 2643 C CA . TYR B 1 85 ? -4.648 -17.526 -42.901 1.00 30.06 82 TYR B CA 1
ATOM 2644 C C . TYR B 1 85 ? -5.872 -17.293 -43.767 1.00 29.56 82 TYR B C 1
ATOM 2645 O O . TYR B 1 85 ? -5.805 -16.519 -44.732 1.00 29.88 82 TYR B O 1
ATOM 2654 N N . GLN B 1 86 ? -6.968 -17.985 -43.465 1.00 28.30 83 GLN B N 1
ATOM 2655 C CA . GLN B 1 86 ? -8.181 -17.837 -44.266 1.00 28.10 83 GLN B CA 1
ATOM 2656 C C . GLN B 1 86 ? -9.207 -16.861 -43.693 1.00 26.29 83 GLN B C 1
ATOM 2657 O O . GLN B 1 86 ? -10.203 -16.550 -44.361 1.00 25.27 83 GLN B O 1
ATOM 2663 N N . VAL B 1 87 ? -8.981 -16.442 -42.453 1.00 24.95 84 VAL B N 1
ATOM 2664 C CA . VAL B 1 87 ? -9.850 -15.514 -41.734 1.00 24.46 84 VAL B CA 1
ATOM 2665 C C . VAL B 1 87 ? -9.011 -14.630 -40.831 1.00 23.68 84 VAL B C 1
ATOM 2666 O O . VAL B 1 87 ? -8.041 -15.094 -40.218 1.00 22.48 84 VAL B O 1
ATOM 2670 N N . LEU B 1 88 ? -9.372 -13.343 -40.772 1.00 23.39 85 LEU B N 1
ATOM 2671 C CA . LEU B 1 88 ? -8.809 -12.434 -39.793 1.00 23.11 85 LEU B CA 1
ATOM 2672 C C . LEU B 1 88 ? -9.946 -11.746 -39.053 1.00 22.62 85 LEU B C 1
ATOM 2673 O O . LEU B 1 88 ? -10.840 -11.187 -39.679 1.00 22.01 85 LEU B O 1
ATOM 2678 N N . ILE B 1 89 ? -9.900 -11.802 -37.719 1.00 20.68 86 ILE B N 1
ATOM 2679 C CA . ILE B 1 89 ? -10.902 -11.152 -36.890 1.00 22.15 86 ILE B CA 1
ATOM 2680 C C . ILE B 1 89 ? -10.125 -10.131 -36.069 1.00 22.08 86 ILE B C 1
ATOM 2681 O O . ILE B 1 89 ? -9.349 -10.486 -35.160 1.00 22.16 86 ILE B O 1
ATOM 2686 N N . HIS B 1 90 ? -10.298 -8.867 -36.419 1.00 22.93 87 HIS B N 1
ATOM 2687 C CA . HIS B 1 90 ? -9.465 -7.809 -35.835 1.00 24.39 87 HIS B CA 1
ATOM 2688 C C . HIS B 1 90 ? -10.237 -7.101 -34.734 1.00 25.13 87 HIS B C 1
ATOM 2689 O O . HIS B 1 90 ? -11.073 -6.226 -35.020 1.00 25.45 87 HIS B O 1
ATOM 2696 N N . SER B 1 91 ? -9.969 -7.474 -33.487 1.00 25.30 88 SER B N 1
ATOM 2697 C CA . SER B 1 91 ? -10.657 -6.860 -32.346 1.00 25.95 88 SER B CA 1
ATOM 2698 C C . SER B 1 91 ? -9.758 -6.012 -31.453 1.00 26.59 88 SER B C 1
ATOM 2699 O O . SER B 1 91 ? -10.241 -5.413 -30.478 1.00 26.09 88 SER B O 1
ATOM 2710 N N . ALA B 1 93 ? -7.797 -2.984 -29.979 1.00 28.74 90 ALA B N 1
ATOM 2711 C CA . ALA B 1 93 ? -7.922 -1.522 -29.956 1.00 29.61 90 ALA B CA 1
ATOM 2712 C C . ALA B 1 93 ? -6.588 -0.910 -30.408 1.00 30.23 90 ALA B C 1
ATOM 2713 O O . ALA B 1 93 ? -5.532 -1.170 -29.828 1.00 28.55 90 ALA B O 1
ATOM 2715 N N . VAL B 1 94 ? -6.661 -0.131 -31.477 1.00 31.15 91 VAL B N 1
ATOM 2716 C CA . VAL B 1 94 ? -5.518 0.531 -32.063 1.00 33.11 91 VAL B CA 1
ATOM 2717 C C . VAL B 1 94 ? -5.943 1.995 -32.270 1.00 34.35 91 VAL B C 1
ATOM 2718 O O . VAL B 1 94 ? -7.047 2.248 -32.719 1.00 34.94 91 VAL B O 1
ATOM 2722 N N . SER B 1 95 ? -5.106 2.958 -31.918 1.00 36.20 92 SER B N 1
ATOM 2723 C CA . SER B 1 95 ? -5.519 4.353 -32.148 1.00 38.01 92 SER B CA 1
ATOM 2724 C C . SER B 1 95 ? -5.487 4.675 -33.642 1.00 38.21 92 SER B C 1
ATOM 2725 O O . SER B 1 95 ? -4.516 4.377 -34.345 1.00 38.58 92 SER B O 1
ATOM 2728 N N . ASP B 1 96 ? -6.578 5.270 -34.109 1.00 39.27 93 ASP B N 1
ATOM 2729 C CA . ASP B 1 96 ? -6.699 5.727 -35.494 1.00 39.81 93 ASP B CA 1
ATOM 2730 C C . ASP B 1 96 ? -5.844 6.964 -35.779 1.00 38.52 93 ASP B C 1
ATOM 2731 O O . ASP B 1 96 ? -5.645 7.335 -36.941 1.00 37.70 93 ASP B O 1
ATOM 2736 N N . TYR B 1 97 ? -5.356 7.594 -34.710 1.00 36.81 94 TYR B N 1
ATOM 2737 C CA . TYR B 1 97 ? -4.465 8.752 -34.815 1.00 36.29 94 TYR B CA 1
ATOM 2738 C C . TYR B 1 97 ? -3.178 8.508 -34.071 1.00 35.41 94 TYR B C 1
ATOM 2739 O O . TYR B 1 97 ? -3.187 7.952 -32.981 1.00 35.76 94 TYR B O 1
ATOM 2748 N N . THR B 1 98 ? -2.076 8.910 -34.672 1.00 34.63 95 THR B N 1
ATOM 2749 C CA . THR B 1 98 ? -0.761 8.703 -34.085 1.00 34.75 95 THR B CA 1
ATOM 2750 C C . THR B 1 98 ? -0.142 10.032 -33.628 1.00 33.37 95 THR B C 1
ATOM 2751 O O . THR B 1 98 ? -0.179 11.018 -34.365 1.00 33.09 95 THR B O 1
ATOM 2755 N N . PRO B 1 99 ? 0.415 10.074 -32.402 1.00 32.93 96 PRO B N 1
ATOM 2756 C CA . PRO B 1 99 ? 1.028 11.332 -31.920 1.00 32.22 96 PRO B CA 1
ATOM 2757 C C . PRO B 1 99 ? 2.198 11.762 -32.797 1.00 32.27 96 PRO B C 1
ATOM 2758 O O . PRO B 1 99 ? 3.037 10.923 -33.163 1.00 31.98 96 PRO B O 1
ATOM 2762 N N . VAL B 1 100 ? 2.240 13.046 -33.156 1.00 31.89 97 VAL B N 1
ATOM 2763 C CA . VAL B 1 100 ? 3.283 13.579 -34.032 1.00 32.36 97 VAL B CA 1
ATOM 2764 C C . VAL B 1 100 ? 4.179 14.609 -33.322 1.00 32.53 97 VAL B C 1
ATOM 2765 O O . VAL B 1 100 ? 5.418 14.535 -33.405 1.00 32.34 97 VAL B O 1
ATOM 2769 N N . TYR B 1 101 ? 3.569 15.550 -32.603 1.00 32.00 98 TYR B N 1
ATOM 2770 C CA . TYR B 1 101 ? 4.332 16.638 -31.998 1.00 32.20 98 TYR B CA 1
ATOM 2771 C C . TYR B 1 101 ? 3.610 17.164 -30.768 1.00 31.78 98 TYR B C 1
ATOM 2772 O O . TYR B 1 101 ? 2.390 17.296 -30.794 1.00 31.65 98 TYR B O 1
ATOM 2789 N N . THR B 1 103 ? 3.808 20.356 -27.960 1.00 31.10 100 THR B N 1
ATOM 2790 C CA . THR B 1 103 ? 4.468 21.621 -27.685 1.00 30.97 100 THR B CA 1
ATOM 2791 C C . THR B 1 103 ? 3.616 22.569 -26.824 1.00 29.36 100 THR B C 1
ATOM 2792 O O . THR B 1 103 ? 2.449 22.299 -26.586 1.00 28.48 100 THR B O 1
ATOM 2796 N N . GLY B 1 104 ? 4.213 23.655 -26.335 1.00 28.93 101 GLY B N 1
ATOM 2797 C CA . GLY B 1 104 ? 3.468 24.638 -25.541 1.00 28.60 101 GLY B CA 1
ATOM 2798 C C . GLY B 1 104 ? 2.460 25.410 -26.389 1.00 29.09 101 GLY B C 1
ATOM 2799 O O . GLY B 1 104 ? 2.665 25.609 -27.579 1.00 29.24 101 GLY B O 1
ATOM 2800 N N . LEU B 1 105 ? 1.359 25.821 -25.765 1.00 29.59 102 LEU B N 1
ATOM 2801 C CA . LEU B 1 105 ? 0.303 26.588 -26.423 1.00 30.18 102 LEU B CA 1
ATOM 2802 C C . LEU B 1 105 ? 0.815 27.881 -27.066 1.00 30.93 102 LEU B C 1
ATOM 2803 O O . LEU B 1 105 ? 0.349 28.267 -28.129 1.00 30.26 102 LEU B O 1
ATOM 2808 N N . GLU B 1 106 ? 1.758 28.546 -26.411 1.00 32.59 103 GLU B N 1
ATOM 2809 C CA . GLU B 1 106 ? 2.235 29.852 -26.916 1.00 34.87 103 GLU B CA 1
ATOM 2810 C C . GLU B 1 106 ? 2.905 29.727 -28.279 1.00 34.90 103 GLU B C 1
ATOM 2811 O O . GLU B 1 106 ? 2.700 30.580 -29.154 1.00 35.88 103 GLU B O 1
ATOM 2817 N N . GLU B 1 107 ? 3.660 28.646 -28.479 1.00 35.06 104 GLU B N 1
ATOM 2818 C CA . GLU B 1 107 ? 4.256 28.379 -29.782 1.00 35.32 104 GLU B CA 1
ATOM 2819 C C . GLU B 1 107 ? 3.176 28.147 -30.823 1.00 33.74 104 GLU B C 1
ATOM 2820 O O . GLU B 1 107 ? 3.290 28.597 -31.954 1.00 33.54 104 GLU B O 1
ATOM 2826 N N . VAL B 1 108 ? 2.131 27.420 -30.440 1.00 32.72 105 VAL B N 1
ATOM 2827 C CA . VAL B 1 108 ? 1.032 27.106 -31.353 1.00 31.65 105 VAL B CA 1
ATOM 2828 C C . VAL B 1 108 ? 0.266 28.383 -31.683 1.00 31.91 105 VAL B C 1
ATOM 2829 O O . VAL B 1 108 ? -0.034 28.654 -32.842 1.00 31.63 105 VAL B O 1
ATOM 2833 N N . GLN B 1 109 ? -0.022 29.171 -30.656 1.00 32.35 106 GLN B N 1
ATOM 2834 C CA . GLN B 1 109 ? -0.733 30.416 -30.833 1.00 33.25 106 GLN B CA 1
ATOM 2835 C C . GLN B 1 109 ? 0.026 31.303 -31.819 1.00 34.88 106 GLN B C 1
ATOM 2836 O O . GLN B 1 109 ? -0.589 31.914 -32.702 1.00 34.60 106 GLN B O 1
ATOM 2842 N N . ALA B 1 110 ? 1.352 31.338 -31.673 1.00 35.96 107 ALA B N 1
ATOM 2843 C CA . ALA B 1 110 ? 2.207 32.234 -32.463 1.00 38.04 107 ALA B CA 1
ATOM 2844 C C . ALA B 1 110 ? 2.273 31.878 -33.946 1.00 39.41 107 ALA B C 1
ATOM 2845 O O . ALA B 1 110 ? 2.549 32.741 -34.792 1.00 39.76 107 ALA B O 1
ATOM 2847 N N . SER B 1 111 ? 2.021 30.610 -34.255 1.00 40.84 108 SER B N 1
ATOM 2848 C CA . SER B 1 111 ? 2.129 30.092 -35.611 1.00 42.71 108 SER B CA 1
ATOM 2849 C C . SER B 1 111 ? 1.143 30.733 -36.576 1.00 44.06 108 SER B C 1
ATOM 2850 O O . SER B 1 111 ? -0.047 30.875 -36.273 1.00 44.44 108 SER B O 1
ATOM 2853 N N . SER B 1 112 ? 1.654 31.104 -37.745 1.00 45.82 109 SER B N 1
ATOM 2854 C CA . SER B 1 112 ? 0.819 31.587 -38.836 1.00 47.07 109 SER B CA 1
ATOM 2855 C C . SER B 1 112 ? 0.313 30.417 -39.686 1.00 47.65 109 SER B C 1
ATOM 2856 O O . SER B 1 112 ? -0.472 30.616 -40.621 1.00 48.01 109 SER B O 1
ATOM 2859 N N . ASN B 1 113 ? 0.772 29.203 -39.373 1.00 47.88 110 ASN B N 1
ATOM 2860 C CA . ASN B 1 113 ? 0.414 28.011 -40.146 1.00 47.85 110 ASN B CA 1
ATOM 2861 C C . ASN B 1 113 ? 0.605 26.698 -39.372 1.00 48.05 110 ASN B C 1
ATOM 2862 O O . ASN B 1 113 ? 1.731 26.225 -39.210 1.00 47.96 110 ASN B O 1
ATOM 2867 N N . LEU B 1 114 ? -0.509 26.113 -38.928 1.00 47.88 111 LEU B N 1
ATOM 2868 C CA . LEU B 1 114 ? -0.506 24.934 -38.044 1.00 47.85 111 LEU B CA 1
ATOM 2869 C C . LEU B 1 114 ? -0.012 23.648 -38.696 1.00 48.52 111 LEU B C 1
ATOM 2870 O O . LEU B 1 114 ? 0.485 22.742 -38.016 1.00 48.26 111 LEU B O 1
ATOM 2875 N N . LYS B 1 115 ? -0.130 23.570 -40.016 1.00 49.30 112 LYS B N 1
ATOM 2876 C CA . LYS B 1 115 ? 0.356 22.398 -40.737 1.00 50.22 112 LYS B CA 1
ATOM 2877 C C . LYS B 1 115 ? 1.877 22.208 -40.576 1.00 50.07 112 LYS B C 1
ATOM 2878 O O . LYS B 1 115 ? 2.402 21.131 -40.856 1.00 50.49 112 LYS B O 1
ATOM 2884 N N . GLU B 1 116 ? 2.564 23.235 -40.074 1.00 49.81 113 GLU B N 1
ATOM 2885 C CA . GLU B 1 116 ? 4.000 23.147 -39.795 1.00 49.93 113 GLU B CA 1
ATOM 2886 C C . GLU B 1 116 ? 4.348 22.098 -38.738 1.00 49.23 113 GLU B C 1
ATOM 2887 O O . GLU B 1 116 ? 5.357 21.402 -38.862 1.00 49.43 113 GLU B O 1
ATOM 2893 N N . PHE B 1 117 ? 3.505 21.977 -37.711 1.00 48.00 114 PHE B N 1
ATOM 2894 C CA . PHE B 1 117 ? 3.789 21.101 -36.567 1.00 47.34 114 PHE B CA 1
ATOM 2895 C C . PHE B 1 117 ? 3.686 19.622 -36.919 1.00 47.63 114 PHE B C 1
ATOM 2896 O O . PHE B 1 117 ? 3.956 18.763 -36.080 1.00 47.40 114 PHE B O 1
ATOM 2904 N N . LEU B 1 118 ? 3.299 19.337 -38.161 1.00 47.63 115 LEU B N 1
ATOM 2905 C CA . LEU B 1 118 ? 3.056 17.969 -38.590 1.00 48.32 115 LEU B CA 1
ATOM 2906 C C . LEU B 1 118 ? 4.287 17.290 -39.186 1.00 48.50 115 LEU B C 1
ATOM 2907 O O . LEU B 1 118 ? 4.212 16.132 -39.590 1.00 48.54 115 LEU B O 1
ATOM 2912 N N . SER B 1 119 ? 5.417 18.002 -39.224 1.00 48.92 116 SER B N 1
ATOM 2913 C CA . SER B 1 119 ? 6.680 17.430 -39.717 1.00 49.97 116 SER B CA 1
ATOM 2914 C C . SER B 1 119 ? 7.800 17.485 -38.676 1.00 50.13 116 SER B C 1
ATOM 2915 O O . SER B 1 119 ? 8.232 18.568 -38.264 1.00 50.65 116 SER B O 1
ATOM 2918 N N . ASP B 1 131 ? 3.750 26.609 -21.631 1.00 41.92 128 ASP B N 1
ATOM 2919 C CA . ASP B 1 131 ? 4.073 25.625 -20.572 1.00 40.49 128 ASP B CA 1
ATOM 2920 C C . ASP B 1 131 ? 2.987 25.396 -19.488 1.00 38.77 128 ASP B C 1
ATOM 2921 O O . ASP B 1 131 ? 2.974 24.338 -18.850 1.00 39.91 128 ASP B O 1
ATOM 2926 N N A GLU B 1 132 ? 2.107 26.383 -19.282 0.60 37.39 129 GLU B N 1
ATOM 2927 N N B GLU B 1 132 ? 2.088 26.354 -19.288 0.40 37.05 129 GLU B N 1
ATOM 2928 C CA A GLU B 1 132 ? 0.865 26.169 -18.535 0.60 35.92 129 GLU B CA 1
ATOM 2929 C CA B GLU B 1 132 ? 0.910 26.076 -18.477 0.40 35.02 129 GLU B CA 1
ATOM 2930 C C A GLU B 1 132 ? 0.074 25.084 -19.268 0.60 33.61 129 GLU B C 1
ATOM 2931 C C B GLU B 1 132 ? -0.016 25.134 -19.260 0.40 33.27 129 GLU B C 1
ATOM 2932 O O A GLU B 1 132 ? -0.496 24.180 -18.658 0.60 33.32 129 GLU B O 1
ATOM 2933 O O B GLU B 1 132 ? -0.768 24.356 -18.668 0.40 32.99 129 GLU B O 1
ATOM 2944 N N . VAL B 1 133 ? 0.053 25.210 -20.591 1.00 31.49 130 VAL B N 1
ATOM 2945 C CA . VAL B 1 133 ? -0.769 24.362 -21.458 1.00 28.51 130 VAL B CA 1
ATOM 2946 C C . VAL B 1 133 ? 0.112 23.726 -22.511 1.00 27.00 130 VAL B C 1
ATOM 2947 O O . VAL B 1 133 ? 0.975 24.400 -23.097 1.00 26.01 130 VAL B O 1
ATOM 2951 N N . GLN B 1 134 ? -0.122 22.436 -22.748 1.00 25.22 131 GLN B N 1
ATOM 2952 C CA . GLN B 1 134 ? 0.509 21.716 -23.844 1.00 24.95 131 GLN B CA 1
ATOM 2953 C C . GLN B 1 134 ? -0.516 21.360 -24.904 1.00 23.57 131 GLN B C 1
ATOM 2954 O O . GLN B 1 134 ? -1.719 21.275 -24.619 1.00 23.40 131 GLN B O 1
ATOM 2960 N N . VAL B 1 135 ? -0.032 21.190 -26.130 1.00 23.51 132 VAL B N 1
ATOM 2961 C CA . VAL B 1 135 ? -0.870 20.859 -27.275 1.00 23.67 132 VAL B CA 1
ATOM 2962 C C . VAL B 1 135 ? -0.240 19.661 -27.980 1.00 24.01 132 VAL B C 1
ATOM 2963 O O . VAL B 1 135 ? 0.934 19.694 -28.317 1.00 24.57 132 VAL B O 1
ATOM 2967 N N . LEU B 1 136 ? -1.022 18.606 -28.193 1.00 23.64 133 LEU B N 1
ATOM 2968 C CA . LEU B 1 136 ? -0.522 17.402 -28.839 1.00 23.88 133 LEU B CA 1
ATOM 2969 C C . LEU B 1 136 ? -1.203 17.281 -30.192 1.00 24.26 133 LEU B C 1
ATOM 2970 O O . LEU B 1 136 ? -2.427 17.299 -30.267 1.00 23.86 133 LEU B O 1
ATOM 2975 N N . PHE B 1 137 ? -0.403 17.193 -31.242 1.00 24.54 134 PHE B N 1
ATOM 2976 C CA . PHE B 1 137 ? -0.938 16.956 -32.588 1.00 26.50 134 PHE B CA 1
ATOM 2977 C C . PHE B 1 137 ? -0.836 15.478 -32.936 1.00 27.01 134 PHE B C 1
ATOM 2978 O O . PHE B 1 137 ? 0.233 14.878 -32.804 1.00 27.49 134 PHE B O 1
ATOM 2986 N N . LEU B 1 138 ? -1.942 14.909 -33.399 1.00 27.90 135 LEU B N 1
ATOM 2987 C CA . LEU B 1 138 ? -1.946 13.531 -33.828 1.00 29.33 135 LEU B CA 1
ATOM 2988 C C . LEU B 1 138 ? -2.426 13.481 -35.267 1.00 31.10 135 LEU B C 1
ATOM 2989 O O . LEU B 1 138 ? -3.339 14.218 -35.637 1.00 31.87 135 LEU B O 1
ATOM 2994 N N . LYS B 1 139 ? -1.823 12.630 -36.080 1.00 32.51 136 LYS B N 1
ATOM 2995 C CA . LYS B 1 139 ? -2.327 12.466 -37.448 1.00 35.49 136 LYS B CA 1
ATOM 2996 C C . LYS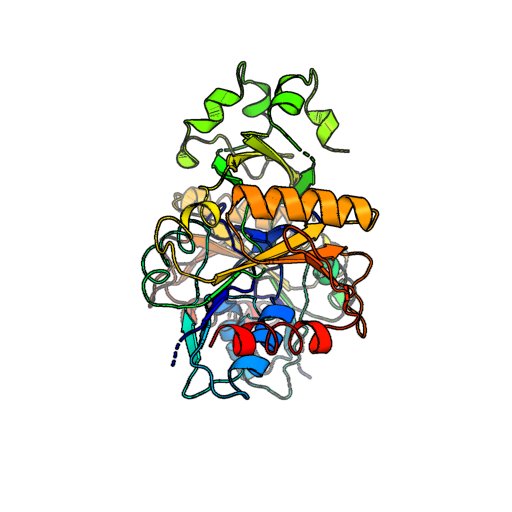 B 1 139 ? -2.953 11.105 -37.706 1.00 37.60 136 LYS B C 1
ATOM 2997 O O . LYS B 1 139 ? -2.617 10.112 -37.043 1.00 36.29 136 LYS B O 1
ATOM 3003 N N . LYS B 1 140 ? -3.878 11.068 -38.662 1.00 39.93 137 LYS B N 1
ATOM 3004 C CA . LYS B 1 140 ? -4.490 9.818 -39.101 1.00 43.51 137 LYS B CA 1
ATOM 3005 C C . LYS B 1 140 ? -3.383 8.800 -39.405 1.00 44.63 137 LYS B C 1
ATOM 3006 O O . LYS B 1 140 ? -2.406 9.115 -40.091 1.00 45.19 137 LYS B O 1
ATOM 3012 N N . THR B 1 141 ? -3.523 7.596 -38.852 1.00 46.43 138 THR B N 1
ATOM 3013 C CA . THR B 1 141 ? -2.501 6.540 -38.959 1.00 47.87 138 THR B CA 1
ATOM 3014 C C . THR B 1 141 ? -2.434 5.796 -40.308 1.00 48.73 138 THR B C 1
ATOM 3015 O O . THR B 1 141 ? -1.328 5.456 -40.750 1.00 49.67 138 THR B O 1
ATOM 3019 N N . PRO B 1 142 ? -3.595 5.505 -40.948 1.00 49.42 139 PRO B N 1
ATOM 3020 C CA . PRO B 1 142 ? -3.676 4.646 -42.137 1.00 49.64 139 PRO B CA 1
ATOM 3021 C C . PRO B 1 142 ? -2.388 4.293 -42.881 1.00 49.60 139 PRO B C 1
ATOM 3022 O O . PRO B 1 142 ? -2.066 3.110 -42.993 1.00 49.33 139 PRO B O 1
ATOM 3026 N N . ILE B 1 144 ? -2.240 -1.215 -41.674 1.00 49.38 141 ILE B N 1
ATOM 3027 C CA . ILE B 1 144 ? -3.613 -1.395 -41.229 1.00 49.14 141 ILE B CA 1
ATOM 3028 C C . ILE B 1 144 ? -4.337 -2.511 -41.973 1.00 48.73 141 ILE B C 1
ATOM 3029 O O . ILE B 1 144 ? -3.836 -3.115 -42.946 1.00 48.88 141 ILE B O 1
ATOM 3034 N N . ILE B 1 145 ? -5.528 -2.750 -41.458 1.00 47.87 142 ILE B N 1
ATOM 3035 C CA . ILE B 1 145 ? -6.506 -3.651 -41.980 1.00 47.04 142 ILE B CA 1
ATOM 3036 C C . ILE B 1 145 ? -6.930 -3.327 -43.424 1.00 45.54 142 ILE B C 1
ATOM 3037 O O . ILE B 1 145 ? -7.256 -4.237 -44.178 1.00 44.60 142 ILE B O 1
ATOM 3042 N N . SER B 1 146 ? -6.894 -2.053 -43.829 1.00 44.13 143 SER B N 1
ATOM 3043 C CA . SER B 1 146 ? -7.288 -1.717 -45.205 1.00 43.30 143 SER B CA 1
ATOM 3044 C C . SER B 1 146 ? -6.306 -2.246 -46.255 1.00 42.79 143 SER B C 1
ATOM 3045 O O . SER B 1 146 ? -6.599 -2.232 -47.448 1.00 42.70 143 SER B O 1
ATOM 3048 N N . LEU B 1 147 ? -5.153 -2.722 -45.798 1.00 42.24 144 LEU B N 1
ATOM 3049 C CA . LEU B 1 147 ? -4.153 -3.320 -46.682 1.00 42.23 144 LEU B CA 1
ATOM 3050 C C . LEU B 1 147 ? -4.197 -4.854 -46.719 1.00 41.89 144 LEU B C 1
ATOM 3051 O O . LEU B 1 147 ? -3.621 -5.473 -47.616 1.00 41.61 144 LEU B O 1
ATOM 3056 N N . VAL B 1 148 ? -4.921 -5.453 -45.778 1.00 40.98 145 VAL B N 1
ATOM 3057 C CA . VAL B 1 148 ? -5.077 -6.909 -45.712 1.00 41.05 145 VAL B CA 1
ATOM 3058 C C . VAL B 1 148 ? -5.630 -7.569 -46.994 1.00 41.56 145 VAL B C 1
ATOM 3059 O O . VAL B 1 148 ? -5.096 -8.590 -47.432 1.00 41.08 145 VAL B O 1
ATOM 3063 N N . LYS B 1 149 ? -6.683 -6.993 -47.588 1.00 42.28 146 LYS B N 1
ATOM 3064 C CA . LYS B 1 149 ? -7.284 -7.555 -48.815 1.00 43.44 146 LYS B CA 1
ATOM 3065 C C . LYS B 1 149 ? -6.377 -7.414 -50.051 1.00 44.52 146 LYS B C 1
ATOM 3066 O O . LYS B 1 149 ? -6.544 -8.127 -51.047 1.00 44.82 146 LYS B O 1
ATOM 3072 N N . GLU B 1 150 ? -5.429 -6.485 -49.968 1.00 45.59 147 GLU B N 1
ATOM 3073 C CA . GLU B 1 150 ? -4.354 -6.345 -50.954 1.00 46.71 147 GLU B CA 1
ATOM 3074 C C . GLU B 1 150 ? -3.438 -7.552 -50.862 1.00 46.65 147 GLU B C 1
ATOM 3075 O O . GLU B 1 150 ? -3.154 -8.211 -51.864 1.00 46.68 147 GLU B O 1
ATOM 3081 N N . TRP B 1 151 ? -2.989 -7.844 -49.644 1.00 46.53 148 TRP B N 1
ATOM 3082 C CA . TRP B 1 151 ? -2.031 -8.924 -49.416 1.00 46.50 148 TRP B CA 1
ATOM 3083 C C . TRP B 1 151 ? -2.651 -10.316 -49.576 1.00 45.85 148 TRP B C 1
ATOM 3084 O O . TRP B 1 151 ? -1.964 -11.259 -49.991 1.00 46.26 148 TRP B O 1
ATOM 3095 N N . ASN B 1 152 ? -3.940 -10.449 -49.261 1.00 44.19 149 ASN B N 1
ATOM 3096 C CA . ASN B 1 152 ? -4.635 -11.722 -49.415 1.00 43.07 149 ASN B CA 1
ATOM 3097 C C . ASN B 1 152 ? -6.105 -11.472 -49.755 1.00 42.66 149 ASN B C 1
ATOM 3098 O O . ASN B 1 152 ? -6.968 -11.488 -48.870 1.00 42.19 149 ASN B O 1
ATOM 3103 N N . PRO B 1 153 ? -6.396 -11.238 -51.045 1.00 41.95 150 PRO B N 1
ATOM 3104 C CA . PRO B 1 153 ? -7.741 -10.801 -51.423 1.00 41.28 150 PRO B CA 1
ATOM 3105 C C . PRO B 1 153 ? -8.833 -11.827 -51.136 1.00 40.42 150 PRO B C 1
ATOM 3106 O O . PRO B 1 153 ? -10.017 -11.484 -51.169 1.00 41.06 150 PRO B O 1
ATOM 3110 N N . THR B 1 154 ? -8.464 -13.066 -50.825 1.00 39.31 151 THR B N 1
ATOM 3111 C CA . THR B 1 154 ? -9.494 -14.056 -50.485 1.00 38.24 151 THR B CA 1
ATOM 3112 C C . THR B 1 154 ? -9.666 -14.288 -48.980 1.00 36.46 151 THR B C 1
ATOM 3113 O O . THR B 1 154 ? -10.542 -15.046 -48.575 1.00 36.59 151 THR B O 1
ATOM 3117 N N . ILE B 1 155 ? -8.846 -13.649 -48.155 1.00 35.04 152 ILE B N 1
ATOM 3118 C CA . ILE B 1 155 ? -9.057 -13.744 -46.698 1.00 33.58 152 ILE B CA 1
ATOM 3119 C C . ILE B 1 155 ? -10.459 -13.201 -46.332 1.00 32.44 152 ILE B C 1
ATOM 3120 O O . ILE B 1 155 ? -10.932 -12.243 -46.942 1.00 32.66 152 ILE B O 1
ATOM 3125 N N . HIS B 1 156 ? -11.119 -13.864 -45.384 1.00 30.70 153 HIS B N 1
ATOM 3126 C CA . HIS B 1 156 ? -12.398 -13.447 -44.842 1.00 29.43 153 HIS B CA 1
ATOM 3127 C C . HIS B 1 156 ? -12.049 -12.448 -43.754 1.00 28.46 153 HIS B C 1
ATOM 3128 O O . HIS B 1 156 ? -11.430 -12.810 -42.758 1.00 27.82 153 HIS B O 1
ATOM 3135 N N . LEU B 1 157 ? -12.451 -11.195 -43.945 1.00 27.40 154 LEU B N 1
ATOM 3136 C CA . LEU B 1 157 ? -11.999 -10.119 -43.079 1.00 26.00 154 LEU B CA 1
ATOM 3137 C C . LEU B 1 157 ? -13.148 -9.603 -42.211 1.00 25.44 154 LEU B C 1
ATOM 3138 O O . LEU B 1 157 ? -14.140 -9.091 -42.733 1.00 24.84 154 LEU B O 1
ATOM 3143 N N . ILE B 1 158 ? -12.991 -9.753 -40.900 1.00 24.33 155 ILE B N 1
ATOM 3144 C CA . ILE B 1 158 ? -13.970 -9.285 -39.929 1.00 23.74 155 ILE B CA 1
ATOM 3145 C C . ILE B 1 158 ? -13.332 -8.230 -39.021 1.00 22.93 155 ILE B C 1
ATOM 3146 O O . ILE B 1 158 ? -12.266 -8.446 -38.433 1.00 22.19 155 ILE B O 1
ATOM 3151 N N . GLY B 1 159 ? -13.990 -7.082 -38.901 1.00 22.47 156 GLY B N 1
ATOM 3152 C CA . GLY B 1 159 ? -13.499 -6.011 -38.049 1.00 22.81 156 GLY B CA 1
ATOM 3153 C C . GLY B 1 159 ? -14.589 -5.550 -37.089 1.00 23.40 156 GLY B C 1
ATOM 3154 O O . GLY B 1 159 ? -15.729 -6.018 -37.154 1.00 23.29 156 GLY B O 1
ATOM 3155 N N . PHE B 1 160 ? -14.227 -4.652 -36.178 1.00 24.22 157 PHE B N 1
ATOM 3156 C CA . PHE B 1 160 ? -15.182 -4.133 -35.198 1.00 25.38 157 PHE B CA 1
ATOM 3157 C C . PHE B 1 160 ? -15.197 -2.628 -35.286 1.00 26.16 157 PHE B C 1
ATOM 3158 O O . PHE B 1 160 ? -14.214 -1.994 -35.758 1.00 26.68 157 PHE B O 1
ATOM 3166 N N . LYS B 1 161 ? -16.293 -2.042 -34.835 1.00 24.77 158 LYS B N 1
ATOM 3167 C CA . LYS B 1 161 ? -16.368 -0.591 -34.749 1.00 25.52 158 LYS B CA 1
ATOM 3168 C C . LYS B 1 161 ? -17.013 -0.264 -33.418 1.00 26.15 158 LYS B C 1
ATOM 3169 O O . LYS B 1 161 ? -18.147 -0.683 -33.164 1.00 24.65 158 LYS B O 1
ATOM 3175 N N . LEU B 1 162 ? -16.281 0.441 -32.548 1.00 26.52 159 LEU B N 1
ATOM 3176 C CA . LEU B 1 162 ? -16.822 0.819 -31.240 1.00 27.99 159 LEU B CA 1
ATOM 3177 C C . LEU B 1 162 ? -17.035 2.339 -31.200 1.00 27.82 159 LEU B C 1
ATOM 3178 O O . LEU B 1 162 ? -16.082 3.103 -31.353 1.00 28.19 159 LEU B O 1
ATOM 3183 N N . LEU B 1 163 ? -18.289 2.765 -31.058 1.00 26.81 160 LEU B N 1
ATOM 3184 C CA . LEU B 1 163 ? -18.571 4.178 -30.877 1.00 27.13 160 LEU B CA 1
ATOM 3185 C C . LEU B 1 163 ? -19.191 4.398 -29.494 1.00 26.56 160 LEU B C 1
ATOM 3186 O O . LEU B 1 163 ? -19.429 3.437 -28.758 1.00 26.91 160 LEU B O 1
ATOM 3191 N N . VAL B 1 164 ? -19.442 5.653 -29.147 1.00 27.42 161 VAL B N 1
ATOM 3192 C CA . VAL B 1 164 ? -19.929 5.984 -27.800 1.00 27.08 161 VAL B CA 1
ATOM 3193 C C . VAL B 1 164 ? -21.122 6.949 -27.862 1.00 27.60 161 VAL B C 1
ATOM 3194 O O . VAL B 1 164 ? -20.994 8.078 -28.349 1.00 26.99 161 VAL B O 1
ATOM 3198 N N . ASP B 1 165 ? -22.274 6.496 -27.370 1.00 27.86 162 ASP B N 1
ATOM 3199 C CA . ASP B 1 165 ? -23.487 7.330 -27.245 1.00 28.14 162 ASP B CA 1
ATOM 3200 C C . ASP B 1 165 ? -23.855 7.964 -28.583 1.00 27.95 162 ASP B C 1
ATOM 3201 O O . ASP B 1 165 ? -23.892 9.187 -28.720 1.00 27.80 162 ASP B O 1
ATOM 3206 N N . VAL B 1 166 ? -24.087 7.104 -29.575 1.00 27.62 163 VAL B N 1
ATOM 3207 C CA . VAL B 1 166 ? -24.491 7.524 -30.930 1.00 27.57 163 VAL B CA 1
ATOM 3208 C C . VAL B 1 166 ? -25.815 6.873 -31.258 1.00 27.18 163 VAL B C 1
ATOM 3209 O O . VAL B 1 166 ? -26.210 5.921 -30.607 1.00 26.68 163 VAL B O 1
ATOM 3213 N N . THR B 1 167 ? -26.505 7.368 -32.281 1.00 27.72 164 THR B N 1
ATOM 3214 C CA . THR B 1 167 ? -27.748 6.735 -32.720 1.00 28.41 164 THR B CA 1
ATOM 3215 C C . THR B 1 167 ? -27.402 5.418 -33.412 1.00 29.10 164 THR B C 1
ATOM 3216 O O . THR B 1 167 ? -26.312 5.291 -33.961 1.00 27.76 164 THR B O 1
ATOM 3220 N N . GLU B 1 168 ? -28.304 4.435 -33.404 1.00 29.48 165 GLU B N 1
ATOM 3221 C CA . GLU B 1 168 ? -27.975 3.198 -34.096 1.00 30.48 165 GLU B CA 1
ATOM 3222 C C . GLU B 1 168 ? -27.870 3.399 -35.607 1.00 29.48 165 GLU B C 1
ATOM 3223 O O . GLU B 1 168 ? -27.085 2.727 -36.243 1.00 29.06 165 GLU B O 1
ATOM 3229 N N . ASP B 1 169 ? -28.589 4.369 -36.168 1.00 28.76 166 ASP B N 1
ATOM 3230 C CA . ASP B 1 169 ? -28.413 4.666 -37.610 1.00 28.55 166 ASP B CA 1
ATOM 3231 C C . ASP B 1 169 ? -26.999 5.171 -37.914 1.00 27.41 166 ASP B C 1
ATOM 3232 O O . ASP B 1 169 ? -26.383 4.759 -38.901 1.00 26.60 166 ASP B O 1
ATOM 3237 N N . HIS B 1 170 ? -26.484 6.031 -37.046 1.00 26.02 167 HIS B N 1
ATOM 3238 C CA . HIS B 1 170 ? -25.142 6.552 -37.209 1.00 27.01 167 HIS B CA 1
ATOM 3239 C C . HIS B 1 170 ? -24.144 5.424 -37.045 1.00 26.67 167 HIS B C 1
ATOM 3240 O O . HIS B 1 170 ? -23.177 5.330 -37.796 1.00 27.61 167 HIS B O 1
ATOM 3247 N N . LEU B 1 171 ? -24.370 4.575 -36.050 1.00 26.15 168 LEU B N 1
ATOM 3248 C CA . LEU B 1 171 ? -23.476 3.441 -35.828 1.00 27.11 168 LEU B CA 1
ATOM 3249 C C . LEU B 1 171 ? -23.350 2.560 -37.080 1.00 27.07 168 LEU B C 1
ATOM 3250 O O . LEU B 1 171 ? -22.237 2.239 -37.529 1.00 26.08 168 LEU B O 1
ATOM 3255 N N . VAL B 1 172 ? -24.492 2.183 -37.645 1.00 26.24 169 VAL B N 1
ATOM 3256 C CA . VAL B 1 172 ? -24.523 1.372 -38.867 1.00 26.77 169 VAL B CA 1
ATOM 3257 C C . VAL B 1 172 ? -23.847 2.082 -40.037 1.00 27.01 169 VAL B C 1
ATOM 3258 O O . VAL B 1 172 ? -23.087 1.467 -40.790 1.00 26.27 169 VAL B O 1
ATOM 3262 N N A ASP B 1 173 ? -24.130 3.373 -40.169 0.60 27.15 170 ASP B N 1
ATOM 3263 N N B ASP B 1 173 ? -24.136 3.375 -40.177 0.40 27.25 170 ASP B N 1
ATOM 3264 C CA A ASP B 1 173 ? -23.565 4.191 -41.234 0.60 27.67 170 ASP B CA 1
ATOM 3265 C CA B ASP B 1 173 ? -23.568 4.212 -41.235 0.40 27.80 170 ASP B CA 1
ATOM 3266 C C A ASP B 1 173 ? -22.036 4.204 -41.153 0.60 27.91 170 ASP B C 1
ATOM 3267 C C B ASP B 1 173 ? -22.039 4.245 -41.159 0.40 27.94 170 ASP B C 1
ATOM 3268 O O A ASP B 1 173 ? -21.364 4.000 -42.164 0.60 27.39 170 ASP B O 1
ATOM 3269 O O B ASP B 1 173 ? -21.366 4.090 -42.179 0.40 27.58 170 ASP B O 1
ATOM 3278 N N . ILE B 1 174 ? -21.502 4.433 -39.951 1.00 27.77 171 ILE B N 1
ATOM 3279 C CA . ILE B 1 174 ? -20.037 4.446 -39.739 1.00 28.63 171 ILE B CA 1
ATOM 3280 C C . ILE B 1 174 ? -19.415 3.075 -40.001 1.00 28.08 171 ILE B C 1
ATOM 3281 O O . ILE B 1 174 ? -18.376 2.949 -40.672 1.00 28.25 171 ILE B O 1
ATOM 3286 N N . ALA B 1 175 ? -20.070 2.046 -39.485 1.00 27.56 172 ALA B N 1
ATOM 3287 C CA . ALA B 1 175 ? -19.652 0.678 -39.717 1.00 27.51 172 ALA B CA 1
ATOM 3288 C C . ALA B 1 175 ? -19.618 0.349 -41.219 1.00 27.78 172 ALA B C 1
ATOM 3289 O O . ALA B 1 175 ? -18.675 -0.280 -41.706 1.00 26.86 172 ALA B O 1
ATOM 3291 N N . ARG B 1 176 ? -20.654 0.758 -41.946 1.00 28.12 173 ARG B N 1
ATOM 3292 C CA . ARG B 1 176 ? -20.721 0.501 -43.383 1.00 30.04 173 ARG B CA 1
ATOM 3293 C C . ARG B 1 176 ? -19.609 1.178 -44.169 1.00 30.43 173 ARG B C 1
ATOM 3294 O O . ARG B 1 176 ? -19.049 0.584 -45.089 1.00 29.91 173 ARG B O 1
ATOM 3302 N N . LYS B 1 177 ? -19.290 2.417 -43.793 1.00 30.88 174 LYS B N 1
ATOM 3303 C CA . LYS B 1 177 ? -18.169 3.127 -44.391 1.00 31.67 174 LYS B CA 1
ATOM 3304 C C . LYS B 1 177 ? -16.876 2.371 -44.145 1.00 32.38 174 LYS B C 1
ATOM 3305 O O . LYS B 1 177 ? -16.069 2.202 -45.055 1.00 31.54 174 LYS B O 1
ATOM 3311 N N . SER B 1 178 ? -16.682 1.909 -42.911 1.00 32.86 175 SER B N 1
ATOM 3312 C CA . SER B 1 178 ? -15.493 1.130 -42.582 1.00 34.04 175 SER B CA 1
ATOM 3313 C C . SER B 1 178 ? -15.437 -0.161 -43.382 1.00 34.26 175 SER B C 1
ATOM 3314 O O . SER B 1 178 ? -14.369 -0.570 -43.823 1.00 34.12 175 SER B O 1
ATOM 3317 N N . LEU B 1 179 ? -16.592 -0.794 -43.572 1.00 34.45 176 LEU B N 1
ATOM 3318 C CA . LEU B 1 179 ? -16.697 -2.009 -44.368 1.00 35.51 176 LEU B CA 1
ATOM 3319 C C . LEU B 1 179 ? -16.236 -1.752 -45.796 1.00 36.02 176 LEU B C 1
ATOM 3320 O O . LEU B 1 179 ? -15.455 -2.526 -46.364 1.00 36.11 176 LEU B O 1
ATOM 3325 N N . ILE B 1 180 ? -16.693 -0.654 -46.381 1.00 37.19 177 ILE B N 1
ATOM 3326 C CA . ILE B 1 180 ? -16.308 -0.343 -47.745 1.00 38.51 177 ILE B CA 1
ATOM 3327 C C . ILE B 1 180 ? -14.820 0.001 -47.821 1.00 39.26 177 ILE B C 1
ATOM 3328 O O . ILE B 1 180 ? -14.125 -0.472 -48.717 1.00 40.03 177 ILE B O 1
ATOM 3333 N N . LYS B 1 181 ? -14.346 0.802 -46.863 1.00 40.26 178 LYS B N 1
ATOM 3334 C CA . LYS B 1 181 ? -12.971 1.307 -46.843 1.00 41.19 178 LYS B CA 1
ATOM 3335 C C . LYS B 1 181 ? -11.935 0.189 -46.644 1.00 40.99 178 LYS B C 1
ATOM 3336 O O . LYS B 1 181 ? -10.909 0.127 -47.336 1.00 41.00 178 LYS B O 1
ATOM 3342 N N . ASN B 1 182 ? -12.213 -0.707 -45.710 1.00 40.12 179 ASN B N 1
ATOM 3343 C CA . ASN B 1 182 ? -11.305 -1.812 -45.445 1.00 39.63 179 ASN B CA 1
ATOM 3344 C C . ASN B 1 182 ? -11.513 -3.008 -46.364 1.00 38.24 179 ASN B C 1
ATOM 3345 O O . ASN B 1 182 ? -10.814 -4.008 -46.243 1.00 38.29 179 ASN B O 1
ATOM 3350 N N . GLN B 1 183 ? -12.478 -2.912 -47.275 1.00 36.91 180 GLN B N 1
ATOM 3351 C CA . GLN B 1 183 ? -12.959 -4.057 -48.045 1.00 36.23 180 GLN B CA 1
ATOM 3352 C C . GLN B 1 183 ? -13.294 -5.235 -47.129 1.00 34.76 180 GLN B C 1
ATOM 3353 O O . GLN B 1 183 ? -13.160 -6.409 -47.522 1.00 34.39 180 GLN B O 1
ATOM 3359 N N . ALA B 1 184 ? -13.726 -4.927 -45.900 1.00 32.31 181 ALA B N 1
ATOM 3360 C CA . ALA B 1 184 ? -14.099 -5.977 -44.947 1.00 30.18 181 ALA B CA 1
ATOM 3361 C C . ALA B 1 184 ? -15.337 -6.726 -45.417 1.00 29.49 181 ALA B C 1
ATOM 3362 O O . ALA B 1 184 ? -16.133 -6.223 -46.230 1.00 29.39 181 ALA B O 1
ATOM 3364 N N . ASP B 1 185 ? -15.473 -7.954 -44.953 1.00 27.62 182 ASP B N 1
ATOM 3365 C CA . ASP B 1 185 ? -16.672 -8.723 -45.239 1.00 27.54 182 ASP B CA 1
ATOM 3366 C C . ASP B 1 185 ? -17.762 -8.487 -44.197 1.00 25.68 182 ASP B C 1
ATOM 3367 O O . ASP B 1 185 ? -18.950 -8.642 -44.468 1.00 25.88 182 ASP B O 1
ATOM 3372 N N . LEU B 1 186 ? -17.345 -8.107 -42.997 1.00 24.45 183 LEU B N 1
ATOM 3373 C CA . LEU B 1 186 ? -18.276 -7.996 -41.895 1.00 22.36 183 LEU B CA 1
ATOM 3374 C C . LEU B 1 186 ? -17.695 -7.003 -40.928 1.00 22.02 183 LEU B C 1
ATOM 3375 O O . LEU B 1 186 ? -16.520 -7.101 -40.598 1.00 20.73 183 LEU B O 1
ATOM 3380 N N . ILE B 1 187 ? -18.514 -6.057 -40.465 1.00 20.53 184 ILE B N 1
ATOM 3381 C CA . ILE B 1 187 ? -18.092 -5.218 -39.338 1.00 21.42 184 ILE B CA 1
ATOM 3382 C C . ILE B 1 187 ? -19.064 -5.422 -38.176 1.00 20.87 184 ILE B C 1
ATOM 3383 O O . ILE B 1 187 ? -20.278 -5.243 -38.349 1.00 21.61 184 ILE B O 1
ATOM 3388 N N . ILE B 1 188 ? -18.543 -5.775 -37.003 1.00 21.06 185 ILE B N 1
ATOM 3389 C CA . ILE B 1 188 ? -19.393 -5.973 -35.842 1.00 21.03 185 ILE B CA 1
ATOM 3390 C C . ILE B 1 188 ? -19.402 -4.642 -35.079 1.00 21.34 185 ILE B C 1
ATOM 3391 O O . ILE B 1 188 ? -18.382 -4.224 -34.520 1.00 21.72 185 ILE B O 1
ATOM 3396 N N . ALA B 1 189 ? -20.529 -3.944 -35.134 1.00 21.79 186 ALA B N 1
ATOM 3397 C CA . ALA B 1 189 ? -20.612 -2.562 -34.639 1.00 21.45 186 ALA B CA 1
ATOM 3398 C C . ALA B 1 189 ? -21.200 -2.586 -33.245 1.00 21.08 186 ALA B C 1
ATOM 3399 O O . ALA B 1 189 ? -22.152 -3.309 -32.991 1.00 20.98 186 ALA B O 1
ATOM 3401 N N . ASN B 1 190 ? -20.662 -1.768 -32.342 1.00 21.38 187 ASN B N 1
ATOM 3402 C CA . ASN B 1 190 ? -21.222 -1.709 -31.016 1.00 22.26 187 ASN B CA 1
ATOM 3403 C C . ASN B 1 190 ? -21.013 -0.355 -30.366 1.00 23.16 187 ASN B C 1
ATOM 3404 O O . ASN B 1 190 ? -20.132 0.391 -30.788 1.00 22.45 187 ASN B O 1
ATOM 3409 N N . ASP B 1 191 ? -21.869 -0.028 -29.390 1.00 22.96 188 ASP B N 1
ATOM 3410 C CA . ASP B 1 191 ? -21.831 1.265 -28.702 1.00 24.17 188 ASP B CA 1
ATOM 3411 C C . ASP B 1 191 ? -21.480 0.934 -27.260 1.00 24.30 188 ASP B C 1
ATOM 3412 O O . ASP B 1 191 ? -22.082 0.060 -26.640 1.00 23.83 188 ASP B O 1
ATOM 3417 N N . LEU B 1 192 ? -20.483 1.630 -26.749 1.00 25.09 189 LEU B N 1
ATOM 3418 C CA . LEU B 1 192 ? -20.029 1.463 -25.370 1.00 26.10 189 LEU B CA 1
ATOM 3419 C C . LEU B 1 192 ? -21.176 1.448 -24.352 1.00 26.02 189 LEU B C 1
ATOM 3420 O O . LEU B 1 192 ? -21.166 0.666 -23.388 1.00 25.50 189 LEU B O 1
ATOM 3425 N N . THR B 1 193 ? -22.177 2.295 -24.580 1.00 26.82 190 THR B N 1
ATOM 3426 C CA . THR B 1 193 ? -23.247 2.467 -23.601 1.00 27.44 190 THR B CA 1
ATOM 3427 C C . THR B 1 193 ? -24.255 1.334 -23.624 1.00 27.68 190 THR B C 1
ATOM 3428 O O . THR B 1 193 ? -25.177 1.301 -22.803 1.00 27.63 190 THR B O 1
ATOM 3432 N N . GLN B 1 194 ? -24.094 0.411 -24.577 1.00 27.17 191 GLN B N 1
ATOM 3433 C CA . GLN B 1 194 ? -24.963 -0.766 -24.662 1.00 27.99 191 GLN B CA 1
ATOM 3434 C C . GLN B 1 194 ? -24.213 -2.060 -24.303 1.00 27.95 191 GLN B C 1
ATOM 3435 O O . GLN B 1 194 ? -24.639 -3.156 -24.656 1.00 28.33 191 GLN B O 1
ATOM 3441 N N . ILE B 1 195 ? -23.100 -1.919 -23.596 1.00 27.96 192 ILE B N 1
ATOM 3442 C CA . ILE B 1 195 ? -22.333 -3.075 -23.128 1.00 28.56 192 ILE B CA 1
ATOM 3443 C C . ILE B 1 195 ? -22.323 -2.979 -21.617 1.00 28.88 192 ILE B C 1
ATOM 3444 O O . ILE B 1 195 ? -21.959 -1.942 -21.062 1.00 28.47 192 ILE B O 1
ATOM 3449 N N . SER B 1 196 ? -22.737 -4.052 -20.962 1.00 28.65 193 SER B N 1
ATOM 3450 C CA . SER B 1 196 ? -22.779 -4.080 -19.502 1.00 29.30 193 SER B CA 1
ATOM 3451 C C . SER B 1 196 ? -22.302 -5.466 -19.044 1.00 29.54 193 SER B C 1
ATOM 3452 O O . SER B 1 196 ? -21.808 -6.251 -19.857 1.00 28.86 193 SER B O 1
ATOM 3455 N N . ALA B 1 197 ? -22.455 -5.761 -17.756 1.00 30.06 194 ALA B N 1
ATOM 3456 C CA . ALA B 1 197 ? -21.947 -7.014 -17.193 1.00 30.42 194 ALA B CA 1
ATOM 3457 C C . ALA B 1 197 ? -22.510 -8.249 -17.881 1.00 31.00 194 ALA B C 1
ATOM 3458 O O . ALA B 1 197 ? -21.814 -9.254 -18.049 1.00 32.04 194 ALA B O 1
ATOM 3460 N N . ASP B 1 198 ? -23.771 -8.177 -18.262 1.00 30.92 195 ASP B N 1
ATOM 3461 C CA . ASP B 1 198 ? -24.473 -9.378 -18.733 1.00 32.41 195 ASP B CA 1
ATOM 3462 C C . ASP B 1 198 ? -25.143 -9.161 -20.092 1.00 31.62 195 ASP B C 1
ATOM 3463 O O . ASP B 1 198 ? -25.873 -10.033 -20.584 1.00 31.56 195 ASP B O 1
ATOM 3468 N N . GLN B 1 199 ? -24.876 -8.003 -20.692 1.00 30.47 196 GLN B N 1
ATOM 3469 C CA . GLN B 1 199 ? -25.403 -7.659 -22.024 1.00 29.99 196 GLN B CA 1
ATOM 3470 C C . GLN B 1 199 ? -24.323 -7.049 -22.884 1.00 27.74 196 GLN B C 1
ATOM 3471 O O . GLN B 1 199 ? -23.412 -6.388 -22.376 1.00 27.14 196 GLN B O 1
ATOM 3477 N N . HIS B 1 200 ? -24.412 -7.284 -24.195 1.00 26.25 197 HIS B N 1
ATOM 3478 C CA . HIS B 1 200 ? -23.490 -6.666 -25.125 1.00 25.29 197 HIS B CA 1
ATOM 3479 C C . HIS B 1 200 ? -24.248 -6.602 -26.437 1.00 25.41 197 HIS B C 1
ATOM 3480 O O . HIS B 1 200 ? -24.246 -7.569 -27.191 1.00 25.36 197 HIS B O 1
ATOM 3487 N N . ARG B 1 201 ? -24.953 -5.485 -26.664 1.00 24.92 198 ARG B N 1
ATOM 3488 C CA . ARG B 1 201 ? -25.681 -5.294 -27.932 1.00 25.07 198 ARG B CA 1
ATOM 3489 C C . ARG B 1 201 ? -24.667 -5.026 -29.052 1.00 23.94 198 ARG B C 1
ATOM 3490 O O . ARG B 1 201 ? -23.761 -4.211 -28.883 1.00 23.39 198 ARG B O 1
ATOM 3498 N N . ALA B 1 202 ? -24.798 -5.742 -30.172 1.00 23.04 199 ALA B N 1
ATOM 3499 C CA . ALA B 1 202 ? -23.955 -5.490 -31.353 1.00 23.18 199 ALA B CA 1
ATOM 3500 C C . ALA B 1 202 ? -24.765 -5.670 -32.625 1.00 22.33 199 ALA B C 1
ATOM 3501 O O . ALA B 1 202 ? -25.743 -6.428 -32.640 1.00 23.15 199 ALA B O 1
ATOM 3503 N N . ILE B 1 203 ? -24.354 -4.971 -33.681 1.00 21.16 200 ILE B N 1
ATOM 3504 C CA . ILE B 1 203 ? -24.971 -5.139 -34.990 1.00 21.42 200 ILE B CA 1
ATOM 3505 C C . ILE B 1 203 ? -23.916 -5.689 -35.929 1.00 20.74 200 ILE B C 1
ATOM 3506 O O . ILE B 1 203 ? -22.836 -5.071 -36.122 1.00 20.44 200 ILE B O 1
ATOM 3511 N N . PHE B 1 204 ? -24.224 -6.854 -36.492 1.00 20.47 201 PHE B N 1
ATOM 3512 C CA . PHE B 1 204 ? -23.384 -7.447 -37.532 1.00 20.93 201 PHE B CA 1
ATOM 3513 C C . PHE B 1 204 ? -23.765 -6.763 -38.831 1.00 21.37 201 PHE B C 1
ATOM 3514 O O . PHE B 1 204 ? -24.874 -6.968 -39.361 1.00 22.82 201 PHE B O 1
ATOM 3522 N N . VAL B 1 205 ? -22.848 -5.945 -39.314 1.00 20.98 202 VAL B N 1
ATOM 3523 C CA . VAL B 1 205 ? -23.081 -5.097 -40.466 1.00 21.52 202 VAL B CA 1
ATOM 3524 C C . VAL B 1 205 ? -22.410 -5.697 -41.686 1.00 22.34 202 VAL B C 1
ATOM 3525 O O . VAL B 1 205 ? -21.191 -5.867 -41.739 1.00 21.94 202 VAL B O 1
ATOM 3529 N N . GLU B 1 206 ? -23.218 -6.002 -42.692 1.00 24.71 203 GLU B N 1
ATOM 3530 C CA . GLU B 1 206 ? -22.697 -6.505 -43.979 1.00 27.01 203 GLU B CA 1
ATOM 3531 C C . GLU B 1 206 ? -23.174 -5.569 -45.078 1.00 27.82 203 GLU B C 1
ATOM 3532 O O . GLU B 1 206 ? -23.883 -4.611 -44.791 1.00 28.03 203 GLU B O 1
ATOM 3538 N N . LYS B 1 207 ? -22.741 -5.793 -46.318 1.00 27.80 204 LYS B N 1
ATOM 3539 C CA . LYS B 1 207 ? -23.053 -4.848 -47.385 1.00 30.20 204 LYS B CA 1
ATOM 3540 C C . LYS B 1 207 ? -24.556 -4.772 -47.613 1.00 30.23 204 LYS B C 1
ATOM 3541 O O . LYS B 1 207 ? -25.095 -3.695 -47.908 1.00 31.29 204 LYS B O 1
ATOM 3547 N N . ASN B 1 208 ? -25.224 -5.913 -47.471 1.00 30.10 205 ASN B N 1
ATOM 3548 C CA . ASN B 1 208 ? -26.639 -6.006 -47.804 1.00 30.34 205 ASN B CA 1
ATOM 3549 C C . ASN B 1 208 ? -27.536 -6.596 -46.730 1.00 30.44 205 ASN B C 1
ATOM 3550 O O . ASN B 1 208 ? -28.693 -6.931 -47.003 1.00 30.93 205 ASN B O 1
ATOM 3555 N N . GLN B 1 209 ? -27.028 -6.706 -45.505 1.00 29.35 206 GLN B N 1
ATOM 3556 C CA . GLN B 1 209 ? -27.886 -7.129 -44.404 1.00 28.87 206 GLN B CA 1
ATOM 3557 C C . GLN B 1 209 ? -27.306 -6.731 -43.058 1.00 26.98 206 GLN B C 1
ATOM 3558 O O . GLN B 1 209 ? -26.108 -6.467 -42.946 1.00 25.26 206 GLN B O 1
ATOM 3564 N N . LEU B 1 210 ? -28.202 -6.656 -42.080 1.00 25.82 207 LEU B N 1
ATOM 3565 C CA . LEU B 1 210 ? -27.871 -6.419 -40.681 1.00 25.29 207 LEU B CA 1
ATOM 3566 C C . LEU B 1 210 ? -28.418 -7.578 -39.850 1.00 25.39 207 LEU B C 1
ATOM 3567 O O . LEU B 1 210 ? -29.412 -8.237 -40.244 1.00 25.95 207 LEU B O 1
ATOM 3572 N N . GLN B 1 211 ? -27.819 -7.802 -38.683 1.00 24.91 208 GLN B N 1
ATOM 3573 C CA . GLN B 1 211 ? -28.393 -8.714 -37.691 1.00 25.98 208 GLN B CA 1
ATOM 3574 C C . GLN B 1 211 ? -27.947 -8.202 -36.340 1.00 25.72 208 GLN B C 1
ATOM 3575 O O . GLN B 1 211 ? -26.806 -7.773 -36.203 1.00 25.21 208 GLN B O 1
ATOM 3581 N N . THR B 1 212 ? -28.821 -8.242 -35.337 1.00 25.65 209 THR B N 1
ATOM 3582 C CA . THR B 1 212 ? -28.419 -7.771 -34.023 1.00 26.19 209 THR B CA 1
ATOM 3583 C C . THR B 1 212 ? -28.335 -8.950 -33.048 1.00 26.70 209 THR B C 1
ATOM 3584 O O . THR B 1 212 ? -29.069 -9.946 -33.176 1.00 26.08 209 THR B O 1
ATOM 3588 N N . VAL B 1 213 ? -27.442 -8.827 -32.070 1.00 25.20 210 VAL B N 1
ATOM 3589 C CA . VAL B 1 213 ? -27.313 -9.837 -31.022 1.00 25.64 210 VAL B CA 1
ATOM 3590 C C . VAL B 1 213 ? -27.225 -9.073 -29.701 1.00 25.49 210 VAL B C 1
ATOM 3591 O O . VAL B 1 213 ? -27.042 -7.856 -29.703 1.00 24.63 210 VAL B O 1
ATOM 3595 N N . GLN B 1 214 ? -27.381 -9.767 -28.577 1.00 25.92 211 GLN B N 1
ATOM 3596 C CA . GLN B 1 214 ? -27.544 -9.070 -27.288 1.00 26.79 211 GLN B CA 1
ATOM 3597 C C . GLN B 1 214 ? -26.525 -9.434 -26.212 1.00 26.44 211 GLN B C 1
ATOM 3598 O O . GLN B 1 214 ? -26.532 -8.833 -25.120 1.00 26.75 211 GLN B O 1
ATOM 3604 N N . THR B 1 215 ? -25.673 -10.413 -26.485 1.00 26.27 212 THR B N 1
ATOM 3605 C CA . THR B 1 215 ? -24.670 -10.833 -25.498 1.00 26.62 212 THR B CA 1
ATOM 3606 C C . THR B 1 215 ? -23.381 -11.267 -26.189 1.00 26.77 212 THR B C 1
ATOM 3607 O O . THR B 1 215 ? -23.401 -11.583 -27.387 1.00 26.67 212 THR B O 1
ATOM 3611 N N . LYS B 1 216 ? -22.276 -11.301 -25.439 1.00 26.14 213 LYS B N 1
ATOM 3612 C CA . LYS B 1 216 ? -20.977 -11.768 -25.978 1.00 26.98 213 LYS B CA 1
ATOM 3613 C C . LYS B 1 216 ? -21.042 -13.193 -26.494 1.00 27.44 213 LYS B C 1
ATOM 3614 O O . LYS B 1 216 ? -20.424 -13.520 -27.505 1.00 27.51 213 LYS B O 1
ATOM 3620 N N . GLU B 1 217 ? -21.793 -14.051 -25.807 1.00 27.69 214 GLU B N 1
ATOM 3621 C CA . GLU B 1 217 ? -21.912 -15.434 -26.272 1.00 28.18 214 GLU B CA 1
ATOM 3622 C C . GLU B 1 217 ? -22.598 -15.467 -27.618 1.00 26.98 214 GLU B C 1
ATOM 3623 O O . GLU B 1 217 ? -22.208 -16.232 -28.475 1.00 26.74 214 GLU B O 1
ATOM 3629 N N . GLU B 1 218 ? -23.595 -14.606 -27.809 1.00 25.89 215 GLU B N 1
ATOM 3630 C CA . GLU B 1 218 ? -24.312 -14.527 -29.071 1.00 26.44 215 GLU B CA 1
ATOM 3631 C C . GLU B 1 218 ? -23.451 -13.977 -30.212 1.00 24.43 215 GLU B C 1
ATOM 3632 O O . GLU B 1 218 ? -23.589 -14.414 -31.343 1.00 24.07 215 GLU B O 1
ATOM 3638 N N . ILE B 1 219 ? -22.593 -13.005 -29.915 1.00 23.65 216 ILE B N 1
ATOM 3639 C CA . ILE B 1 219 ? -21.620 -12.490 -30.886 1.00 22.94 216 ILE B CA 1
ATOM 3640 C C . ILE B 1 219 ? -20.732 -13.655 -31.331 1.00 23.29 216 ILE B C 1
ATOM 3641 O O . ILE B 1 219 ? -20.578 -13.899 -32.523 1.00 23.71 216 ILE B O 1
ATOM 3646 N N . ALA B 1 220 ? -20.151 -14.380 -30.369 1.00 23.95 217 ALA B N 1
ATOM 3647 C CA . ALA B 1 220 ? -19.261 -15.478 -30.714 1.00 24.21 217 ALA B CA 1
ATOM 3648 C C . ALA B 1 220 ? -19.989 -16.550 -31.536 1.00 24.63 217 ALA B C 1
ATOM 3649 O O . ALA B 1 220 ? -19.436 -17.049 -32.527 1.00 24.19 217 ALA B O 1
ATOM 3651 N N A GLU B 1 221 ? -21.206 -16.934 -31.140 0.60 25.42 218 GLU B N 1
ATOM 3652 N N B GLU B 1 221 ? -21.216 -16.878 -31.121 0.40 24.99 218 GLU B N 1
ATOM 3653 C CA A GLU B 1 221 ? -21.893 -17.992 -31.897 0.60 26.28 218 GLU B CA 1
ATOM 3654 C CA B GLU B 1 221 ? -22.025 -17.920 -31.760 0.40 25.37 218 GLU B CA 1
ATOM 3655 C C A GLU B 1 221 ? -22.276 -17.536 -33.292 0.60 26.11 218 GLU B C 1
ATOM 3656 C C B GLU B 1 221 ? -22.413 -17.565 -33.194 0.40 25.63 218 GLU B C 1
ATOM 3657 O O A GLU B 1 221 ? -22.114 -18.298 -34.246 0.60 26.03 218 GLU B O 1
ATOM 3658 O O B GLU B 1 221 ? -22.385 -18.423 -34.073 0.40 25.57 218 GLU B O 1
ATOM 3669 N N . LEU B 1 222 ? -22.766 -16.299 -33.422 1.00 25.64 219 LEU B N 1
ATOM 3670 C CA . LEU B 1 222 ? -23.130 -15.800 -34.759 1.00 24.99 219 LEU B CA 1
ATOM 3671 C C . LEU B 1 222 ? -21.899 -15.685 -35.654 1.00 24.93 219 LEU B C 1
ATOM 3672 O O . LEU B 1 222 ? -21.918 -16.082 -36.837 1.00 25.38 219 LEU B O 1
ATOM 3677 N N . LEU B 1 223 ? -20.811 -15.170 -35.092 1.00 25.17 220 LEU B N 1
ATOM 3678 C CA . LEU B 1 223 ? -19.568 -15.133 -35.840 1.00 24.53 220 LEU B CA 1
ATOM 3679 C C . LEU B 1 223 ? -19.145 -16.530 -36.316 1.00 24.87 220 LEU B C 1
ATOM 3680 O O . LEU B 1 223 ? -18.778 -16.709 -37.476 1.00 23.65 220 LEU B O 1
ATOM 3685 N N . LEU B 1 224 ? -19.209 -17.528 -35.434 1.00 25.09 221 LEU B N 1
ATOM 3686 C CA . LEU B 1 224 ? -18.951 -18.897 -35.882 1.00 26.19 221 LEU B CA 1
ATOM 3687 C C . LEU B 1 224 ? -19.840 -19.313 -37.078 1.00 26.72 221 LEU B C 1
ATOM 3688 O O . LEU B 1 224 ? -19.333 -19.883 -38.063 1.00 26.08 221 LEU B O 1
ATOM 3693 N N A GLU B 1 225 ? -21.143 -19.038 -36.982 0.50 26.93 222 GLU B N 1
ATOM 3694 N N B GLU B 1 225 ? -21.138 -19.023 -36.986 0.50 27.12 222 GLU B N 1
ATOM 3695 C CA A GLU B 1 225 ? -22.096 -19.365 -38.042 0.50 28.12 222 GLU B CA 1
ATOM 3696 C CA B GLU B 1 225 ? -22.092 -19.366 -38.038 0.50 28.56 222 GLU B CA 1
ATOM 3697 C C A GLU B 1 225 ? -21.661 -18.720 -39.363 0.50 28.35 222 GLU B C 1
ATOM 3698 C C B GLU B 1 225 ? -21.725 -18.699 -39.371 0.50 28.56 222 GLU B C 1
ATOM 3699 O O A GLU B 1 225 ? -21.609 -19.389 -40.405 0.50 28.32 222 GLU B O 1
ATOM 3700 O O B GLU B 1 225 ? -21.772 -19.337 -40.430 0.50 28.62 222 GLU B O 1
ATOM 3711 N N . LYS B 1 226 ? -21.323 -17.433 -39.296 1.00 28.51 223 LYS B N 1
ATOM 3712 C CA . LYS B 1 226 ? -20.889 -16.639 -40.461 1.00 28.96 223 LYS B CA 1
ATOM 3713 C C . LYS B 1 226 ? -19.621 -17.218 -41.084 1.00 28.90 223 LYS B C 1
ATOM 3714 O O . LYS B 1 226 ? -19.524 -17.392 -42.306 1.00 29.34 223 LYS B O 1
ATOM 3720 N N . ILE B 1 227 ? -18.658 -17.542 -40.233 1.00 28.36 224 ILE B N 1
ATOM 3721 C CA . ILE B 1 227 ? -17.411 -18.162 -40.687 1.00 28.38 224 ILE B CA 1
ATOM 3722 C C . ILE B 1 227 ? -17.678 -19.525 -41.346 1.00 29.14 224 ILE B C 1
ATOM 3723 O O . ILE B 1 227 ? -17.248 -19.759 -42.476 1.00 29.00 224 ILE B O 1
ATOM 3728 N N . GLN B 1 228 ? -18.403 -20.401 -40.658 1.00 29.89 225 GLN B N 1
ATOM 3729 C CA . GLN B 1 228 ? -18.822 -21.676 -41.272 1.00 31.74 225 GLN B CA 1
ATOM 3730 C C . GLN B 1 228 ? -19.542 -21.499 -42.608 1.00 32.51 225 GLN B C 1
ATOM 3731 O O . GLN B 1 228 ? -19.269 -22.236 -43.555 1.00 32.43 225 GLN B O 1
ATOM 3737 N N . ALA B 1 229 ? -20.432 -20.516 -42.716 1.00 33.38 226 ALA B N 1
ATOM 3738 C CA . ALA B 1 229 ? -21.186 -20.354 -43.975 1.00 34.88 226 ALA B CA 1
ATOM 3739 C C . ALA B 1 229 ? -20.259 -19.850 -45.077 1.00 35.80 226 ALA B C 1
ATOM 3740 O O . ALA B 1 229 ? -20.328 -20.298 -46.239 1.00 35.73 226 ALA B O 1
ATOM 3742 N N . TYR B 1 230 ? -19.365 -18.943 -44.701 1.00 36.21 227 TYR B N 1
ATOM 3743 C CA . TYR B 1 230 ? -18.425 -18.359 -45.646 1.00 37.52 227 TYR B CA 1
ATOM 3744 C C . TYR B 1 230 ? -17.475 -19.403 -46.238 1.00 38.08 227 TYR B C 1
ATOM 3745 O O . TYR B 1 230 ? -17.109 -19.300 -47.409 1.00 38.59 227 TYR B O 1
ATOM 3754 N N A HIS B 1 231 ? -17.097 -20.386 -45.425 0.50 38.37 228 HIS B N 1
ATOM 3755 N N B HIS B 1 231 ? -17.068 -20.384 -45.431 0.50 38.48 228 HIS B N 1
ATOM 3756 C CA A HIS B 1 231 ? -16.155 -21.423 -45.827 0.50 38.83 228 HIS B CA 1
ATOM 3757 C CA B HIS B 1 231 ? -16.124 -21.408 -45.889 0.50 39.06 228 HIS B CA 1
ATOM 3758 C C A HIS B 1 231 ? -16.871 -22.767 -46.014 0.50 39.64 228 HIS B C 1
ATOM 3759 C C B HIS B 1 231 ? -16.810 -22.694 -46.363 0.50 39.73 228 HIS B C 1
ATOM 3760 O O A HIS B 1 231 ? -16.293 -23.842 -45.810 0.50 39.76 228 HIS B O 1
ATOM 3761 O O B HIS B 1 231 ? -16.139 -23.676 -46.685 0.50 39.65 228 HIS B O 1
ATOM 3774 N N . SER B 1 232 ? -18.142 -22.659 -46.399 1.00 40.44 229 SER B N 1
ATOM 3775 C CA . SER B 1 232 ? -19.017 -23.778 -46.825 1.00 42.08 229 SER B CA 1
ATOM 3776 C C . SER B 1 232 ? -19.541 -24.637 -45.704 1.00 43.09 229 SER B C 1
ATOM 3777 O O . SER B 1 232 ? -20.725 -24.537 -45.383 1.00 44.74 229 SER B O 1
#